Protein AF-0000000083726964 (afdb_homodimer)

Solvent-accessible surface area (backbone atoms only — not comparable to full-atom values): 26695 Å² total; per-residue (Å²): 137,83,79,76,75,75,76,76,75,75,74,74,75,74,74,71,70,74,62,55,42,36,55,46,38,48,55,36,30,60,72,18,51,61,61,56,46,67,62,30,31,44,54,63,82,45,63,65,42,47,26,39,56,81,47,84,71,59,24,47,70,49,65,47,96,88,58,33,29,53,42,30,28,49,68,56,65,88,70,46,50,74,68,50,51,49,49,54,50,51,40,53,50,53,42,45,78,68,37,40,44,39,76,38,76,58,77,87,65,66,49,32,38,36,37,34,61,45,65,14,37,28,13,38,44,17,31,77,59,38,80,40,58,34,29,40,11,65,90,62,25,81,41,52,9,48,48,44,34,35,48,39,17,37,64,51,48,71,49,49,66,22,33,63,68,30,74,76,42,36,44,74,35,62,92,31,39,48,61,48,51,49,60,54,55,47,68,35,95,58,84,62,80,90,53,76,88,54,54,58,20,33,43,16,58,17,38,48,51,72,33,74,76,81,41,58,21,44,40,38,41,92,55,68,78,58,74,34,4,30,38,71,48,75,26,73,64,49,44,50,48,52,26,59,76,68,66,87,138,84,79,76,77,74,76,77,76,75,74,73,75,74,74,70,72,75,61,55,43,35,56,46,38,49,54,37,29,61,72,18,51,59,61,55,46,67,60,32,30,45,55,63,83,44,62,66,43,47,27,40,57,81,47,86,74,58,24,46,71,49,65,47,96,86,61,32,29,53,41,30,28,49,69,54,66,88,69,46,51,74,68,51,50,49,49,53,51,51,40,53,50,53,41,44,80,67,41,40,43,38,76,36,78,58,78,86,65,65,49,31,38,36,38,34,60,46,64,14,36,29,14,35,45,16,31,76,59,39,79,40,58,34,28,39,12,66,91,63,26,80,43,52,9,47,48,43,34,35,48,39,16,37,66,52,50,71,50,49,66,23,32,62,68,29,75,75,41,37,45,73,35,62,91,31,37,48,62,49,52,48,60,53,55,48,66,36,96,57,84,60,80,91,53,76,90,54,54,58,19,31,43,17,59,17,39,47,50,73,33,74,75,82,42,60,21,43,42,36,42,92,57,68,79,59,73,33,3,30,38,70,48,76,26,72,64,49,43,49,48,52,27,58,75,67,66,85

Structure (mmCIF, N/CA/C/O backbone):
data_AF-0000000083726964-model_v1
#
loop_
_entity.id
_entity.type
_entity.pdbx_description
1 polymer Metalloendopeptidase
#
loop_
_atom_site.group_PDB
_atom_site.id
_atom_site.type_symbol
_atom_site.label_atom_id
_atom_site.label_alt_id
_atom_site.label_comp_id
_atom_site.label_asym_id
_atom_site.label_entity_id
_atom_site.label_seq_id
_atom_site.pdbx_PDB_ins_code
_atom_site.Cartn_x
_atom_site.Cartn_y
_atom_site.Cartn_z
_atom_site.occupancy
_atom_site.B_iso_or_equiv
_atom_site.auth_seq_id
_atom_site.auth_comp_id
_atom_site.auth_asym_id
_atom_site.auth_atom_id
_atom_site.pdbx_PDB_model_num
ATOM 1 N N . GLN A 1 1 ? -1.545 -78.375 -2.191 1 30.16 1 GLN A N 1
ATOM 2 C CA . GLN A 1 1 ? -0.568 -77.312 -1.814 1 30.16 1 GLN A CA 1
ATOM 3 C C . GLN A 1 1 ? -0.773 -76.062 -2.611 1 30.16 1 GLN A C 1
ATOM 5 O O . GLN A 1 1 ? -0.164 -75.875 -3.668 1 30.16 1 GLN A O 1
ATOM 10 N N . ASP A 1 2 ? -2.084 -75.562 -2.734 1 32.22 2 ASP A N 1
ATOM 11 C CA . ASP A 1 2 ? -2.637 -74.438 -3.504 1 32.22 2 ASP A CA 1
ATOM 12 C C . ASP A 1 2 ? -2.072 -73.125 -3.023 1 32.22 2 ASP A C 1
ATOM 14 O O . ASP A 1 2 ? -2.227 -72.75 -1.854 1 32.22 2 ASP A O 1
ATOM 18 N N . GLN A 1 3 ? -0.857 -72.688 -3.566 1 30.59 3 GLN A N 1
ATOM 19 C CA . GLN A 1 3 ? -0.097 -71.5 -3.369 1 30.59 3 GLN A CA 1
ATOM 20 C C . GLN A 1 3 ? -0.964 -70.25 -3.621 1 30.59 3 GLN A C 1
ATOM 22 O O . GLN A 1 3 ? -1.406 -70 -4.75 1 30.59 3 GLN A O 1
ATOM 27 N N . GLU A 1 4 ? -1.803 -69.875 -2.631 1 32.72 4 GLU A N 1
ATOM 28 C CA . GLU A 1 4 ? -2.576 -68.625 -2.623 1 32.72 4 GLU A CA 1
ATOM 29 C C . GLU A 1 4 ? -1.688 -67.438 -2.918 1 32.72 4 GLU A C 1
ATOM 31 O O . GLU A 1 4 ? -0.709 -67.188 -2.211 1 32.72 4 GLU A O 1
ATOM 36 N N . SER A 1 5 ? -1.427 -67.125 -4.188 1 30.25 5 SER A N 1
ATOM 37 C CA . SER A 1 5 ? -0.758 -65.875 -4.621 1 30.25 5 SER A CA 1
ATOM 38 C C . SER A 1 5 ? -1.396 -64.625 -3.986 1 30.25 5 SER A C 1
ATOM 40 O O . SER A 1 5 ? -2.564 -64.375 -4.238 1 30.25 5 SER A O 1
ATOM 42 N N . ILE A 1 6 ? -1.083 -64.312 -2.691 1 36.44 6 ILE A N 1
ATOM 43 C CA . ILE A 1 6 ? -1.434 -63.031 -2.057 1 36.44 6 ILE A CA 1
ATOM 44 C C . ILE A 1 6 ? -1.057 -61.875 -2.975 1 36.44 6 ILE A C 1
ATOM 46 O O . ILE A 1 6 ? 0.117 -61.688 -3.303 1 36.44 6 ILE A O 1
ATOM 50 N N . SER A 1 7 ? -1.921 -61.562 -3.977 1 30.81 7 SER A N 1
ATOM 51 C CA . SER A 1 7 ? -1.762 -60.344 -4.742 1 30.81 7 SER A CA 1
ATOM 52 C C . SER A 1 7 ? -1.439 -59.156 -3.834 1 30.81 7 SER A C 1
ATOM 54 O O . SER A 1 7 ? -2.188 -58.875 -2.898 1 30.81 7 SER A O 1
ATOM 56 N N . SER A 1 8 ? -0.172 -58.906 -3.531 1 32.91 8 SER A N 1
ATOM 57 C CA . SER A 1 8 ? 0.321 -57.688 -2.871 1 32.91 8 SER A CA 1
ATOM 58 C C . SER A 1 8 ? -0.329 -56.438 -3.449 1 32.91 8 SER A C 1
ATOM 60 O O . SER A 1 8 ? -0.093 -56.094 -4.609 1 32.91 8 SER A O 1
ATOM 62 N N . ILE A 1 9 ? -1.59 -56.094 -3.111 1 33.09 9 ILE A N 1
ATOM 63 C CA . ILE A 1 9 ? -2.172 -54.812 -3.387 1 33.09 9 ILE A CA 1
ATOM 64 C C . ILE A 1 9 ? -1.188 -53.688 -2.992 1 33.09 9 ILE A C 1
ATOM 66 O O . ILE A 1 9 ? -0.783 -53.625 -1.83 1 33.09 9 ILE A O 1
ATOM 70 N N . SER A 1 10 ? -0.272 -53.312 -3.914 1 31.23 10 SER A N 1
ATOM 71 C CA . SER A 1 10 ? 0.55 -52.094 -3.771 1 31.23 10 SER A CA 1
ATOM 72 C C . SER A 1 10 ? -0.25 -50.969 -3.174 1 31.23 10 SER A C 1
ATOM 74 O O . SER A 1 10 ? -1.287 -50.562 -3.713 1 31.23 10 SER A O 1
ATOM 76 N N . THR A 1 11 ? -0.316 -50.812 -1.9 1 34.03 11 THR A N 1
ATOM 77 C CA . THR A 1 11 ? -0.798 -49.625 -1.185 1 34.03 11 THR A CA 1
ATOM 78 C C . THR A 1 11 ? -0.365 -48.344 -1.894 1 34.03 11 THR A C 1
ATOM 80 O O . THR A 1 11 ? 0.832 -48.094 -2.047 1 34.03 11 THR A O 1
ATOM 83 N N . VAL A 1 12 ? -1.077 -47.906 -2.908 1 33.44 12 VAL A N 1
ATOM 84 C CA . VAL A 1 12 ? -0.924 -46.562 -3.479 1 33.44 12 VAL A CA 1
ATOM 85 C C . VAL A 1 12 ? -0.608 -45.562 -2.373 1 33.44 12 VAL A C 1
ATOM 87 O O . VAL A 1 12 ? -1.328 -45.469 -1.375 1 33.44 12 VAL A O 1
ATOM 90 N N . ASN A 1 13 ? 0.656 -45.281 -2.117 1 35.41 13 ASN A N 1
ATOM 91 C CA . ASN A 1 13 ? 1.157 -44.188 -1.285 1 35.41 13 ASN A CA 1
ATOM 92 C C . ASN A 1 13 ? 0.282 -42.938 -1.404 1 35.41 13 ASN A C 1
ATOM 94 O O . ASN A 1 13 ? 0.1 -42.406 -2.5 1 35.41 13 ASN A O 1
ATOM 98 N N . ALA A 1 14 ? -0.643 -42.75 -0.623 1 38.62 14 ALA A N 1
ATOM 99 C CA . ALA A 1 14 ? -1.484 -41.562 -0.434 1 38.62 14 ALA A CA 1
ATOM 100 C C . ALA A 1 14 ? -0.712 -40.281 -0.741 1 38.62 14 ALA A C 1
ATOM 102 O O . ALA A 1 14 ? 0.331 -40.031 -0.138 1 38.62 14 ALA A O 1
ATOM 103 N N . LYS A 1 15 ? -0.741 -39.719 -1.923 1 41.81 15 LYS A N 1
ATOM 104 C CA . LYS A 1 15 ? -0.173 -38.438 -2.35 1 41.81 15 LYS A CA 1
ATOM 105 C C . LYS A 1 15 ? -0.248 -37.406 -1.23 1 41.81 15 LYS A C 1
ATOM 107 O O . LYS A 1 15 ? -1.309 -37.219 -0.636 1 41.81 15 LYS A O 1
ATOM 112 N N . GLU A 1 16 ? 0.728 -37.188 -0.38 1 44.75 16 GLU A N 1
ATOM 113 C CA . GLU A 1 16 ? 0.805 -36.094 0.609 1 44.75 16 GLU A CA 1
ATOM 114 C C . GLU A 1 16 ? 0.038 -34.875 0.146 1 44.75 16 GLU A C 1
ATOM 116 O O . GLU A 1 16 ? 0.126 -34.469 -1.02 1 44.75 16 GLU A O 1
ATOM 121 N N . PRO A 1 17 ? -1.051 -34.594 0.822 1 49.09 17 PRO A N 1
ATOM 122 C CA . PRO A 1 17 ? -1.782 -33.375 0.405 1 49.09 17 PRO A CA 1
ATOM 123 C C . PRO A 1 17 ? -0.856 -32.219 0.042 1 49.09 17 PRO A C 1
ATOM 125 O O . PRO A 1 17 ? 0.24 -32.094 0.596 1 49.09 17 PRO A O 1
ATOM 128 N N . PRO A 1 18 ? -1.019 -31.734 -1.147 1 55.41 18 PRO A N 1
ATOM 129 C CA . PRO A 1 18 ? -0.164 -30.625 -1.573 1 55.41 18 PRO A CA 1
ATOM 130 C C . PRO A 1 18 ? 0.084 -29.609 -0.458 1 55.41 18 PRO A C 1
ATOM 132 O O . PRO A 1 18 ? -0.837 -29.266 0.288 1 55.41 18 PRO A O 1
ATOM 135 N N . ARG A 1 19 ? 1.315 -29.531 0.157 1 61.47 19 ARG A N 1
ATOM 136 C CA . ARG A 1 19 ? 1.791 -28.625 1.207 1 61.47 19 ARG A CA 1
ATOM 137 C C . ARG A 1 19 ? 1.389 -27.188 0.921 1 61.47 19 ARG A C 1
ATOM 139 O O . ARG A 1 19 ? 1.429 -26.734 -0.228 1 61.47 19 ARG A O 1
ATOM 146 N N . ASP A 1 20 ? 0.655 -26.547 1.854 1 73.12 20 ASP A N 1
ATOM 147 C CA . ASP A 1 20 ? 0.274 -25.141 1.821 1 73.12 20 ASP A CA 1
ATOM 148 C C . ASP A 1 20 ? 1.504 -24.234 1.854 1 73.12 20 ASP A C 1
ATOM 150 O O . ASP A 1 20 ? 2.162 -24.125 2.889 1 73.12 20 ASP A O 1
ATOM 154 N N . TYR A 1 21 ? 1.853 -23.812 0.642 1 83.5 21 TYR A N 1
ATOM 155 C CA . TYR A 1 21 ? 3.066 -23.016 0.509 1 83.5 21 TYR A CA 1
ATOM 156 C C . TYR A 1 21 ? 2.77 -21.531 0.7 1 83.5 21 TYR A C 1
ATOM 158 O O . TYR A 1 21 ? 3.666 -20.703 0.583 1 83.5 21 TYR A O 1
ATOM 166 N N . THR A 1 22 ? 1.546 -21.203 1.034 1 89.5 22 THR A N 1
ATOM 167 C CA . THR A 1 22 ? 1.203 -19.812 1.354 1 89.5 22 THR A CA 1
ATOM 168 C C . THR A 1 22 ? 2.033 -19.312 2.531 1 89.5 22 THR A C 1
ATOM 170 O O . THR A 1 22 ? 2.562 -18.203 2.494 1 89.5 22 THR A O 1
ATOM 173 N N . GLU A 1 23 ? 2.172 -20.203 3.447 1 87.25 23 GLU A N 1
ATOM 174 C CA . GLU A 1 23 ? 2.914 -19.828 4.648 1 87.25 23 GLU A CA 1
ATOM 175 C C . GLU A 1 23 ? 4.367 -19.484 4.32 1 87.25 23 GLU A C 1
ATOM 177 O O . GLU A 1 23 ? 4.961 -18.594 4.934 1 87.25 23 GLU A O 1
ATOM 182 N N . ARG A 1 24 ? 4.902 -20.188 3.408 1 89.44 24 ARG A N 1
ATOM 183 C CA . ARG A 1 24 ? 6.289 -19.953 3.02 1 89.44 24 ARG A CA 1
ATOM 184 C C . ARG A 1 24 ? 6.457 -18.547 2.447 1 89.44 24 ARG A C 1
ATOM 186 O O . ARG A 1 24 ? 7.41 -17.844 2.791 1 89.44 24 ARG A O 1
ATOM 193 N N . ILE A 1 25 ? 5.582 -18.156 1.571 1 92.31 25 ILE A N 1
ATOM 194 C CA . ILE A 1 25 ? 5.625 -16.828 0.973 1 92.31 25 ILE A CA 1
ATOM 195 C C . ILE A 1 25 ? 5.473 -15.766 2.061 1 92.31 25 ILE A C 1
ATOM 197 O O . ILE A 1 25 ? 6.27 -14.828 2.137 1 92.31 25 ILE A O 1
ATOM 201 N N . LEU A 1 26 ? 4.457 -16 2.9 1 89.81 26 LEU A N 1
ATOM 202 C CA . LEU A 1 26 ? 4.156 -15.023 3.934 1 89.81 26 LEU A CA 1
ATOM 203 C C . LEU A 1 26 ? 5.297 -14.922 4.941 1 89.81 26 LEU A C 1
ATOM 205 O O . LEU A 1 26 ? 5.645 -13.828 5.391 1 89.81 26 LEU A O 1
ATOM 209 N N . THR A 1 27 ? 5.91 -16.031 5.184 1 86.12 27 THR A N 1
ATOM 210 C CA . THR A 1 27 ? 7.051 -16.047 6.09 1 86.12 27 THR A CA 1
ATOM 211 C C . THR A 1 27 ? 8.25 -15.336 5.461 1 86.12 27 THR A C 1
ATOM 213 O O . THR A 1 27 ? 8.898 -14.508 6.105 1 86.12 27 THR A O 1
ATOM 216 N N . ALA A 1 28 ? 8.523 -15.641 4.199 1 89.19 28 ALA A N 1
ATOM 217 C CA . ALA A 1 28 ? 9.633 -15.016 3.49 1 89.19 28 ALA A CA 1
ATOM 218 C C . ALA A 1 28 ? 9.453 -13.5 3.424 1 89.19 28 ALA A C 1
ATOM 220 O O . ALA A 1 28 ? 10.438 -12.758 3.375 1 89.19 28 ALA A O 1
ATOM 221 N N . ASN A 1 29 ? 8.273 -13.094 3.426 1 89.12 29 ASN A N 1
ATOM 222 C CA . ASN A 1 29 ? 7.977 -11.68 3.225 1 89.12 29 ASN A CA 1
ATOM 223 C C . ASN A 1 29 ? 7.961 -10.914 4.547 1 89.12 29 ASN A C 1
ATOM 225 O O . ASN A 1 29 ? 7.82 -9.695 4.559 1 89.12 29 ASN A O 1
ATOM 229 N N . GLN A 1 30 ? 8.031 -11.789 5.652 1 79.69 30 GLN A N 1
ATOM 230 C CA . GLN A 1 30 ? 8.156 -11.125 6.945 1 79.69 30 GLN A CA 1
ATOM 231 C C . GLN A 1 30 ? 9.43 -10.281 7.012 1 79.69 30 GLN A C 1
ATOM 233 O O . GLN A 1 30 ? 10.523 -10.789 6.77 1 79.69 30 GLN A O 1
ATOM 238 N N . GLY A 1 31 ? 9.352 -9 7.016 1 73.88 31 GLY A N 1
ATOM 239 C CA . GLY A 1 31 ? 10.523 -8.141 7.086 1 73.88 31 GLY A CA 1
ATOM 240 C C . GLY A 1 31 ? 10.898 -7.543 5.746 1 73.88 31 GLY A C 1
ATOM 241 O O . GLY A 1 31 ? 11.984 -6.965 5.602 1 73.88 31 GLY A O 1
ATOM 242 N N . SER A 1 32 ? 10.094 -7.844 4.773 1 82.19 32 SER A N 1
ATOM 243 C CA . SER A 1 32 ? 10.328 -7.227 3.471 1 82.19 32 SER A CA 1
ATOM 244 C C . SER A 1 32 ? 10.492 -5.715 3.598 1 82.19 32 SER A C 1
ATOM 246 O O . SER A 1 32 ? 9.844 -5.082 4.43 1 82.19 32 SER A O 1
ATOM 248 N N . ASP A 1 33 ? 11.359 -5.188 2.719 1 79.12 33 ASP A N 1
ATOM 249 C CA . ASP A 1 33 ? 11.562 -3.744 2.693 1 79.12 33 ASP A CA 1
ATOM 250 C C . ASP A 1 33 ? 10.539 -3.059 1.792 1 79.12 33 ASP A C 1
ATOM 252 O O . ASP A 1 33 ? 10.625 -1.854 1.55 1 79.12 33 ASP A O 1
ATOM 256 N N . GLN A 1 34 ? 9.617 -3.9 1.263 1 82.5 34 GLN A N 1
ATOM 257 C CA . GLN A 1 34 ? 8.57 -3.375 0.393 1 82.5 34 GLN A CA 1
ATOM 258 C C . GLN A 1 34 ? 7.227 -3.32 1.118 1 82.5 34 GLN A C 1
ATOM 260 O O . GLN A 1 34 ? 7.012 -4.047 2.09 1 82.5 34 GLN A O 1
ATOM 265 N N . LEU A 1 35 ? 6.434 -2.34 0.729 1 81.81 35 LEU A N 1
ATOM 266 C CA . LEU A 1 35 ? 5.035 -2.369 1.14 1 81.81 35 LEU A CA 1
ATOM 267 C C . LEU A 1 35 ? 4.23 -3.328 0.268 1 81.81 35 LEU A C 1
ATOM 269 O O . LEU A 1 35 ? 4.133 -3.135 -0.946 1 81.81 35 LEU A O 1
ATOM 273 N N . LEU A 1 36 ? 3.699 -4.383 0.917 1 84.56 36 LEU A N 1
ATOM 274 C CA . LEU A 1 36 ? 3.066 -5.449 0.151 1 84.56 36 LEU A CA 1
ATOM 275 C C . LEU A 1 36 ? 1.567 -5.504 0.43 1 84.56 36 LEU A C 1
ATOM 277 O O . LEU A 1 36 ? 1.146 -5.453 1.587 1 84.56 36 LEU A O 1
ATOM 281 N N . MET A 1 37 ? 0.794 -5.48 -0.636 1 84.31 37 MET A N 1
ATOM 282 C CA . MET A 1 37 ? -0.638 -5.758 -0.586 1 84.31 37 MET A CA 1
ATOM 283 C C . MET A 1 37 ? -0.911 -7.242 -0.797 1 84.31 37 MET A C 1
ATOM 285 O O . MET A 1 37 ? -0.213 -7.902 -1.567 1 84.31 37 MET A O 1
ATOM 289 N N . GLU A 1 38 ? -1.946 -7.801 -0.072 1 87.19 38 GLU A N 1
ATOM 290 C CA . GLU A 1 38 ? -2.305 -9.211 -0.165 1 87.19 38 GLU A CA 1
ATOM 291 C C . GLU A 1 38 ? -1.088 -10.109 0.046 1 87.19 38 GLU A C 1
ATOM 293 O O . GLU A 1 38 ? -0.965 -11.156 -0.587 1 87.19 38 GLU A O 1
ATOM 298 N N . GLY A 1 39 ? -0.188 -9.609 0.708 1 86.75 39 GLY A N 1
ATOM 299 C CA . GLY A 1 39 ? 0.906 -10.414 1.224 1 86.75 39 GLY A CA 1
ATOM 300 C C . GLY A 1 39 ? 2.096 -10.477 0.284 1 86.75 39 GLY A C 1
ATOM 301 O O . GLY A 1 39 ? 3.213 -10.789 0.707 1 86.75 39 GLY A O 1
ATOM 302 N N . ASP A 1 40 ? 1.869 -10.227 -1.019 1 92.81 40 ASP A N 1
ATOM 303 C CA . ASP A 1 40 ? 3.035 -10.406 -1.878 1 92.81 40 ASP A CA 1
ATOM 304 C C . ASP A 1 40 ? 2.939 -9.539 -3.127 1 92.81 40 ASP A C 1
ATOM 306 O O . ASP A 1 40 ? 3.678 -9.742 -4.09 1 92.81 40 ASP A O 1
ATOM 310 N N . LEU A 1 41 ? 2.033 -8.57 -3.141 1 88.5 41 LEU A N 1
ATOM 311 C CA . LEU A 1 41 ? 1.938 -7.609 -4.238 1 88.5 41 LEU A CA 1
ATOM 312 C C . LEU A 1 41 ? 2.564 -6.273 -3.848 1 88.5 41 LEU A C 1
ATOM 314 O O . LEU A 1 41 ? 2.154 -5.652 -2.865 1 88.5 41 LEU A O 1
ATOM 318 N N . VAL A 1 42 ? 3.484 -5.875 -4.676 1 86.56 42 VAL A N 1
ATOM 319 C CA . VAL A 1 42 ? 4.16 -4.613 -4.379 1 86.56 42 VAL A CA 1
ATOM 320 C C . VAL A 1 42 ? 3.217 -3.445 -4.66 1 86.56 42 VAL A C 1
ATOM 322 O O . VAL A 1 42 ? 2.6 -3.381 -5.727 1 86.56 42 VAL A O 1
ATOM 325 N N . VAL A 1 43 ? 3.092 -2.59 -3.686 1 78.5 43 VAL A N 1
ATOM 326 C CA . VAL A 1 43 ? 2.332 -1.356 -3.863 1 78.5 43 VAL A CA 1
ATOM 327 C C . VAL A 1 43 ? 3.223 -0.284 -4.484 1 78.5 43 VAL A C 1
ATOM 329 O O . VAL A 1 43 ? 4.328 -0.027 -4 1 78.5 43 VAL A O 1
ATOM 332 N N . PRO A 1 44 ? 2.715 0.231 -5.664 1 70.38 44 PRO A N 1
ATOM 333 C CA . PRO A 1 44 ? 3.508 1.333 -6.215 1 70.38 44 PRO A CA 1
ATOM 334 C C . PRO A 1 44 ? 3.652 2.5 -5.238 1 70.38 44 PRO A C 1
ATOM 336 O O . PRO A 1 44 ? 2.707 2.826 -4.516 1 70.38 44 PRO A O 1
ATOM 339 N N . ARG A 1 45 ? 4.812 3.029 -5.172 1 65 45 ARG A N 1
ATOM 340 C CA . ARG A 1 45 ? 5.172 4.035 -4.18 1 65 45 ARG A CA 1
ATOM 341 C C . ARG A 1 45 ? 4.992 5.445 -4.734 1 65 45 ARG A C 1
ATOM 343 O O . ARG A 1 45 ? 5.227 6.43 -4.035 1 65 45 ARG A O 1
ATOM 350 N N . THR A 1 46 ? 4.57 5.488 -5.93 1 63.97 46 THR A N 1
ATOM 351 C CA . THR A 1 46 ? 4.461 6.824 -6.508 1 63.97 46 THR A CA 1
ATOM 352 C C . THR A 1 46 ? 3.148 7.484 -6.098 1 63.97 46 THR A C 1
ATOM 354 O O . THR A 1 46 ? 2.125 6.812 -5.957 1 63.97 46 THR A O 1
ATOM 357 N N . ARG A 1 47 ? 3.297 8.711 -5.809 1 60.75 47 ARG A N 1
ATOM 358 C CA . ARG A 1 47 ? 2.117 9.5 -5.488 1 60.75 47 ARG A CA 1
ATOM 359 C C . ARG A 1 47 ? 1.043 9.344 -6.559 1 60.75 47 ARG A C 1
ATOM 361 O O . ARG A 1 47 ? -0.151 9.344 -6.254 1 60.75 47 ARG A O 1
ATOM 368 N N . ASN A 1 48 ? 1.59 9.273 -7.734 1 59.41 48 ASN A N 1
ATOM 369 C CA . ASN A 1 48 ? 0.646 9.086 -8.828 1 59.41 48 ASN A CA 1
ATOM 370 C C . ASN A 1 48 ? -0.163 7.801 -8.656 1 59.41 48 ASN A C 1
ATOM 372 O O . ASN A 1 48 ? -1.331 7.742 -9.047 1 59.41 48 ASN A O 1
ATOM 376 N N . ALA A 1 49 ? 0.547 6.906 -8.031 1 56.44 49 ALA A N 1
ATOM 377 C CA . ALA A 1 49 ? -0.131 5.633 -7.809 1 56.44 49 ALA A CA 1
ATOM 378 C C . ALA A 1 49 ? -1.15 5.746 -6.676 1 56.44 49 ALA A C 1
ATOM 380 O O . ALA A 1 49 ? -2.088 4.945 -6.598 1 56.44 49 ALA A O 1
ATOM 381 N N . MET A 1 50 ? -0.812 6.703 -5.848 1 55.69 50 MET A N 1
ATOM 382 C CA . MET A 1 50 ? -1.7 6.879 -4.703 1 55.69 50 MET A CA 1
ATOM 383 C C . MET A 1 50 ? -2.908 7.73 -5.078 1 55.69 50 MET A C 1
ATOM 385 O O . MET A 1 50 ? -3.951 7.656 -4.426 1 55.69 50 MET A O 1
ATOM 389 N N . VAL A 1 51 ? -2.564 8.625 -5.988 1 56.12 51 VAL A N 1
ATOM 390 C CA . VAL A 1 51 ? -3.592 9.602 -6.348 1 56.12 51 VAL A CA 1
ATOM 391 C C . VAL A 1 51 ? -4.383 9.094 -7.551 1 56.12 51 VAL A C 1
ATOM 393 O O . VAL A 1 51 ? -4.035 8.07 -8.148 1 56.12 51 VAL A O 1
ATOM 396 N N . CYS A 1 52 ? -5.316 9.93 -7.926 1 56.06 52 CYS A N 1
ATOM 397 C CA . CYS A 1 52 ? -6.414 9.734 -8.867 1 56.06 52 CYS A CA 1
ATOM 398 C C . CYS A 1 52 ? -5.895 9.227 -10.211 1 56.06 52 CYS A C 1
ATOM 400 O O . CYS A 1 52 ? -4.949 9.789 -10.766 1 56.06 52 CYS A O 1
ATOM 402 N N . MET A 1 53 ? -6.004 7.953 -10.398 1 47.88 53 MET A N 1
ATOM 403 C CA . MET A 1 53 ? -5.703 7.164 -11.586 1 47.88 53 MET A CA 1
ATOM 404 C C . MET A 1 53 ? -6.098 7.918 -12.852 1 47.88 53 MET A C 1
ATOM 406 O O . MET A 1 53 ? -5.746 7.508 -13.961 1 47.88 53 MET A O 1
ATOM 410 N N . GLN A 1 54 ? -7.152 8.75 -12.719 1 47.19 54 GLN A N 1
ATOM 411 C CA . GLN A 1 54 ? -7.648 9.297 -13.977 1 47.19 54 GLN A CA 1
ATOM 412 C C . GLN A 1 54 ? -6.711 10.375 -14.508 1 47.19 54 GLN A C 1
ATOM 414 O O . GLN A 1 54 ? -6.824 10.781 -15.664 1 47.19 54 GLN A O 1
ATOM 419 N N . GLY A 1 55 ? -5.531 10.539 -13.859 1 53.31 55 GLY A N 1
ATOM 420 C CA . GLY A 1 55 ? -4.602 11.523 -14.391 1 53.31 55 GLY A CA 1
ATOM 421 C C . GLY A 1 55 ? -5.125 12.945 -14.312 1 53.31 55 GLY A C 1
ATOM 422 O O . GLY A 1 55 ? -6.25 13.172 -13.859 1 53.31 55 GLY A O 1
ATOM 423 N N . GLY A 1 56 ? -4.32 14.07 -14.383 1 55.72 56 GLY A N 1
ATOM 424 C CA . GLY A 1 56 ? -4.637 15.484 -14.508 1 55.72 56 GLY A CA 1
ATOM 425 C C . GLY A 1 56 ? -5.152 16.094 -13.219 1 55.72 56 GLY A C 1
ATOM 426 O O . GLY A 1 56 ? -4.656 15.781 -12.141 1 55.72 56 GLY A O 1
ATOM 427 N N . ASN A 1 57 ? -6.133 16.938 -13.375 1 65.75 57 ASN A N 1
ATOM 428 C CA . ASN A 1 57 ? -6.781 17.703 -12.32 1 65.75 57 ASN A CA 1
ATOM 429 C C . ASN A 1 57 ? -7.871 16.891 -11.625 1 65.75 57 ASN A C 1
ATOM 431 O O . ASN A 1 57 ? -8.633 17.438 -10.82 1 65.75 57 ASN A O 1
ATOM 435 N N . SER A 1 58 ? -7.84 15.617 -11.93 1 72.88 58 SER A N 1
ATOM 436 C CA . SER A 1 58 ? -8.938 14.836 -11.367 1 72.88 58 SER A CA 1
ATOM 437 C C . SER A 1 58 ? -8.711 14.539 -9.891 1 72.88 58 SER A C 1
ATOM 439 O O . SER A 1 58 ? -9.648 14.172 -9.172 1 72.88 58 SER A O 1
ATOM 441 N N . CYS A 1 59 ? -7.586 14.891 -9.43 1 81.06 59 CYS A N 1
ATOM 442 C CA . CYS A 1 59 ? -7.262 14.547 -8.047 1 81.06 59 CYS A CA 1
ATOM 443 C C . CYS A 1 59 ? -7.414 15.758 -7.133 1 81.06 59 CYS A C 1
ATOM 445 O O . CYS A 1 59 ? -7.266 15.641 -5.914 1 81.06 59 CYS A O 1
ATOM 447 N N . LEU A 1 60 ? -7.754 16.844 -7.738 1 89.69 60 LEU A N 1
ATOM 448 C CA . LEU A 1 60 ? -7.945 18.062 -6.953 1 89.69 60 LEU A CA 1
ATOM 449 C C . LEU A 1 60 ? -9.422 18.312 -6.695 1 89.69 60 LEU A C 1
ATOM 451 O O . LEU A 1 60 ? -10.273 17.984 -7.527 1 89.69 60 LEU A O 1
ATOM 455 N N . TRP A 1 61 ? -9.664 18.875 -5.586 1 93.94 61 TRP A N 1
ATOM 456 C CA . TRP A 1 61 ? -11.023 19.344 -5.309 1 93.94 61 TRP A CA 1
ATOM 457 C C . TRP A 1 61 ? -11.398 20.5 -6.215 1 93.94 61 TRP A C 1
ATOM 459 O O . TRP A 1 61 ? -10.531 21.281 -6.637 1 93.94 61 TRP A O 1
ATOM 469 N N . ARG A 1 62 ? -12.609 20.656 -6.426 1 92.62 62 ARG A N 1
ATOM 470 C CA . ARG A 1 62 ? -13.07 21.531 -7.496 1 92.62 62 ARG A CA 1
ATOM 471 C C . ARG A 1 62 ? -13.367 22.938 -6.969 1 92.62 62 ARG A C 1
ATOM 473 O O . ARG A 1 62 ? -13.812 23.094 -5.828 1 92.62 62 ARG A O 1
ATOM 480 N N . LYS A 1 63 ? -13.242 23.828 -7.941 1 93.44 63 LYS A N 1
ATOM 481 C CA . LYS A 1 63 ? -13.562 25.219 -7.641 1 93.44 63 LYS A CA 1
ATOM 482 C C . LYS A 1 63 ? -14.984 25.562 -8.078 1 93.44 63 LYS A C 1
ATOM 484 O O . LYS A 1 63 ? -15.453 25.078 -9.109 1 93.44 63 LYS A O 1
ATOM 489 N N . ASP A 1 64 ? -15.57 26.406 -7.219 1 93.56 64 ASP A N 1
ATOM 490 C CA . ASP A 1 64 ? -16.875 26.922 -7.629 1 93.56 64 ASP A CA 1
ATOM 491 C C . ASP A 1 64 ? -16.719 28.219 -8.398 1 93.56 64 ASP A C 1
ATOM 493 O O . ASP A 1 64 ? -15.609 28.656 -8.695 1 93.56 64 ASP A O 1
ATOM 497 N N . SER A 1 65 ? -17.891 28.766 -8.797 1 93 65 SER A N 1
ATOM 498 C CA . SER A 1 65 ? -17.891 29.938 -9.648 1 93 65 SER A CA 1
ATOM 499 C C . SER A 1 65 ? -17.297 31.156 -8.922 1 93 65 SER A C 1
ATOM 501 O O . SER A 1 65 ? -16.844 32.094 -9.562 1 93 65 SER A O 1
ATOM 503 N N . SER A 1 66 ? -17.25 31.219 -7.625 1 93.75 66 SER A N 1
ATOM 504 C CA . SER A 1 66 ? -16.719 32.312 -6.84 1 93.75 66 SER A CA 1
ATOM 505 C C . SER A 1 66 ? -15.219 32.156 -6.621 1 93.75 66 SER A C 1
ATOM 507 O O . SER A 1 66 ? -14.594 33 -5.953 1 93.75 66 SER A O 1
ATOM 509 N N . GLY A 1 67 ? -14.664 31.094 -7.129 1 94.25 67 GLY A N 1
ATOM 510 C CA . GLY A 1 67 ? -13.227 30.875 -7.012 1 94.25 67 GLY A CA 1
ATOM 511 C C . GLY A 1 67 ? -12.836 30.109 -5.766 1 94.25 67 GLY A C 1
ATOM 512 O O . GLY A 1 67 ? -11.648 29.938 -5.48 1 94.25 67 GLY A O 1
ATOM 513 N N . HIS A 1 68 ? -13.812 29.641 -5.012 1 96.62 68 HIS A N 1
ATOM 514 C CA . HIS A 1 68 ? -13.531 28.844 -3.82 1 96.62 68 HIS A CA 1
ATOM 515 C C . HIS A 1 68 ? -13.43 27.359 -4.16 1 96.62 68 HIS A C 1
ATOM 517 O O . HIS A 1 68 ? -14.203 26.859 -4.98 1 96.62 68 HIS A O 1
ATOM 523 N N . VAL A 1 69 ? -12.508 26.719 -3.566 1 97.75 69 VAL A N 1
ATOM 524 C CA . VAL A 1 69 ? -12.43 25.266 -3.615 1 97.75 69 VAL A CA 1
ATOM 525 C C . VAL A 1 69 ? -13.367 24.672 -2.572 1 97.75 69 VAL A C 1
ATOM 527 O O . VAL A 1 69 ? -13.109 24.75 -1.37 1 97.75 69 VAL A O 1
ATOM 530 N N . VAL A 1 70 ? -14.367 24.047 -3.057 1 97.75 70 VAL A N 1
ATOM 531 C CA . VAL A 1 70 ? -15.406 23.562 -2.16 1 97.75 70 VAL A CA 1
ATOM 532 C C . VAL A 1 70 ? -15.148 22.094 -1.821 1 97.75 70 VAL A C 1
ATOM 534 O O . VAL A 1 70 ? -15.039 21.25 -2.717 1 97.75 70 VAL A O 1
ATOM 537 N N . VAL A 1 71 ? -15.086 21.812 -0.524 1 98.31 71 VAL A N 1
ATOM 538 C CA . VAL A 1 71 ? -14.875 20.453 -0.037 1 98.31 71 VAL A CA 1
ATOM 539 C C . VAL A 1 71 ? -16.016 20.031 0.879 1 98.31 71 VAL A C 1
ATOM 541 O O . VAL A 1 71 ? -16.016 20.344 2.074 1 98.31 71 VAL A O 1
ATOM 544 N N . PRO A 1 72 ? -17 19.328 0.287 1 98.5 72 PRO A N 1
ATOM 545 C CA . PRO A 1 72 ? -18.062 18.812 1.145 1 98.5 72 PRO A CA 1
ATOM 546 C C . PRO A 1 72 ? -17.578 17.797 2.172 1 98.5 72 PRO A C 1
ATOM 548 O O . PRO A 1 72 ? -16.688 17 1.874 1 98.5 72 PRO A O 1
ATOM 551 N N . TYR A 1 73 ? -18.203 17.844 3.432 1 98.56 73 TYR A N 1
ATOM 552 C CA . TYR A 1 73 ? -17.781 16.875 4.426 1 98.56 73 TYR A CA 1
ATOM 553 C C . TYR A 1 73 ? -18.922 16.531 5.379 1 98.56 73 TYR A C 1
ATOM 555 O O . TYR A 1 73 ? -19.906 17.266 5.477 1 98.56 73 TYR A O 1
ATOM 563 N N . ILE A 1 74 ? -18.797 15.367 5.977 1 98.31 74 ILE A N 1
ATOM 564 C CA . ILE A 1 74 ? -19.609 14.992 7.129 1 98.31 74 ILE A CA 1
ATOM 565 C C . ILE A 1 74 ? -18.703 14.562 8.281 1 98.31 74 ILE A C 1
ATOM 567 O O . ILE A 1 74 ? -17.531 14.219 8.062 1 98.31 74 ILE A O 1
ATOM 571 N N . ILE A 1 75 ? -19.172 14.664 9.523 1 97.69 75 ILE A N 1
ATOM 572 C CA . ILE A 1 75 ? -18.531 14.117 10.711 1 97.69 75 ILE A CA 1
ATOM 573 C C . ILE A 1 75 ? -19.406 13.016 11.305 1 97.69 75 ILE A C 1
ATOM 575 O O . ILE A 1 75 ? -20.578 13.25 11.633 1 97.69 75 ILE A O 1
ATOM 579 N N . GLU A 1 76 ? -18.781 11.859 11.305 1 92.38 76 GLU A N 1
ATOM 580 C CA . GLU A 1 76 ? -19.578 10.75 11.828 1 92.38 76 GLU A CA 1
ATOM 581 C C . GLU A 1 76 ? -20.094 11.062 13.234 1 92.38 76 GLU A C 1
ATOM 583 O O . GLU A 1 76 ? -19.406 11.727 14.016 1 92.38 76 GLU A O 1
ATOM 588 N N . ASP A 1 77 ? -21.172 10.562 13.602 1 81.75 77 ASP A N 1
ATOM 589 C CA . ASP A 1 77 ? -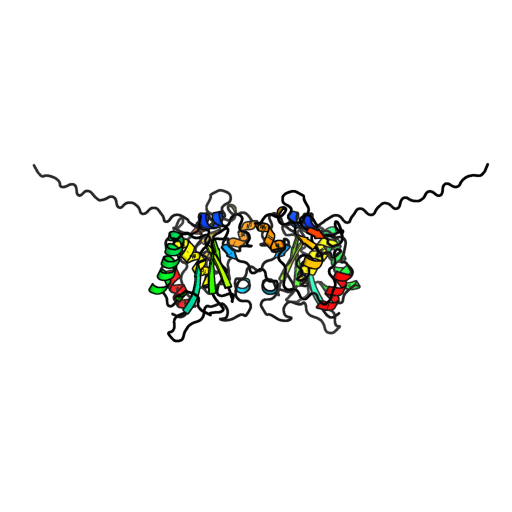21.844 10.938 14.844 1 81.75 77 ASP A CA 1
ATOM 590 C C . ASP A 1 77 ? -21.562 9.93 15.953 1 81.75 77 ASP A C 1
ATOM 592 O O . ASP A 1 77 ? -21.438 10.297 17.125 1 81.75 77 ASP A O 1
ATOM 596 N N . ASN A 1 78 ? -21.344 8.695 15.719 1 86.5 78 ASN A N 1
ATOM 597 C CA . ASN A 1 78 ? -21.422 7.637 16.719 1 86.5 78 ASN A CA 1
ATOM 598 C C . ASN A 1 78 ? -20.156 7.547 17.562 1 86.5 78 ASN A C 1
ATOM 600 O O . ASN A 1 78 ? -20.219 7.273 18.75 1 86.5 78 ASN A O 1
ATOM 604 N N . ARG A 1 79 ? -19.062 7.93 17.141 1 90.5 79 ARG A N 1
ATOM 605 C CA . ARG A 1 79 ? -17.844 7.641 17.891 1 90.5 79 ARG A CA 1
ATOM 606 C C . ARG A 1 79 ? -17.141 8.93 18.297 1 90.5 79 ARG A C 1
ATOM 608 O O . ARG A 1 79 ? -16.188 8.891 19.094 1 90.5 79 ARG A O 1
ATOM 615 N N . PHE A 1 80 ? -17.625 10.055 17.906 1 96.44 80 PHE A N 1
ATOM 616 C CA . PHE A 1 80 ? -17.078 11.344 18.312 1 96.44 80 PHE A CA 1
ATOM 617 C C . PHE A 1 80 ? -17.953 11.984 19.391 1 96.44 80 PHE A C 1
ATOM 619 O O . PHE A 1 80 ? -19.172 12 19.281 1 96.44 80 PHE A O 1
ATOM 626 N N . SER A 1 81 ? -17.328 12.516 20.391 1 96 81 SER A N 1
ATOM 627 C CA . SER A 1 81 ? -18.031 13.359 21.344 1 96 81 SER A CA 1
ATOM 628 C C . SER A 1 81 ? -18.359 14.727 20.75 1 96 81 SER A C 1
ATOM 630 O O . SER A 1 81 ? -17.797 15.102 19.719 1 96 81 SER A O 1
ATOM 632 N N . PRO A 1 82 ? -19.234 15.461 21.406 1 95.94 82 PRO A N 1
ATOM 633 C CA . PRO A 1 82 ? -19.484 16.828 20.938 1 95.94 82 PRO A CA 1
ATOM 634 C C . PRO A 1 82 ? -18.219 17.688 20.922 1 95.94 82 PRO A C 1
ATOM 636 O O . PRO A 1 82 ? -18.047 18.484 20 1 95.94 82 PRO A O 1
ATOM 639 N N . SER A 1 83 ? -17.406 17.5 21.891 1 96.69 83 SER A N 1
ATOM 640 C CA . SER A 1 83 ? -16.156 18.234 21.938 1 96.69 83 SER A CA 1
ATOM 641 C C . SER A 1 83 ? -15.242 17.875 20.766 1 96.69 83 SER A C 1
ATOM 643 O O . SER A 1 83 ? -14.602 18.734 20.172 1 96.69 83 SER A O 1
ATOM 645 N N . ASP A 1 84 ? -15.164 16.578 20.469 1 97.44 84 ASP A N 1
ATOM 646 C CA . ASP A 1 84 ? -14.391 16.125 19.312 1 97.44 84 ASP A CA 1
ATOM 647 C C . ASP A 1 84 ? -14.867 16.812 18.031 1 97.44 84 ASP A C 1
ATOM 649 O O . ASP A 1 84 ? -14.055 17.344 17.266 1 97.44 84 ASP A O 1
ATOM 653 N N . ARG A 1 85 ? -16.156 16.781 17.859 1 97.88 85 ARG A N 1
ATOM 654 C CA . ARG A 1 85 ? -16.734 17.359 16.656 1 97.88 85 ARG A CA 1
ATOM 655 C C . ARG A 1 85 ? -16.422 18.844 16.562 1 97.88 85 ARG A C 1
ATOM 657 O O . ARG A 1 85 ? -16.125 19.344 15.469 1 97.88 85 ARG A O 1
ATOM 664 N N . GLN A 1 86 ? -16.453 19.516 17.625 1 97.38 86 GLN A N 1
ATOM 665 C CA . GLN A 1 86 ? -16.141 20.938 17.641 1 97.38 86 GLN A CA 1
ATOM 666 C C . GLN A 1 86 ? -14.688 21.188 17.25 1 97.38 86 GLN A C 1
ATOM 668 O O . GLN A 1 86 ? -14.383 22.141 16.531 1 97.38 86 GLN A O 1
ATOM 673 N N . LYS A 1 87 ? -13.797 20.406 17.766 1 97.69 87 LYS A N 1
ATOM 674 C CA . LYS A 1 87 ? -12.383 20.547 17.438 1 97.69 87 LYS A CA 1
ATOM 675 C C . LYS A 1 87 ? -12.133 20.312 15.953 1 97.69 87 LYS A C 1
ATOM 677 O O . LYS A 1 87 ? -11.336 21.031 15.328 1 97.69 87 LYS A O 1
ATOM 682 N N . ILE A 1 88 ? -12.836 19.297 15.422 1 98.44 88 ILE A N 1
ATOM 683 C CA . ILE A 1 88 ? -12.711 19.031 13.992 1 98.44 88 ILE A CA 1
ATOM 684 C C . ILE A 1 88 ? -13.219 20.219 13.195 1 98.44 88 ILE A C 1
ATOM 686 O O . ILE A 1 88 ? -12.531 20.719 12.289 1 98.44 88 ILE A O 1
ATOM 690 N N . LYS A 1 89 ? -14.344 20.766 13.578 1 98.12 89 LYS A N 1
ATOM 691 C CA . LYS A 1 89 ? -14.914 21.906 12.875 1 98.12 89 LYS A CA 1
ATOM 692 C C . LYS A 1 89 ? -13.992 23.125 12.977 1 98.12 89 LYS A C 1
ATOM 694 O O . LYS A 1 89 ? -13.797 23.844 11.992 1 98.12 89 LYS A O 1
ATOM 699 N N . SER A 1 90 ? -13.469 23.328 14.117 1 97.81 90 SER A N 1
ATOM 700 C CA . SER A 1 90 ? -12.578 24.469 14.328 1 97.81 90 SER A CA 1
ATOM 701 C C . SER A 1 90 ? -11.336 24.359 13.453 1 97.81 90 SER A C 1
ATOM 703 O O . SER A 1 90 ? -10.891 25.344 12.875 1 97.81 90 SER A O 1
ATOM 705 N N . ALA A 1 91 ? -10.75 23.188 13.406 1 98.19 91 ALA A N 1
ATOM 706 C CA . ALA A 1 91 ? -9.578 22.969 12.555 1 98.19 91 ALA A CA 1
ATOM 707 C C . ALA A 1 91 ? -9.898 23.25 11.094 1 98.19 91 ALA A C 1
ATOM 709 O O . ALA A 1 91 ? -9.109 23.875 10.383 1 98.19 91 ALA A O 1
ATOM 710 N N . LEU A 1 92 ? -11.078 22.828 10.672 1 98.25 92 LEU A N 1
ATOM 711 C CA . LEU A 1 92 ? -11.492 23.047 9.281 1 98.25 92 LEU A CA 1
ATOM 712 C C . LEU A 1 92 ? -11.695 24.531 9.008 1 98.25 92 LEU A C 1
ATOM 714 O O . LEU A 1 92 ? -11.359 25.016 7.922 1 98.25 92 LEU A O 1
ATOM 718 N N . LEU A 1 93 ? -12.219 25.25 9.953 1 97.38 93 LEU A N 1
ATOM 719 C CA . LEU A 1 93 ? -12.469 26.688 9.805 1 97.38 93 LEU A CA 1
ATOM 720 C C . LEU A 1 93 ? -11.164 27.438 9.609 1 97.38 93 LEU A C 1
ATOM 722 O O . LEU A 1 93 ? -11.133 28.469 8.922 1 97.38 93 LEU A O 1
ATOM 726 N N . SER A 1 94 ? -10.141 26.938 10.141 1 96.12 94 SER A N 1
ATOM 727 C CA . SER A 1 94 ? -8.859 27.609 10 1 96.12 94 SER A CA 1
ATOM 728 C C . SER A 1 94 ? -8.43 27.688 8.539 1 96.12 94 SER A C 1
ATOM 730 O O . SER A 1 94 ? -7.742 28.625 8.133 1 96.12 94 SER A O 1
ATOM 732 N N . PHE A 1 95 ? -8.805 26.719 7.73 1 97.62 95 PHE A N 1
ATOM 733 C CA . PHE A 1 95 ? -8.508 26.734 6.305 1 97.62 95 PHE A CA 1
ATOM 734 C C . PHE A 1 95 ? -9.242 27.891 5.617 1 97.62 95 PHE A C 1
ATOM 736 O O . PHE A 1 95 ? -8.727 28.469 4.664 1 97.62 95 PHE A O 1
ATOM 743 N N . HIS A 1 96 ? -10.391 28.234 6.133 1 96.88 96 HIS A N 1
ATOM 744 C CA . HIS A 1 96 ? -11.234 29.25 5.52 1 96.88 96 HIS A CA 1
ATOM 745 C C . HIS A 1 96 ? -10.578 30.625 5.602 1 96.88 96 HIS A C 1
ATOM 747 O O . HIS A 1 96 ? -10.602 31.391 4.633 1 96.88 96 HIS A O 1
ATOM 753 N N . ASP A 1 97 ? -9.969 30.875 6.637 1 93.38 97 ASP A N 1
ATOM 754 C CA . ASP A 1 97 ? -9.391 32.188 6.906 1 93.38 97 ASP A CA 1
ATOM 755 C C . ASP A 1 97 ? -8.102 32.375 6.113 1 93.38 97 ASP A C 1
ATOM 757 O O . ASP A 1 97 ? -7.746 33.531 5.777 1 93.38 97 ASP A O 1
ATOM 761 N N . LEU A 1 98 ? -7.5 31.312 5.727 1 95.62 98 LEU A N 1
ATOM 762 C CA . LEU A 1 98 ? -6.117 31.438 5.281 1 95.62 98 LEU A CA 1
ATOM 763 C C . LEU A 1 98 ? -5.984 31.031 3.812 1 95.62 98 LEU A C 1
ATOM 765 O O . LEU A 1 98 ? -4.961 31.312 3.182 1 95.62 98 LEU A O 1
ATOM 769 N N . THR A 1 99 ? -7.078 30.406 3.291 1 97.75 99 THR A N 1
ATOM 770 C CA . THR A 1 99 ? -7.004 29.891 1.929 1 97.75 99 THR A CA 1
ATOM 771 C C . THR A 1 99 ? -8.344 30.062 1.214 1 97.75 99 THR A C 1
ATOM 773 O O . THR A 1 99 ? -9.297 30.594 1.788 1 97.75 99 THR A O 1
ATOM 776 N N . CYS A 1 100 ? -8.359 29.641 -0.071 1 97.88 100 CYS A N 1
ATOM 777 C CA . CYS A 1 100 ? -9.609 29.688 -0.831 1 97.88 100 CYS A CA 1
ATOM 778 C C . CYS A 1 100 ? -10.406 28.406 -0.634 1 97.88 100 CYS A C 1
ATOM 780 O O . CYS A 1 100 ? -11.445 28.203 -1.263 1 97.88 100 CYS A O 1
ATOM 782 N N . VAL A 1 101 ? -9.961 27.469 0.24 1 98.31 101 VAL A N 1
ATOM 783 C CA . VAL A 1 101 ? -10.648 26.203 0.498 1 98.31 101 VAL A CA 1
ATOM 784 C C . VAL A 1 101 ? -11.797 26.438 1.481 1 98.31 101 VAL A C 1
ATOM 786 O O . VAL A 1 101 ? -11.625 27.125 2.494 1 98.31 101 VAL A O 1
ATOM 789 N N . ARG A 1 102 ? -12.922 25.906 1.15 1 98.5 102 ARG A N 1
ATOM 790 C CA . ARG A 1 102 ? -14.109 26 1.997 1 98.5 102 ARG A CA 1
ATOM 791 C C . ARG A 1 102 ? -14.68 24.609 2.275 1 98.5 102 ARG A C 1
ATOM 793 O O . ARG A 1 102 ? -15.172 23.938 1.364 1 98.5 102 ARG A O 1
ATOM 800 N N . PHE A 1 103 ? -14.586 24.219 3.514 1 98.62 103 PHE A N 1
ATOM 801 C CA . PHE A 1 103 ? -15.258 23 3.951 1 98.62 103 PHE A CA 1
ATOM 802 C C . PHE A 1 103 ? -16.734 23.281 4.254 1 98.62 103 PHE A C 1
ATOM 804 O O . PHE A 1 103 ? -17.047 24.094 5.109 1 98.62 103 PHE A O 1
ATOM 811 N N . VAL A 1 104 ? -17.562 22.562 3.549 1 97.94 104 VAL A N 1
ATOM 812 C CA . VAL A 1 104 ? -18.984 22.812 3.701 1 97.94 104 VAL A CA 1
ATOM 813 C C . VAL A 1 104 ? -19.703 21.516 4.086 1 97.94 104 VAL A C 1
ATOM 815 O O . VAL A 1 104 ? -19.297 20.438 3.648 1 97.94 104 VAL A O 1
ATOM 818 N N . PRO A 1 105 ? -20.766 21.594 4.953 1 97.5 105 PRO A N 1
ATOM 819 C CA . PRO A 1 105 ? -21.562 20.391 5.18 1 97.5 105 PRO A CA 1
ATOM 820 C C . PRO A 1 105 ? -22.062 19.766 3.885 1 97.5 105 PRO A C 1
ATOM 822 O O . PRO A 1 105 ? -22.5 20.469 2.973 1 97.5 105 PRO A O 1
ATOM 825 N N . ARG A 1 106 ? -21.953 18.453 3.848 1 97.94 106 ARG A N 1
ATOM 826 C CA . ARG A 1 106 ? -22.344 17.75 2.627 1 97.94 106 ARG A CA 1
ATOM 827 C C . ARG A 1 106 ? -23.844 17.922 2.359 1 97.94 106 ARG A C 1
ATOM 829 O O . ARG A 1 106 ? -24.656 17.688 3.248 1 97.94 106 ARG A O 1
ATOM 836 N N . GLY A 1 107 ? -24.156 18.344 1.14 1 96.38 107 GLY A N 1
ATOM 837 C CA . GLY A 1 107 ? -25.516 18.281 0.622 1 96.38 107 GLY A CA 1
ATOM 838 C C . GLY A 1 107 ? -25.766 17.078 -0.266 1 96.38 107 GLY A C 1
ATOM 839 O O . GLY A 1 107 ? -25.828 15.953 0.216 1 96.38 107 GLY A O 1
ATOM 840 N N . ASP A 1 108 ? -25.812 17.328 -1.642 1 96.12 108 ASP A N 1
ATOM 841 C CA . ASP A 1 108 ? -26.047 16.266 -2.613 1 96.12 108 ASP A CA 1
ATOM 842 C C . ASP A 1 108 ? -24.766 15.969 -3.412 1 96.12 108 ASP A C 1
ATOM 844 O O . ASP A 1 108 ? -24.797 15.195 -4.371 1 96.12 108 ASP A O 1
ATOM 848 N N . GLN A 1 109 ? -23.719 16.562 -2.939 1 95.94 109 GLN A N 1
ATOM 849 C CA . GLN A 1 109 ? -22.453 16.391 -3.662 1 95.94 109 GLN A CA 1
ATOM 850 C C . GLN A 1 109 ? -22.031 14.922 -3.664 1 95.94 109 GLN A C 1
ATOM 852 O O . GLN A 1 109 ? -22.141 14.234 -2.648 1 95.94 109 GLN A O 1
ATOM 857 N N . GLU A 1 110 ? -21.484 14.461 -4.793 1 95 110 GLU A N 1
ATOM 858 C CA . GLU A 1 110 ? -21.031 13.078 -4.93 1 95 110 GLU A CA 1
ATOM 859 C C . GLU A 1 110 ? -19.734 12.844 -4.156 1 95 110 GLU A C 1
ATOM 861 O O . GLU A 1 110 ? -19.594 11.828 -3.475 1 95 110 GLU A O 1
ATOM 866 N N . ASP A 1 111 ? -18.859 13.75 -4.379 1 94.06 111 ASP A N 1
ATOM 867 C CA . ASP A 1 111 ? -17.578 13.625 -3.707 1 94.06 111 ASP A CA 1
ATOM 868 C C . ASP A 1 111 ? -17.562 14.375 -2.377 1 94.06 111 ASP A C 1
ATOM 870 O O . ASP A 1 111 ? -17.953 15.547 -2.316 1 94.06 111 ASP A O 1
ATOM 874 N N . TYR A 1 112 ? -17.141 13.656 -1.283 1 96.75 112 TYR A N 1
ATOM 875 C CA . TYR A 1 112 ? -17.078 14.32 0.013 1 96.75 112 TYR A CA 1
ATOM 876 C C . TYR A 1 112 ? -16.141 13.578 0.957 1 96.75 112 TYR A C 1
ATOM 878 O O . TYR A 1 112 ? -15.812 12.414 0.727 1 96.75 112 TYR A O 1
ATOM 886 N N . ILE A 1 113 ? -15.742 14.266 1.966 1 97.69 113 ILE A N 1
ATOM 887 C CA . ILE A 1 113 ? -14.922 13.68 3.021 1 97.69 113 ILE A CA 1
ATOM 888 C C . ILE A 1 113 ? -15.812 13.258 4.191 1 97.69 113 ILE A C 1
ATOM 890 O O . ILE A 1 113 ? -16.672 14.023 4.633 1 97.69 113 ILE A O 1
ATOM 894 N N . SER A 1 114 ? -15.68 12.062 4.602 1 97.75 114 SER A N 1
ATOM 895 C CA . SER A 1 114 ? -16.281 11.609 5.852 1 97.75 114 SER A CA 1
ATOM 896 C C . SER A 1 114 ? -15.234 11.523 6.961 1 97.75 114 SER A C 1
ATOM 898 O O . SER A 1 114 ? -14.352 10.664 6.926 1 97.75 114 SER A O 1
ATOM 900 N N . TYR A 1 115 ? -15.336 12.414 7.926 1 98.19 115 TYR A N 1
ATOM 901 C CA . TYR A 1 115 ? -14.492 12.297 9.109 1 98.19 115 TYR A CA 1
ATOM 902 C C . TYR A 1 115 ? -15.039 11.234 10.062 1 98.19 115 TYR A C 1
ATOM 904 O O . TYR A 1 115 ? -16.188 11.328 10.516 1 98.19 115 TYR A O 1
ATOM 912 N N . GLU A 1 116 ? -14.148 10.219 10.32 1 96.44 116 GLU A N 1
ATOM 913 C CA . GLU A 1 116 ? -14.586 9.062 11.102 1 96.44 116 GLU A CA 1
ATOM 914 C C . GLU A 1 116 ? -13.531 8.648 12.125 1 96.44 116 GLU A C 1
ATOM 916 O O . GLU A 1 116 ? -12.344 8.93 11.945 1 96.44 116 GLU A O 1
ATOM 921 N N . SER A 1 117 ? -14 8.023 13.227 1 94.56 117 SER A N 1
ATOM 922 C CA . SER A 1 117 ? -13.078 7.531 14.25 1 94.56 117 SER A CA 1
ATOM 923 C C . SER A 1 117 ? -12.742 6.059 14.023 1 94.56 117 SER A C 1
ATOM 925 O O . SER A 1 117 ? -13.234 5.188 14.742 1 94.56 117 SER A O 1
ATOM 927 N N . TRP A 1 118 ? -11.906 5.832 13.055 1 91.44 118 TRP A N 1
ATOM 928 C CA . TRP A 1 118 ? -11.359 4.496 12.844 1 91.44 118 TRP A CA 1
ATOM 929 C C . TRP A 1 118 ? -10.125 4.277 13.703 1 91.44 118 TRP A C 1
ATOM 931 O O . TRP A 1 118 ? -9.805 5.098 14.57 1 91.44 118 TRP A O 1
ATOM 941 N N . ARG A 1 119 ? -9.531 3.096 13.539 1 87.06 119 ARG A N 1
ATOM 942 C CA . ARG A 1 119 ? -8.32 2.793 14.297 1 87.06 119 ARG A CA 1
ATOM 943 C C . ARG A 1 119 ? -7.105 3.479 13.688 1 87.06 119 ARG A C 1
ATOM 945 O O . ARG A 1 119 ? -6.414 2.896 12.852 1 87.06 119 ARG A O 1
ATOM 952 N N . GLY A 1 120 ? -6.898 4.75 14.086 1 93.06 120 GLY A N 1
ATOM 953 C CA . GLY A 1 120 ? -5.711 5.461 13.625 1 93.06 120 GLY A CA 1
ATOM 954 C C . GLY A 1 120 ? -6.023 6.824 13.047 1 93.06 120 GLY A C 1
ATOM 955 O O . GLY A 1 120 ? -7.184 7.238 13 1 93.06 120 GLY A O 1
ATOM 956 N N . CYS A 1 121 ? -4.992 7.539 12.719 1 96.25 121 CYS A N 1
ATOM 957 C CA . CYS A 1 121 ? -5.012 8.805 11.992 1 96.25 121 CYS A CA 1
ATOM 958 C C . CYS A 1 121 ? -4.48 8.625 10.57 1 96.25 121 CYS A C 1
ATOM 960 O O . CYS A 1 121 ? -3.281 8.43 10.375 1 96.25 121 CYS A O 1
ATOM 962 N N . PHE A 1 122 ? -5.359 8.664 9.617 1 95.25 122 PHE A N 1
ATOM 963 C CA . PHE A 1 122 ? -4.906 8.461 8.242 1 95.25 122 PHE A CA 1
ATOM 964 C C . PHE A 1 122 ? -5.895 9.062 7.25 1 95.25 122 PHE A C 1
ATOM 966 O O . PHE A 1 122 ? -7.02 9.406 7.621 1 95.25 122 PHE A O 1
ATOM 973 N N . SER A 1 123 ? -5.406 9.25 6.094 1 94.19 123 SER A N 1
ATOM 974 C CA . SER A 1 123 ? -6.207 9.844 5.027 1 94.19 123 SER A CA 1
ATOM 975 C C . SER A 1 123 ? -5.77 9.336 3.658 1 94.19 123 SER A C 1
ATOM 977 O O . SER A 1 123 ? -4.652 8.828 3.504 1 94.19 123 SER A O 1
ATOM 979 N N . THR A 1 124 ? -6.699 9.422 2.75 1 88.5 124 THR A N 1
ATOM 980 C CA . THR A 1 124 ? -6.332 9.289 1.344 1 88.5 124 THR A CA 1
ATOM 981 C C . THR A 1 124 ? -5.605 10.539 0.856 1 88.5 124 THR A C 1
ATOM 983 O O . THR A 1 124 ? -5.598 11.562 1.54 1 88.5 124 THR A O 1
ATOM 986 N N . LEU A 1 125 ? -5.004 10.367 -0.283 1 88.5 125 LEU A N 1
ATOM 987 C CA . LEU A 1 125 ? -4.305 11.508 -0.874 1 88.5 125 LEU A CA 1
ATOM 988 C C . LEU A 1 125 ? -5.148 12.156 -1.967 1 88.5 125 LEU A C 1
ATOM 990 O O . LEU A 1 125 ? -5.496 11.508 -2.955 1 88.5 125 LEU A O 1
ATOM 994 N N . GLY A 1 126 ? -5.512 13.43 -1.729 1 90.19 126 GLY A N 1
ATOM 995 C CA . GLY A 1 126 ? -6.297 14.156 -2.719 1 90.19 126 GLY A CA 1
ATOM 996 C C . GLY A 1 126 ? -7.75 13.719 -2.76 1 90.19 126 GLY A C 1
ATOM 997 O O . GLY A 1 126 ? -8.234 13.062 -1.836 1 90.19 126 GLY A O 1
ATOM 998 N N . ARG A 1 127 ? -8.406 14.195 -3.852 1 90.38 127 ARG A N 1
ATOM 999 C CA . ARG A 1 127 ? -9.789 13.812 -4.117 1 90.38 127 ARG A CA 1
ATOM 1000 C C . ARG A 1 127 ? -9.859 12.477 -4.852 1 90.38 127 ARG A C 1
ATOM 1002 O O . ARG A 1 127 ? -9.422 12.367 -5.996 1 90.38 127 ARG A O 1
ATOM 1009 N N . VAL A 1 128 ? -10.492 11.523 -4.219 1 81.19 128 VAL A N 1
ATOM 1010 C CA . VAL A 1 128 ? -10.508 10.172 -4.766 1 81.19 128 VAL A CA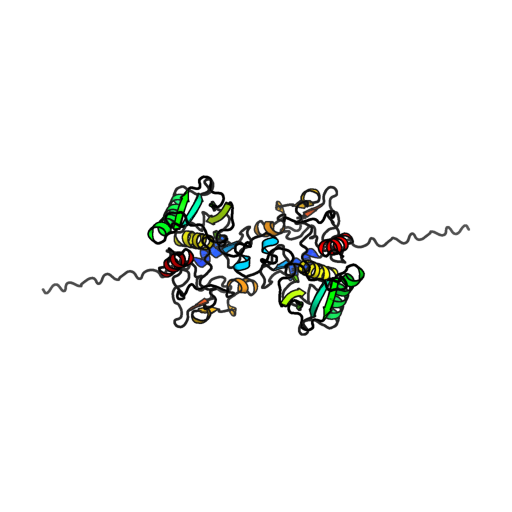 1
ATOM 1011 C C . VAL A 1 128 ? -11.812 9.93 -5.512 1 81.19 128 VAL A C 1
ATOM 1013 O O . VAL A 1 128 ? -11.891 9.062 -6.383 1 81.19 128 VAL A O 1
ATOM 1016 N N . GLY A 1 129 ? -12.836 10.695 -5.152 1 82.94 129 GLY A N 1
ATOM 1017 C CA . GLY A 1 129 ? -14.164 10.469 -5.695 1 82.94 129 GLY A CA 1
ATOM 1018 C C . GLY A 1 129 ? -15.086 9.727 -4.746 1 82.94 129 GLY A C 1
ATOM 1019 O O . GLY A 1 129 ? -14.641 8.828 -4.023 1 82.94 129 GLY A O 1
ATOM 1020 N N . GLY A 1 130 ? -16.328 10.102 -4.75 1 90.5 130 GLY A N 1
ATOM 1021 C CA . GLY A 1 130 ? -17.266 9.508 -3.814 1 90.5 130 GLY A CA 1
ATOM 1022 C C . GLY A 1 130 ? -16.953 9.828 -2.365 1 90.5 130 GLY A C 1
ATOM 1023 O O . GLY A 1 130 ? -16.391 10.883 -2.064 1 90.5 130 GLY A O 1
ATOM 1024 N N . ARG A 1 131 ? -17.438 8.93 -1.531 1 91.88 131 ARG A N 1
ATOM 1025 C CA . ARG A 1 131 ? -17.125 9.047 -0.112 1 91.88 131 ARG A CA 1
ATOM 1026 C C . ARG A 1 131 ? -15.672 8.664 0.162 1 91.88 131 ARG A C 1
ATOM 1028 O O . ARG A 1 131 ? -15.211 7.598 -0.253 1 91.88 131 ARG A O 1
ATOM 1035 N N . GLN A 1 132 ? -14.922 9.516 0.701 1 90.94 132 GLN A N 1
ATOM 1036 C CA . GLN A 1 132 ? -13.586 9.156 1.166 1 90.94 132 GLN A CA 1
ATOM 1037 C C . GLN A 1 132 ? -13.414 9.492 2.645 1 90.94 132 GLN A C 1
ATOM 1039 O O . GLN A 1 132 ? -13.93 10.5 3.127 1 90.94 132 GLN A O 1
ATOM 1044 N N . THR A 1 133 ? -12.664 8.695 3.375 1 93.25 133 THR A N 1
ATOM 1045 C CA . THR A 1 133 ? -12.578 8.797 4.828 1 93.25 133 THR A CA 1
ATOM 1046 C C . THR A 1 133 ? -11.289 9.5 5.25 1 93.25 133 THR A C 1
ATOM 1048 O O . THR A 1 133 ? -10.219 9.234 4.695 1 93.25 133 THR A O 1
ATOM 1051 N N . VAL A 1 134 ? -11.414 10.414 6.062 1 97.19 134 VAL A N 1
ATOM 1052 C CA . VAL A 1 134 ? -10.336 10.875 6.93 1 97.19 134 VAL A CA 1
ATOM 1053 C C . VAL A 1 134 ? -10.547 10.328 8.344 1 97.19 134 VAL A C 1
ATOM 1055 O O . VAL A 1 134 ? -11.516 10.688 9.016 1 97.19 134 VAL A O 1
ATOM 1058 N N . SER A 1 135 ? -9.633 9.469 8.734 1 97.12 135 SER A N 1
ATOM 1059 C CA . SER A 1 135 ? -9.773 8.844 10.047 1 97.12 135 SER A CA 1
ATOM 1060 C C . SER A 1 135 ? -9.102 9.672 11.133 1 97.12 135 SER A C 1
ATOM 1062 O O . SER A 1 135 ? -7.918 10 11.023 1 97.12 135 SER A O 1
ATOM 1064 N N . LEU A 1 136 ? -9.875 10 12.109 1 97.12 136 LEU A N 1
ATOM 1065 C CA . LEU A 1 136 ? -9.438 10.688 13.32 1 97.12 136 LEU A CA 1
ATOM 1066 C C . LEU A 1 136 ? -9.875 9.922 14.57 1 97.12 136 LEU A C 1
ATOM 1068 O O . LEU A 1 136 ? -10.922 10.219 15.148 1 97.12 136 LEU A O 1
ATOM 1072 N N . ASN A 1 137 ? -8.969 8.969 14.898 1 94.5 137 ASN A N 1
ATOM 1073 C CA . ASN A 1 137 ? -9.273 8.211 16.109 1 94.5 137 ASN A CA 1
ATOM 1074 C C . ASN A 1 137 ? -9.547 9.125 17.297 1 94.5 137 ASN A C 1
ATOM 1076 O O . ASN A 1 137 ? -8.734 9.984 17.625 1 94.5 137 ASN A O 1
ATOM 1080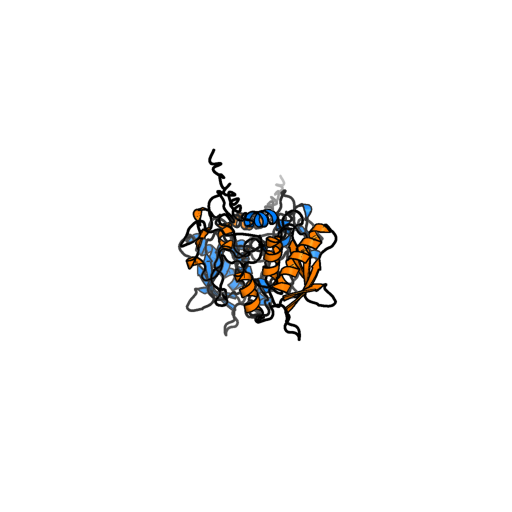 N N . SER A 1 138 ? -10.648 8.93 17.938 1 94.31 138 SER A N 1
ATOM 1081 C CA . SER A 1 138 ? -11.086 9.828 19 1 94.31 138 SER A CA 1
ATOM 1082 C C . SER A 1 138 ? -10.133 9.797 20.188 1 94.31 138 SER A C 1
ATOM 1084 O O . SER A 1 138 ? -10.008 10.781 20.922 1 94.31 138 SER A O 1
ATOM 1086 N N . ALA A 1 139 ? -9.414 8.742 20.328 1 90.25 139 ALA A N 1
ATOM 1087 C CA . ALA A 1 139 ? -8.531 8.586 21.484 1 90.25 139 ALA A CA 1
ATOM 1088 C C . ALA A 1 139 ? -7.16 9.195 21.219 1 90.25 139 ALA A C 1
ATOM 1090 O O . ALA A 1 139 ? -6.434 9.539 22.141 1 90.25 139 ALA A O 1
ATOM 1091 N N . GLY A 1 140 ? -6.906 9.477 19.906 1 91.81 140 GLY A N 1
ATOM 1092 C CA . GLY A 1 140 ? -5.508 9.828 19.703 1 91.81 140 GLY A CA 1
ATOM 1093 C C . GLY A 1 140 ? -5.305 10.891 18.641 1 91.81 140 GLY A C 1
ATOM 1094 O O . GLY A 1 140 ? -4.234 11.492 18.547 1 91.81 140 GLY A O 1
ATOM 1095 N N . CYS A 1 141 ? -6.316 11.219 17.938 1 95.69 141 CYS A N 1
ATOM 1096 C CA . CYS A 1 141 ? -6.059 12.008 16.75 1 95.69 141 CYS A CA 1
ATOM 1097 C C . CYS A 1 141 ? -6.77 13.352 16.812 1 95.69 141 CYS A C 1
ATOM 1099 O O . CYS A 1 141 ? -6.664 14.164 15.898 1 95.69 141 CYS A O 1
ATOM 1101 N N . ILE A 1 142 ? -7.461 13.562 17.984 1 96.31 142 ILE A N 1
ATOM 1102 C CA . ILE A 1 142 ? -8.258 14.781 18.047 1 96.31 142 ILE A CA 1
ATOM 1103 C C . ILE A 1 142 ? -7.406 15.93 18.578 1 96.31 142 ILE A C 1
ATOM 1105 O O . ILE A 1 142 ? -7.637 16.422 19.703 1 96.31 142 ILE A O 1
ATOM 1109 N N . LEU A 1 143 ? -6.488 16.406 17.797 1 96 143 LEU A N 1
ATOM 1110 C CA . LEU A 1 143 ? -5.621 17.562 17.984 1 96 143 LEU A CA 1
ATOM 1111 C C . LEU A 1 143 ? -5.582 18.422 16.734 1 96 143 LEU A C 1
ATOM 1113 O O . LEU A 1 143 ? -5.547 17.891 15.617 1 96 143 LEU A O 1
ATOM 1117 N N . ASN A 1 144 ? -5.559 19.688 16.938 1 96.94 144 ASN A N 1
ATOM 1118 C CA . ASN A 1 144 ? -5.684 20.625 15.812 1 96.94 144 ASN A CA 1
ATOM 1119 C C . ASN A 1 144 ? -4.699 20.281 14.695 1 96.94 144 ASN A C 1
ATOM 1121 O O . ASN A 1 144 ? -5.094 20.141 13.539 1 96.94 144 ASN A O 1
ATOM 1125 N N . GLY A 1 145 ? -3.453 20.141 15.039 1 97.19 145 GLY A N 1
ATOM 1126 C CA . GLY A 1 145 ? -2.418 19.906 14.039 1 97.19 145 GLY A CA 1
ATOM 1127 C C . GLY A 1 145 ? -2.562 18.578 13.328 1 97.19 145 GLY A C 1
ATOM 1128 O O . GLY A 1 145 ? -2.25 18.469 12.141 1 97.19 145 GLY A O 1
ATOM 1129 N N . ILE A 1 146 ? -3.031 17.547 14.031 1 97.5 146 ILE A N 1
ATOM 1130 C CA . ILE A 1 146 ? -3.23 16.234 13.414 1 97.5 146 ILE A CA 1
ATOM 1131 C C . ILE A 1 146 ? -4.426 16.297 12.469 1 97.5 146 ILE A C 1
ATOM 1133 O O . ILE A 1 146 ? -4.375 15.742 11.367 1 97.5 146 ILE A O 1
ATOM 1137 N N . ILE A 1 147 ? -5.512 16.953 12.883 1 98.19 147 ILE A N 1
ATOM 1138 C CA . ILE A 1 147 ? -6.684 17.125 12.031 1 98.19 147 ILE A CA 1
ATOM 1139 C C . ILE A 1 147 ? -6.289 17.859 10.75 1 98.19 147 ILE A C 1
ATOM 1141 O O . ILE A 1 147 ? -6.637 17.422 9.648 1 98.19 147 ILE A O 1
ATOM 1145 N N . GLN A 1 148 ? -5.492 18.906 10.93 1 98.31 148 GLN A N 1
ATOM 1146 C CA . GLN A 1 148 ? -5.031 19.672 9.766 1 98.31 148 GLN A CA 1
ATOM 1147 C C . GLN A 1 148 ? -4.141 18.812 8.875 1 98.31 148 GLN A C 1
ATOM 1149 O O . GLN A 1 148 ? -4.27 18.844 7.648 1 98.31 148 GLN A O 1
ATOM 1154 N N . HIS A 1 149 ? -3.275 18.031 9.461 1 98.25 149 HIS A N 1
ATOM 1155 C CA . HIS A 1 149 ? -2.357 17.156 8.742 1 98.25 149 HIS A CA 1
ATOM 1156 C C . HIS A 1 149 ? -3.113 16.172 7.859 1 98.25 149 HIS A C 1
ATOM 1158 O O . HIS A 1 149 ? -2.879 16.094 6.652 1 98.25 149 HIS A O 1
ATOM 1164 N N . GLU A 1 150 ? -4.074 15.438 8.484 1 98.06 150 GLU A N 1
ATOM 1165 C CA . GLU A 1 150 ? -4.844 14.453 7.73 1 98.06 150 GLU A CA 1
ATOM 1166 C C . GLU A 1 150 ? -5.703 15.125 6.664 1 98.06 150 GLU A C 1
ATOM 1168 O O . GLU A 1 150 ? -5.926 14.555 5.59 1 98.06 150 GLU A O 1
ATOM 1173 N N . THR A 1 151 ? -6.199 16.281 6.992 1 98.44 151 THR A N 1
ATOM 1174 C CA . THR A 1 151 ? -7 17.031 6.031 1 98.44 151 THR A CA 1
ATOM 1175 C C . THR A 1 151 ? -6.145 17.484 4.852 1 98.44 151 THR A C 1
ATOM 1177 O O . THR A 1 151 ? -6.598 17.469 3.705 1 98.44 151 THR A O 1
ATOM 1180 N N . LEU A 1 152 ? -4.898 17.922 5.117 1 97.69 152 LEU A N 1
ATOM 1181 C CA . LEU A 1 152 ? -3.982 18.312 4.051 1 97.69 152 LEU A CA 1
ATOM 1182 C C . LEU A 1 152 ? -3.705 17.141 3.115 1 97.69 152 LEU A C 1
ATOM 1184 O O . LEU A 1 152 ? -3.604 17.328 1.9 1 97.69 152 LEU A O 1
ATOM 1188 N N . HIS A 1 153 ? -3.559 15.938 3.645 1 95 153 HIS A N 1
ATOM 1189 C CA . HIS A 1 153 ? -3.461 14.758 2.787 1 95 153 HIS A CA 1
ATOM 1190 C C . HIS A 1 153 ? -4.652 14.672 1.839 1 95 153 HIS A C 1
ATOM 1192 O O . HIS A 1 153 ? -4.48 14.477 0.634 1 95 153 HIS A O 1
ATOM 1198 N N . ALA A 1 154 ? -5.844 14.859 2.42 1 94.69 154 ALA A N 1
ATOM 1199 C CA . ALA A 1 154 ? -7.066 14.766 1.629 1 94.69 154 ALA A CA 1
ATOM 1200 C C . ALA A 1 154 ? -7.125 15.867 0.577 1 94.69 154 ALA A C 1
ATOM 1202 O O . ALA A 1 154 ? -7.848 15.75 -0.418 1 94.69 154 ALA A O 1
ATOM 1203 N N . LEU A 1 155 ? -6.367 16.906 0.807 1 94.81 155 LEU A N 1
ATOM 1204 C CA . LEU A 1 155 ? -6.305 17.984 -0.16 1 94.81 155 LEU A CA 1
ATOM 1205 C C . LEU A 1 155 ? -5.223 17.734 -1.204 1 94.81 155 LEU A C 1
ATOM 1207 O O . LEU A 1 155 ? -5.109 18.469 -2.184 1 94.81 155 LEU A O 1
ATOM 1211 N N . GLY A 1 156 ? -4.395 16.75 -0.972 1 90.25 156 GLY A N 1
ATOM 1212 C CA . GLY A 1 156 ? -3.449 16.375 -2.012 1 90.25 156 GLY A CA 1
ATOM 1213 C C . GLY A 1 156 ? -2.002 16.578 -1.608 1 90.25 156 GLY A C 1
ATOM 1214 O O . GLY A 1 156 ? -1.097 16.438 -2.434 1 90.25 156 GLY A O 1
ATOM 1215 N N . PHE A 1 157 ? -1.738 16.859 -0.374 1 91.88 157 PHE A N 1
ATOM 1216 C CA . PHE A 1 157 ? -0.379 17.188 0.05 1 91.88 157 PHE A CA 1
ATOM 1217 C C . PHE A 1 157 ? 0.275 15.977 0.711 1 91.88 157 PHE A C 1
ATOM 1219 O O . PHE A 1 157 ? -0.355 15.281 1.515 1 91.88 157 PHE A O 1
ATOM 1226 N N . GLY A 1 158 ? 1.513 15.711 0.319 1 91.81 158 GLY A N 1
ATOM 1227 C CA . GLY A 1 158 ? 2.322 14.68 0.947 1 91.81 158 GLY A CA 1
ATOM 1228 C C . GLY A 1 158 ? 3.201 15.203 2.064 1 91.81 158 GLY A C 1
ATOM 1229 O O . GLY A 1 158 ? 3.131 16.391 2.412 1 91.81 158 GLY A O 1
ATOM 1230 N N . HIS A 1 159 ? 4 14.32 2.529 1 95.44 159 HIS A N 1
ATOM 1231 C CA . HIS A 1 159 ? 4.863 14.688 3.645 1 95.44 159 HIS A CA 1
ATOM 1232 C C . HIS A 1 159 ? 6.027 15.555 3.178 1 95.44 159 HIS A C 1
ATOM 1234 O O . HIS A 1 159 ? 6.57 15.344 2.092 1 95.44 159 HIS A O 1
ATOM 1240 N N . GLU A 1 160 ? 6.395 16.375 4.047 1 96.5 160 GLU A N 1
ATOM 1241 C CA . GLU A 1 160 ? 7.496 17.297 3.764 1 96.5 160 GLU A CA 1
ATOM 1242 C C . GLU A 1 160 ? 8.82 16.547 3.639 1 96.5 160 GLU A C 1
ATOM 1244 O O . GLU A 1 160 ? 9.602 16.797 2.717 1 96.5 160 GLU A O 1
ATOM 1249 N N . HIS A 1 161 ? 9.07 15.57 4.465 1 96.12 161 HIS A N 1
ATOM 1250 C CA . HIS A 1 161 ? 10.359 14.891 4.516 1 96.12 161 HIS A CA 1
ATOM 1251 C C . HIS A 1 161 ? 10.547 13.977 3.311 1 96.12 161 HIS A C 1
ATOM 1253 O O . HIS A 1 161 ? 11.633 13.43 3.102 1 96.12 161 HIS A O 1
ATOM 1259 N N . THR A 1 162 ? 9.547 13.805 2.498 1 93.62 162 THR A N 1
ATOM 1260 C CA . THR A 1 162 ? 9.656 12.93 1.335 1 93.62 162 THR A CA 1
ATOM 1261 C C . THR A 1 162 ? 9.773 13.75 0.053 1 93.62 162 THR A C 1
ATOM 1263 O O . THR A 1 162 ? 9.773 13.195 -1.048 1 93.62 162 THR A O 1
ATOM 1266 N N . ARG A 1 163 ? 9.898 15 0.163 1 93.25 163 ARG A N 1
ATOM 1267 C CA . ARG A 1 163 ? 10.055 15.859 -1.001 1 93.25 163 ARG A CA 1
ATOM 1268 C C . ARG A 1 163 ? 11.258 15.438 -1.841 1 93.25 163 ARG A C 1
ATOM 1270 O O . ARG A 1 163 ? 12.242 14.922 -1.31 1 93.25 163 ARG A O 1
ATOM 1277 N N . SER A 1 164 ? 11.141 15.805 -3.115 1 90.62 164 SER A N 1
ATOM 1278 C CA . SER A 1 164 ? 12.195 15.438 -4.055 1 90.62 164 SER A CA 1
ATOM 1279 C C . SER A 1 164 ? 13.508 16.141 -3.713 1 90.62 164 SER A C 1
ATOM 1281 O O . SER A 1 164 ? 14.586 15.617 -4 1 90.62 164 SER A O 1
ATOM 1283 N N . ASP A 1 165 ? 13.5 17.297 -3.064 1 94.38 165 ASP A N 1
ATOM 1284 C CA . ASP A 1 165 ? 14.703 18.078 -2.779 1 94.38 165 ASP A CA 1
ATOM 1285 C C . ASP A 1 165 ? 15.102 17.953 -1.312 1 94.38 165 ASP A C 1
ATOM 1287 O O . ASP A 1 165 ? 15.953 18.703 -0.828 1 94.38 165 ASP A O 1
ATOM 1291 N N . ARG A 1 166 ? 14.531 16.969 -0.605 1 95.94 166 ARG A N 1
ATOM 1292 C CA . ARG A 1 166 ? 14.664 16.922 0.847 1 95.94 166 ARG A CA 1
ATOM 1293 C C . ARG A 1 166 ? 16.109 16.672 1.256 1 95.94 166 ARG A C 1
ATOM 1295 O O . ARG A 1 166 ? 16.531 17.047 2.352 1 95.94 166 ARG A O 1
ATOM 1302 N N . ASP A 1 167 ? 16.984 16.109 0.382 1 96.81 167 ASP A N 1
ATOM 1303 C CA . ASP A 1 167 ? 18.328 15.727 0.769 1 96.81 167 ASP A CA 1
ATOM 1304 C C . ASP A 1 167 ? 19.219 16.953 0.975 1 96.81 167 ASP A C 1
ATOM 1306 O O . ASP A 1 167 ? 20.312 16.859 1.546 1 96.81 167 ASP A O 1
ATOM 1310 N N . GLN A 1 168 ? 18.75 18.047 0.542 1 96.5 168 GLN A N 1
ATOM 1311 C CA . GLN A 1 168 ? 19.453 19.297 0.792 1 96.5 168 GLN A CA 1
ATOM 1312 C C . GLN A 1 168 ? 19.125 19.844 2.178 1 96.5 168 GLN A C 1
ATOM 1314 O O . GLN A 1 168 ? 19.781 20.766 2.656 1 96.5 168 GLN A O 1
ATOM 1319 N N . TYR A 1 169 ? 18.172 19.203 2.898 1 97.56 169 TYR A N 1
ATOM 1320 C CA . TYR A 1 169 ? 17.641 19.844 4.102 1 97.56 169 TYR A CA 1
ATOM 1321 C C . TYR A 1 169 ? 17.609 18.859 5.266 1 97.56 169 TYR A C 1
ATOM 1323 O O . TYR A 1 169 ? 17.516 19.266 6.426 1 97.56 169 TYR A O 1
ATOM 1331 N N . VAL A 1 170 ? 17.594 17.562 4.941 1 98.25 170 VAL A N 1
ATOM 1332 C CA . VAL A 1 170 ? 17.625 16.547 5.988 1 98.25 170 VAL A CA 1
ATOM 1333 C C . VAL A 1 170 ? 18.469 15.367 5.539 1 98.25 170 VAL A C 1
ATOM 1335 O O . VAL A 1 170 ? 18.672 15.156 4.34 1 98.25 170 VAL A O 1
ATOM 1338 N N . THR A 1 171 ? 18.953 14.672 6.512 1 97.94 171 THR A N 1
ATOM 1339 C CA . THR A 1 171 ? 19.625 13.398 6.305 1 97.94 171 THR A CA 1
ATOM 1340 C C . THR A 1 171 ? 18.922 12.281 7.078 1 97.94 171 THR A C 1
ATOM 1342 O O . THR A 1 171 ? 18.484 12.492 8.211 1 97.94 171 THR A O 1
ATOM 1345 N N . MET A 1 172 ? 18.812 11.195 6.43 1 97.06 172 MET A N 1
ATOM 1346 C CA . MET A 1 172 ? 18.219 10.031 7.09 1 97.06 172 MET A CA 1
ATOM 1347 C C . MET A 1 172 ? 19.281 9.188 7.77 1 97.06 172 MET A C 1
ATOM 1349 O O . MET A 1 172 ? 20.328 8.906 7.18 1 97.06 172 MET A O 1
ATOM 1353 N N . ASN A 1 173 ? 19 8.883 9.016 1 97.62 173 ASN A N 1
ATOM 1354 C CA . ASN A 1 173 ? 19.859 7.953 9.742 1 97.62 173 ASN A CA 1
ATOM 1355 C C . ASN A 1 173 ? 19.375 6.512 9.609 1 97.62 173 ASN A C 1
ATOM 1357 O O . ASN A 1 173 ? 18.766 5.969 10.531 1 97.62 173 ASN A O 1
ATOM 1361 N N . TRP A 1 174 ? 19.797 5.859 8.602 1 95.56 174 TRP A N 1
ATOM 1362 C CA . TRP A 1 174 ? 19.234 4.578 8.172 1 95.56 174 TRP A CA 1
ATOM 1363 C C . TRP A 1 174 ? 19.516 3.496 9.211 1 95.56 174 TRP A C 1
ATOM 1365 O O . TRP A 1 174 ? 18.734 2.553 9.352 1 95.56 174 TRP A O 1
ATOM 1375 N N . SER A 1 175 ? 20.562 3.613 9.922 1 96.31 175 SER A N 1
ATOM 1376 C CA . SER A 1 175 ? 20.906 2.625 10.938 1 96.31 175 SER A CA 1
ATOM 1377 C C . SER A 1 175 ? 19.859 2.607 12.055 1 96.31 175 SER A C 1
ATOM 1379 O O . SER A 1 175 ? 19.75 1.628 12.797 1 96.31 175 SER A O 1
ATOM 1381 N N . ASN A 1 176 ? 19.141 3.703 12.133 1 96.81 176 ASN A N 1
ATOM 1382 C CA . ASN A 1 176 ? 18.141 3.82 13.195 1 96.81 176 ASN A CA 1
ATOM 1383 C C . ASN A 1 176 ? 16.75 3.441 12.695 1 96.81 176 ASN A C 1
ATOM 1385 O O . ASN A 1 176 ? 15.766 3.551 13.438 1 96.81 176 ASN A O 1
ATOM 1389 N N . ILE A 1 177 ? 16.562 2.984 11.477 1 93.62 177 ILE A N 1
ATOM 1390 C CA . ILE A 1 177 ? 15.297 2.684 10.828 1 93.62 177 ILE A CA 1
ATOM 1391 C C . ILE A 1 177 ? 15.242 1.203 10.453 1 93.62 177 ILE A C 1
ATOM 1393 O O . ILE A 1 177 ? 16.203 0.663 9.898 1 93.62 177 ILE A O 1
ATOM 1397 N N . ASP A 1 178 ? 14.141 0.573 10.859 1 89.31 178 ASP A N 1
ATOM 1398 C CA . ASP A 1 178 ? 13.969 -0.794 10.375 1 89.31 178 ASP A CA 1
ATOM 1399 C C . ASP A 1 178 ? 13.938 -0.838 8.852 1 89.31 178 ASP A C 1
ATOM 1401 O O . ASP A 1 178 ? 13.273 -0.017 8.211 1 89.31 178 ASP A O 1
ATOM 1405 N N . PRO A 1 179 ? 14.578 -1.767 8.203 1 83.94 179 PRO A N 1
ATOM 1406 C CA . PRO A 1 179 ? 14.562 -1.864 6.742 1 83.94 179 PRO A CA 1
ATOM 1407 C C . PRO A 1 179 ? 13.148 -1.917 6.168 1 83.94 179 PRO A C 1
ATOM 1409 O O . PRO A 1 179 ? 12.898 -1.373 5.09 1 83.94 179 PRO A O 1
ATOM 1412 N N . SER A 1 180 ? 12.219 -2.498 6.938 1 81.19 180 SER A N 1
ATOM 1413 C CA . SER A 1 180 ? 10.836 -2.602 6.465 1 81.19 180 SER A CA 1
ATOM 1414 C C . SER A 1 180 ? 10.148 -1.241 6.469 1 81.19 180 SER A C 1
ATOM 1416 O O . SER A 1 180 ? 9.117 -1.062 5.824 1 81.19 180 SER A O 1
ATOM 1418 N N . ASP A 1 181 ? 10.781 -0.282 7.172 1 87.31 181 ASP A N 1
ATOM 1419 C CA . ASP A 1 181 ? 10.172 1.043 7.273 1 87.31 181 ASP A CA 1
ATOM 1420 C C . ASP A 1 181 ? 10.906 2.051 6.391 1 87.31 181 ASP A C 1
ATOM 1422 O O . ASP A 1 181 ? 10.5 3.211 6.297 1 87.31 181 ASP A O 1
ATOM 1426 N N . ALA A 1 182 ? 11.93 1.625 5.742 1 87.62 182 ALA A N 1
ATOM 1427 C CA . ALA A 1 182 ? 12.734 2.531 4.93 1 87.62 182 ALA A CA 1
ATOM 1428 C C . ALA A 1 182 ? 11.898 3.189 3.84 1 87.62 182 ALA A C 1
ATOM 1430 O O . ALA A 1 182 ? 12.133 4.344 3.479 1 87.62 182 ALA A O 1
ATOM 1431 N N . VAL A 1 183 ? 10.914 2.492 3.406 1 83.44 183 VAL A N 1
ATOM 1432 C CA . VAL A 1 183 ? 10.086 2.955 2.301 1 83.44 183 VAL A CA 1
ATOM 1433 C C . VAL A 1 183 ? 9.328 4.211 2.715 1 83.44 183 VAL A C 1
ATOM 1435 O O . VAL A 1 183 ? 8.953 5.027 1.868 1 83.44 183 VAL A O 1
ATOM 1438 N N . ASN A 1 184 ? 9.117 4.43 3.998 1 88.44 184 ASN A N 1
ATOM 1439 C CA . ASN A 1 184 ? 8.391 5.59 4.508 1 88.44 184 ASN A CA 1
ATOM 1440 C C . ASN A 1 184 ? 9.211 6.871 4.352 1 88.44 184 ASN A C 1
ATOM 1442 O O . ASN A 1 184 ? 8.695 7.969 4.555 1 88.44 184 ASN A O 1
ATOM 1446 N N . PHE A 1 185 ? 10.469 6.727 3.904 1 92.19 185 PHE A N 1
ATOM 1447 C CA . PHE A 1 185 ? 11.367 7.871 3.76 1 92.19 185 PHE A CA 1
ATOM 1448 C C . PHE A 1 185 ? 11.766 8.062 2.303 1 92.19 185 PHE A C 1
ATOM 1450 O O . PHE A 1 185 ? 12.555 8.961 1.982 1 92.19 185 PHE A O 1
ATOM 1457 N N . ASP A 1 186 ? 11.273 7.27 1.446 1 88.62 186 ASP A N 1
ATOM 1458 C CA . ASP A 1 186 ? 11.617 7.402 0.035 1 88.62 186 ASP A CA 1
ATOM 1459 C C . ASP A 1 186 ? 11.211 8.773 -0.504 1 88.62 186 ASP A C 1
ATOM 1461 O O . ASP A 1 186 ? 10.117 9.266 -0.204 1 88.62 186 ASP A O 1
ATOM 1465 N N . LYS A 1 187 ? 12.109 9.273 -1.299 1 89.44 187 LYS A N 1
ATOM 1466 C CA . LYS A 1 187 ? 11.766 10.523 -1.972 1 89.44 187 LYS A CA 1
ATOM 1467 C C . LYS A 1 187 ? 10.641 10.305 -2.986 1 89.44 187 LYS A C 1
ATOM 1469 O O . LYS A 1 187 ? 10.625 9.297 -3.697 1 89.44 187 LYS A O 1
ATOM 1474 N N . GLN A 1 188 ? 9.805 11.266 -3.002 1 85.19 188 GLN A N 1
ATOM 1475 C CA . GLN A 1 188 ? 8.734 11.273 -3.992 1 85.19 188 GLN A CA 1
ATOM 1476 C C . GLN A 1 188 ? 9.008 12.297 -5.086 1 85.19 188 GLN A C 1
ATOM 1478 O O . GLN A 1 188 ? 9.742 13.266 -4.871 1 85.19 188 GLN A O 1
ATOM 1483 N N . ILE A 1 189 ? 8.508 11.992 -6.25 1 78.44 189 ILE A N 1
ATOM 1484 C CA . ILE A 1 189 ? 8.555 12.984 -7.316 1 78.44 189 ILE A CA 1
ATOM 1485 C C . ILE A 1 189 ? 7.496 14.055 -7.078 1 78.44 189 ILE A C 1
ATOM 1487 O O . ILE A 1 189 ? 6.309 13.82 -7.32 1 78.44 189 ILE A O 1
ATOM 1491 N N . THR A 1 190 ? 7.93 15.133 -6.543 1 81.38 190 THR A N 1
ATOM 1492 C CA . THR A 1 190 ? 6.961 16.141 -6.148 1 81.38 190 THR A CA 1
ATOM 1493 C C . THR A 1 190 ? 7.156 17.422 -6.961 1 81.38 190 THR A C 1
ATOM 1495 O O . THR A 1 190 ? 8.266 17.703 -7.418 1 81.38 190 THR A O 1
ATOM 1498 N N . ASN A 1 191 ? 5.996 18 -7.266 1 78 191 ASN A N 1
ATOM 1499 C CA . ASN A 1 191 ? 6.035 19.422 -7.633 1 78 191 ASN A CA 1
ATOM 1500 C C . ASN A 1 191 ? 6.121 20.312 -6.398 1 78 191 ASN A C 1
ATOM 1502 O O . ASN A 1 191 ? 5.145 20.453 -5.66 1 78 191 ASN A O 1
ATOM 1506 N N . ASN A 1 192 ? 7.242 20.828 -6.141 1 83.25 192 ASN A N 1
ATOM 1507 C CA . ASN A 1 192 ? 7.477 21.562 -4.902 1 83.25 192 ASN A CA 1
ATOM 1508 C C . ASN A 1 192 ? 6.93 22.984 -4.98 1 83.25 192 ASN A C 1
ATOM 1510 O O . ASN A 1 192 ? 7.012 23.75 -4.008 1 83.25 192 ASN A O 1
ATOM 1514 N N . LEU A 1 193 ? 6.227 23.312 -6.078 1 77.88 193 LEU A N 1
ATOM 1515 C CA . LEU A 1 193 ? 5.488 24.547 -6.254 1 77.88 193 LEU A CA 1
ATOM 1516 C C . LEU A 1 193 ? 6.363 25.766 -5.926 1 77.88 193 LEU A C 1
ATOM 1518 O O . LEU A 1 193 ? 5.902 26.719 -5.297 1 77.88 193 LEU A O 1
ATOM 1522 N N . ASP A 1 194 ? 7.672 25.656 -6.129 1 80.38 194 ASP A N 1
ATOM 1523 C CA . ASP A 1 194 ? 8.648 26.719 -5.879 1 80.38 194 ASP A CA 1
ATOM 1524 C C . ASP A 1 194 ? 8.648 27.125 -4.41 1 80.38 194 ASP A C 1
ATOM 1526 O O . ASP A 1 194 ? 8.93 28.281 -4.082 1 80.38 194 ASP A O 1
ATOM 1530 N N . SER A 1 195 ? 8.109 26.375 -3.535 1 88.38 195 SER A N 1
ATOM 1531 C CA . SER A 1 195 ? 8.133 26.625 -2.1 1 88.38 195 SER A CA 1
ATOM 1532 C C . SER A 1 195 ? 9.367 26.016 -1.449 1 88.38 195 SER A C 1
ATOM 1534 O O . SER A 1 195 ? 9.836 24.953 -1.87 1 88.38 195 SER A O 1
ATOM 1536 N N . PRO A 1 196 ? 9.914 26.734 -0.496 1 91.44 196 PRO A N 1
ATOM 1537 C CA . PRO A 1 196 ? 11.086 26.188 0.189 1 91.44 196 PRO A CA 1
ATOM 1538 C C . PRO A 1 196 ? 10.727 25.016 1.101 1 91.44 196 PRO A C 1
ATOM 1540 O O . PRO A 1 196 ? 9.555 24.828 1.455 1 91.44 196 PRO A O 1
ATOM 1543 N N . TYR A 1 197 ? 11.75 24.281 1.339 1 96 197 TYR A N 1
ATOM 1544 C CA . TYR A 1 197 ? 11.578 23.25 2.357 1 96 197 TYR A CA 1
ATOM 1545 C C . TYR A 1 197 ? 11.211 23.859 3.701 1 96 197 TYR A C 1
ATOM 1547 O O . TYR A 1 197 ? 11.758 24.891 4.086 1 96 197 TYR A O 1
ATOM 1555 N N . ASP A 1 198 ? 10.219 23.219 4.461 1 97.19 198 ASP A N 1
ATOM 1556 C CA . ASP A 1 198 ? 9.68 23.828 5.672 1 97.19 198 ASP A CA 1
ATOM 1557 C C . ASP A 1 198 ? 9.773 22.875 6.859 1 97.19 198 ASP A C 1
ATOM 1559 O O . ASP A 1 198 ? 8.938 21.984 7.008 1 97.19 198 ASP A O 1
ATOM 1563 N N . TYR A 1 199 ? 10.719 23.156 7.742 1 96.75 199 TYR A N 1
ATOM 1564 C CA . TYR A 1 199 ? 10.891 22.328 8.938 1 96.75 199 TYR A CA 1
ATOM 1565 C C . TYR A 1 199 ? 9.68 22.438 9.852 1 96.75 199 TYR A C 1
ATOM 1567 O O . TYR A 1 199 ? 9.398 21.516 10.625 1 96.75 199 TYR A O 1
ATOM 1575 N N . SER A 1 200 ? 8.914 23.469 9.703 1 96.06 200 SER A N 1
ATOM 1576 C CA . SER A 1 200 ? 7.82 23.719 10.633 1 96.06 200 SER A CA 1
ATOM 1577 C C . SER A 1 200 ? 6.492 23.234 10.062 1 96.06 200 SER A C 1
ATOM 1579 O O . SER A 1 200 ? 5.445 23.391 10.703 1 96.06 200 SER A O 1
ATOM 1581 N N . SER A 1 201 ? 6.551 22.641 8.867 1 97.38 201 SER A N 1
ATOM 1582 C CA . SER A 1 201 ? 5.328 22.141 8.25 1 97.38 201 SER A CA 1
ATOM 1583 C C . SER A 1 201 ? 4.641 21.125 9.141 1 97.38 201 SER A C 1
ATOM 1585 O O . SER A 1 201 ? 5.297 20.25 9.727 1 97.38 201 SER A O 1
ATOM 1587 N N . VAL A 1 202 ? 3.309 21.156 9.203 1 97.38 202 VAL A N 1
ATOM 1588 C CA . VAL A 1 202 ? 2.543 20.141 9.906 1 97.38 202 VAL A CA 1
ATOM 1589 C C . VAL A 1 202 ? 2.645 18.812 9.164 1 97.38 202 VAL A C 1
ATOM 1591 O O . VAL A 1 202 ? 2.268 17.766 9.695 1 97.38 202 VAL A O 1
ATOM 1594 N N . MET A 1 203 ? 3.27 18.828 7.973 1 97.44 203 MET A N 1
ATOM 1595 C CA . MET A 1 203 ? 3.408 17.641 7.137 1 97.44 203 MET A CA 1
ATOM 1596 C C . MET A 1 203 ? 4.785 17.016 7.312 1 97.44 203 MET A C 1
ATOM 1598 O O . MET A 1 203 ? 5.105 16.016 6.656 1 97.44 203 MET A O 1
ATOM 1602 N N . HIS A 1 204 ? 5.594 17.594 8.18 1 97.31 204 HIS A N 1
ATOM 1603 C CA . HIS A 1 204 ? 6.93 17.047 8.43 1 97.31 204 HIS A CA 1
ATOM 1604 C C . HIS A 1 204 ? 6.918 16.062 9.594 1 97.31 204 HIS A C 1
ATOM 1606 O O . HIS A 1 204 ? 6.402 16.375 10.664 1 97.31 204 HIS A O 1
ATOM 1612 N N . TYR A 1 205 ? 7.512 14.938 9.328 1 96.19 205 TYR A N 1
ATOM 1613 C CA . TYR A 1 205 ? 7.633 14.008 10.445 1 96.19 205 TYR A CA 1
ATOM 1614 C C . TYR A 1 205 ? 8.703 14.469 11.422 1 96.19 205 TYR A C 1
ATOM 1616 O O . TYR A 1 205 ? 9.586 15.258 11.062 1 96.19 205 TYR A O 1
ATOM 1624 N N . GLY A 1 206 ? 8.5 13.984 12.625 1 95.62 206 GLY A N 1
ATOM 1625 C CA . GLY A 1 206 ? 9.461 14.281 13.672 1 95.62 206 GLY A CA 1
ATOM 1626 C C . GLY A 1 206 ? 10.773 13.547 13.5 1 95.62 206 GLY A C 1
ATOM 1627 O O . GLY A 1 206 ? 10.883 12.641 12.672 1 95.62 206 GLY A O 1
ATOM 1628 N N . ASN A 1 207 ? 11.75 13.922 14.289 1 96.06 207 ASN A N 1
ATOM 1629 C CA . ASN A 1 207 ? 13.117 13.461 14.086 1 96.06 207 ASN A CA 1
ATOM 1630 C C . ASN A 1 207 ? 13.305 12.023 14.555 1 96.06 207 ASN A C 1
ATOM 1632 O O . ASN A 1 207 ? 14.336 11.398 14.281 1 96.06 207 ASN A O 1
ATOM 1636 N N . LYS A 1 208 ? 12.297 11.461 15.211 1 94.62 208 LYS A N 1
ATOM 1637 C CA . LYS A 1 208 ? 12.422 10.078 15.664 1 94.62 208 LYS A CA 1
ATOM 1638 C C . LYS A 1 208 ? 11.352 9.188 15.031 1 94.62 208 LYS A C 1
ATOM 1640 O O . LYS A 1 208 ? 11.023 8.133 15.562 1 94.62 208 LYS A O 1
ATOM 1645 N N . ALA A 1 209 ? 10.758 9.656 14.016 1 94.56 209 ALA A N 1
ATOM 1646 C CA . ALA A 1 209 ? 9.75 8.883 13.297 1 94.56 209 ALA A CA 1
ATOM 1647 C C . ALA A 1 209 ? 10.289 7.508 12.914 1 94.56 209 ALA A C 1
ATOM 1649 O O . ALA A 1 209 ? 11.375 7.398 12.336 1 94.56 209 ALA A O 1
ATOM 1650 N N . PHE A 1 210 ? 9.594 6.422 13.289 1 92.62 210 PHE A N 1
ATOM 1651 C CA . PHE A 1 210 ? 9.875 5.039 12.922 1 92.62 210 PHE A CA 1
ATOM 1652 C C . PHE A 1 210 ? 11.188 4.57 13.531 1 92.62 210 PHE A C 1
ATOM 1654 O O . PHE A 1 210 ? 11.828 3.652 13.016 1 92.62 210 PHE A O 1
ATOM 1661 N N . SER A 1 211 ? 11.648 5.23 14.547 1 94.25 211 SER A N 1
ATOM 1662 C CA . SER A 1 211 ? 12.898 4.852 15.203 1 94.25 211 SER A CA 1
ATOM 1663 C C . SER A 1 211 ? 12.773 3.49 15.883 1 94.25 211 SER A C 1
ATOM 1665 O O . SER A 1 211 ? 11.766 3.195 16.516 1 94.25 211 SER A O 1
ATOM 1667 N N . ILE A 1 212 ? 13.852 2.68 15.742 1 92.88 212 ILE A N 1
ATOM 1668 C CA . ILE A 1 212 ? 13.828 1.352 16.344 1 92.88 212 ILE A CA 1
ATOM 1669 C C . ILE A 1 212 ? 14.594 1.372 17.656 1 92.88 212 ILE A C 1
ATOM 1671 O O . ILE A 1 212 ? 14.523 0.423 18.453 1 92.88 212 ILE A O 1
ATOM 1675 N N . ASN A 1 213 ? 15.289 2.428 17.969 1 95.44 213 ASN A N 1
ATOM 1676 C CA . ASN A 1 213 ? 16.156 2.461 19.141 1 95.44 213 ASN A CA 1
ATOM 1677 C C . ASN A 1 213 ? 16.062 3.797 19.875 1 95.44 213 ASN A C 1
ATOM 1679 O O . ASN A 1 213 ? 16.953 4.145 20.656 1 95.44 213 ASN A O 1
ATOM 1683 N N . GLY A 1 214 ? 15.117 4.629 19.5 1 93.5 214 GLY A N 1
ATOM 1684 C CA . GLY A 1 214 ? 14.875 5.891 20.188 1 93.5 214 GLY A CA 1
ATOM 1685 C C . GLY A 1 214 ? 15.789 7.008 19.719 1 93.5 214 GLY A C 1
ATOM 1686 O O . GLY A 1 214 ? 15.711 8.133 20.219 1 93.5 214 GLY A O 1
ATOM 1687 N N . LYS A 1 215 ? 16.625 6.691 18.781 1 96.25 215 LYS A N 1
ATOM 1688 C CA . LYS A 1 215 ? 17.531 7.703 18.266 1 96.25 215 LYS A CA 1
ATOM 1689 C C . LYS A 1 215 ? 16.938 8.398 17.047 1 96.25 215 LYS A C 1
ATOM 1691 O O . LYS A 1 215 ? 15.922 7.953 16.5 1 96.25 215 LYS A O 1
ATOM 1696 N N . GLU A 1 216 ? 17.547 9.477 16.641 1 96.44 216 GLU A N 1
ATOM 1697 C CA . GLU A 1 216 ? 17.047 10.281 15.523 1 96.44 216 GLU A CA 1
ATOM 1698 C C . GLU A 1 216 ? 17.094 9.5 14.211 1 96.44 216 GLU A C 1
ATOM 1700 O O . GLU A 1 216 ? 18.125 8.898 13.883 1 96.44 216 GLU A O 1
ATOM 1705 N N . THR A 1 217 ? 15.961 9.586 13.492 1 97.5 217 THR A N 1
ATOM 1706 C CA . THR A 1 217 ? 15.914 9.008 12.148 1 97.5 217 THR A CA 1
ATOM 1707 C C . THR A 1 217 ? 16.094 10.094 11.094 1 97.5 217 THR A C 1
ATOM 1709 O O . THR A 1 217 ? 16.547 9.812 9.977 1 97.5 217 THR A O 1
ATOM 1712 N N . ILE A 1 218 ? 15.75 11.25 11.461 1 97.62 218 ILE A N 1
ATOM 1713 C CA . ILE A 1 218 ? 15.891 12.406 10.586 1 97.62 218 ILE A CA 1
ATOM 1714 C C . ILE A 1 218 ? 16.75 13.469 11.258 1 97.62 218 ILE A C 1
ATOM 1716 O O . ILE A 1 218 ? 16.438 13.906 12.367 1 97.62 218 ILE A O 1
ATOM 1720 N N . THR A 1 219 ? 17.766 13.836 10.602 1 98.31 219 THR A N 1
ATOM 1721 C CA . THR A 1 219 ? 18.594 14.93 11.07 1 98.31 219 THR A CA 1
ATOM 1722 C C . THR A 1 219 ? 18.5 16.141 10.141 1 98.31 219 THR A C 1
ATOM 1724 O O . THR A 1 219 ? 18.656 16 8.922 1 98.31 219 THR A O 1
ATOM 1727 N N . THR A 1 220 ? 18.234 17.266 10.711 1 97.75 220 THR A N 1
ATOM 1728 C CA . THR A 1 220 ? 18.109 18.484 9.914 1 97.75 220 THR A CA 1
ATOM 1729 C C . THR A 1 220 ? 19.484 19.031 9.539 1 97.75 220 THR A C 1
ATOM 1731 O O . THR A 1 220 ? 20.422 18.922 10.328 1 97.75 220 THR A O 1
ATOM 1734 N N . ILE A 1 221 ? 19.672 19.547 8.391 1 96.81 221 ILE A N 1
ATOM 1735 C CA . ILE A 1 221 ? 20.906 20.172 7.918 1 96.81 221 ILE A CA 1
ATOM 1736 C C . ILE A 1 221 ? 20.594 21.531 7.305 1 96.81 221 ILE A C 1
ATOM 1738 O O . ILE A 1 221 ? 19.5 21.75 6.758 1 96.81 221 ILE A O 1
ATOM 1742 N N . PRO A 1 222 ? 21.422 22.469 7.359 1 94.31 222 PRO A N 1
ATOM 1743 C CA . PRO A 1 222 ? 22.766 22.375 7.922 1 94.31 222 PRO A CA 1
ATOM 1744 C C . PRO A 1 222 ? 22.781 22.422 9.445 1 94.31 222 PRO A C 1
ATOM 1746 O O . PRO A 1 222 ? 23.781 22.078 10.078 1 94.31 222 PRO A O 1
ATOM 1749 N N . LYS A 1 223 ? 21.719 22.953 10.062 1 94.75 223 LYS A N 1
ATOM 1750 C CA . LYS A 1 223 ? 21.656 23 11.516 1 94.75 223 LYS A CA 1
ATOM 1751 C C . LYS A 1 223 ? 20.953 21.766 12.078 1 94.75 223 LYS A C 1
ATOM 1753 O O . LYS A 1 223 ? 19.797 21.5 11.758 1 94.75 223 LYS A O 1
ATOM 1758 N N . PRO A 1 224 ? 21.703 21.094 12.969 1 93.44 224 PRO A N 1
ATOM 1759 C CA . PRO A 1 224 ? 21.062 19.922 13.57 1 93.44 224 PRO A CA 1
ATOM 1760 C C . PRO A 1 224 ? 20.047 20.297 14.648 1 93.44 224 PRO A C 1
ATOM 1762 O O . PRO A 1 224 ? 20.094 21.406 15.195 1 93.44 224 PRO A O 1
ATOM 1765 N N . ASN A 1 225 ? 19.062 19.516 14.812 1 90.88 225 ASN A N 1
ATOM 1766 C CA . ASN A 1 225 ? 18.125 19.578 15.922 1 90.88 225 ASN A CA 1
ATOM 1767 C C . ASN A 1 225 ? 17.125 20.703 15.742 1 90.88 225 ASN A C 1
ATOM 1769 O O . ASN A 1 225 ? 16.609 21.25 16.719 1 90.88 225 ASN A O 1
ATOM 1773 N N . MET A 1 226 ? 17 21.156 14.492 1 93.06 226 MET A N 1
ATOM 1774 C CA . MET A 1 226 ? 15.852 22.031 14.242 1 93.06 226 MET A CA 1
ATOM 1775 C C . MET A 1 226 ? 14.539 21.328 14.578 1 93.06 226 MET A C 1
ATOM 1777 O O . MET A 1 226 ? 14.414 20.125 14.367 1 93.06 226 MET A O 1
ATOM 1781 N N . PRO A 1 227 ? 13.617 22.125 15.141 1 93.5 227 PRO A N 1
ATOM 1782 C CA . PRO A 1 227 ? 12.336 21.484 15.445 1 93.5 227 PRO A CA 1
ATOM 1783 C C . PRO A 1 227 ? 11.602 21.016 14.195 1 93.5 227 PRO A C 1
ATOM 1785 O O . PRO A 1 227 ? 11.422 21.781 13.242 1 93.5 227 PRO A O 1
ATOM 1788 N N . ILE A 1 228 ? 11.25 19.766 14.125 1 95.62 228 ILE A N 1
ATOM 1789 C CA . ILE A 1 228 ? 10.445 19.156 13.062 1 95.62 228 ILE A CA 1
ATOM 1790 C C . ILE A 1 228 ? 9.367 18.266 13.672 1 95.62 228 ILE A C 1
ATOM 1792 O O . ILE A 1 228 ? 9.508 17.797 14.797 1 95.62 228 ILE A O 1
ATOM 1796 N N . GLY A 1 229 ? 8.273 18.125 12.984 1 94.12 229 GLY A N 1
ATOM 1797 C CA . GLY A 1 229 ? 7.25 17.172 13.398 1 94.12 229 GLY A CA 1
ATOM 1798 C C . GLY A 1 229 ? 6.184 17.797 14.281 1 94.12 229 GLY A C 1
ATOM 1799 O O . GLY A 1 229 ? 5.488 17.094 15.016 1 94.12 229 GLY A O 1
ATOM 1800 N N . GLN A 1 230 ? 6.02 19.094 14.195 1 91 230 GLN A N 1
ATOM 1801 C CA . GLN A 1 230 ? 5.004 19.734 15.023 1 91 230 GLN A CA 1
ATOM 1802 C C . GLN A 1 230 ? 3.604 19.453 14.492 1 91 230 GLN A C 1
ATOM 1804 O O . GLN A 1 230 ? 3.428 19.141 13.312 1 91 230 GLN A O 1
ATOM 1809 N N . ARG A 1 231 ? 2.656 19.484 15.492 1 92.81 231 ARG A N 1
ATOM 1810 C CA . ARG A 1 231 ? 1.246 19.344 15.141 1 92.81 231 ARG A CA 1
ATOM 1811 C C . ARG A 1 231 ? 0.398 20.391 15.875 1 92.81 231 ARG A C 1
ATOM 1813 O O . ARG A 1 231 ? -0.653 20.047 16.422 1 92.81 231 ARG A O 1
ATOM 1820 N N . VAL A 1 232 ? 0.939 21.547 15.891 1 93.88 232 VAL A N 1
ATOM 1821 C CA . VAL A 1 232 ? 0.219 22.641 16.531 1 93.88 232 VAL A CA 1
ATOM 1822 C C . VAL A 1 232 ? -0.746 23.281 15.531 1 93.88 232 VAL A C 1
ATOM 1824 O O . VAL A 1 232 ? -1.947 23.359 15.789 1 93.88 232 VAL A O 1
ATOM 1827 N N . SER A 1 233 ? -0.173 23.688 14.438 1 96.38 233 SER A N 1
ATOM 1828 C CA . SER A 1 233 ? -0.977 24.312 13.391 1 96.38 233 SER A CA 1
ATOM 1829 C C . SER A 1 233 ? -0.215 24.375 12.078 1 96.38 233 SER A C 1
ATOM 1831 O O . SER A 1 233 ? 1.014 24.281 12.055 1 96.38 233 SER A O 1
ATOM 1833 N N . MET A 1 234 ? -0.945 24.594 11.016 1 97.5 234 MET A N 1
ATOM 1834 C CA . MET A 1 234 ? -0.334 24.781 9.703 1 97.5 234 MET A CA 1
ATOM 1835 C C . MET A 1 234 ? 0.678 25.922 9.734 1 97.5 234 MET A C 1
ATOM 1837 O O . MET A 1 234 ? 0.42 26.969 10.328 1 97.5 234 MET A O 1
ATOM 1841 N N . SER A 1 235 ? 1.792 25.656 9.117 1 97.12 235 SER A N 1
ATOM 1842 C CA . SER A 1 235 ? 2.777 26.719 8.938 1 97.12 235 SER A CA 1
ATOM 1843 C C . SER A 1 235 ? 2.379 27.656 7.809 1 97.12 235 SER A C 1
ATOM 1845 O O . SER A 1 235 ? 1.45 27.375 7.051 1 97.12 235 SER A O 1
ATOM 1847 N N . ASP A 1 236 ? 3.131 28.781 7.73 1 95.94 236 ASP A N 1
ATOM 1848 C CA . ASP A 1 236 ? 2.918 29.719 6.633 1 95.94 236 ASP A CA 1
ATOM 1849 C C . ASP A 1 236 ? 3.158 29.047 5.281 1 95.94 236 ASP A C 1
ATOM 1851 O O . ASP A 1 236 ? 2.439 29.297 4.316 1 95.94 236 ASP A O 1
ATOM 1855 N N . SER A 1 237 ? 4.148 28.219 5.262 1 95.44 237 SER A N 1
ATOM 1856 C CA . SER A 1 237 ? 4.457 27.516 4.02 1 95.44 237 SER A CA 1
ATOM 1857 C C . SER A 1 237 ? 3.361 26.516 3.658 1 95.44 237 SER A C 1
ATOM 1859 O O . SER A 1 237 ? 3.066 26.312 2.479 1 95.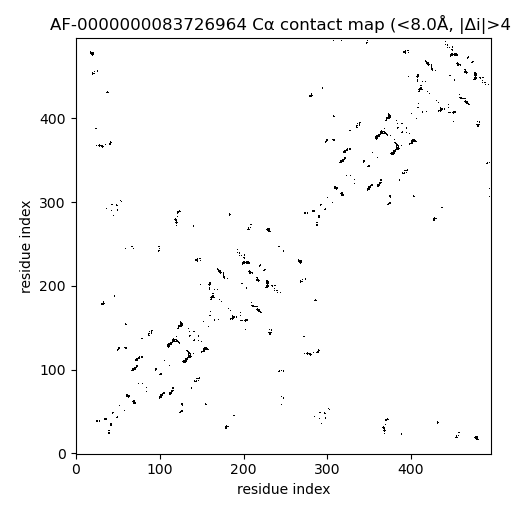44 237 SER A O 1
ATOM 1861 N N . ASP A 1 238 ? 2.799 25.859 4.633 1 96.75 238 ASP A N 1
ATOM 1862 C CA . ASP A 1 238 ? 1.651 24.984 4.371 1 96.75 238 ASP A CA 1
ATOM 1863 C C . ASP A 1 238 ? 0.532 25.766 3.676 1 96.75 238 ASP A C 1
ATOM 1865 O O . ASP A 1 238 ? -0.009 25.297 2.666 1 96.75 238 ASP A O 1
ATOM 1869 N N . ILE A 1 239 ? 0.239 26.891 4.246 1 97 239 ILE A N 1
ATOM 1870 C CA . ILE A 1 239 ? -0.826 27.734 3.727 1 97 239 ILE A CA 1
ATOM 1871 C C . ILE A 1 239 ? -0.479 28.188 2.312 1 97 239 ILE A C 1
ATOM 1873 O O . ILE A 1 239 ? -1.323 28.156 1.415 1 97 239 ILE A O 1
ATOM 1877 N N . LEU A 1 240 ? 0.771 28.609 2.096 1 95.5 240 LEU A N 1
ATOM 1878 C CA . LEU A 1 240 ? 1.231 29.047 0.783 1 95.5 240 LEU A CA 1
ATOM 1879 C C . LEU A 1 240 ? 1.063 27.938 -0.249 1 95.5 240 LEU A C 1
ATOM 1881 O O . LEU A 1 240 ? 0.606 28.188 -1.367 1 95.5 240 LEU A O 1
ATOM 1885 N N . ARG A 1 241 ? 1.368 26.766 0.079 1 95 241 ARG A N 1
ATOM 1886 C CA . ARG A 1 241 ? 1.306 25.641 -0.852 1 95 241 ARG A CA 1
ATOM 1887 C C . ARG A 1 241 ? -0.138 25.312 -1.222 1 95 241 ARG A C 1
ATOM 1889 O O . ARG A 1 241 ? -0.422 24.938 -2.359 1 95 241 ARG A O 1
ATOM 1896 N N . ILE A 1 242 ? -1.037 25.375 -0.216 1 95.56 242 ILE A N 1
ATOM 1897 C CA . ILE A 1 242 ? -2.453 25.203 -0.512 1 95.56 242 ILE A CA 1
ATOM 1898 C C . ILE A 1 242 ? -2.898 26.219 -1.56 1 95.56 242 ILE A C 1
ATOM 1900 O O . ILE A 1 242 ? -3.527 25.859 -2.557 1 95.56 242 ILE A O 1
ATOM 1904 N N . ASN A 1 243 ? -2.529 27.438 -1.304 1 95.25 243 ASN A N 1
ATOM 1905 C CA . ASN A 1 243 ? -2.949 28.516 -2.193 1 95.25 243 ASN A CA 1
ATOM 1906 C C . ASN A 1 243 ? -2.346 28.359 -3.586 1 95.25 243 ASN A C 1
ATOM 1908 O O . ASN A 1 243 ? -2.99 28.688 -4.586 1 95.25 243 ASN A O 1
ATOM 1912 N N . GLU A 1 244 ? -1.119 27.875 -3.67 1 93.31 244 GLU A N 1
ATOM 1913 C CA . GLU A 1 244 ? -0.471 27.641 -4.957 1 93.31 244 GLU A CA 1
ATOM 1914 C C . GLU A 1 244 ? -1.106 26.469 -5.691 1 93.31 244 GLU A C 1
ATOM 1916 O O . GLU A 1 244 ? -1.437 26.578 -6.875 1 93.31 244 GLU A O 1
ATOM 1921 N N . LEU A 1 245 ? -1.319 25.391 -4.984 1 91.12 245 LEU A N 1
ATOM 1922 C CA . LEU A 1 245 ? -1.868 24.188 -5.617 1 91.12 245 LEU A CA 1
ATOM 1923 C C . LEU A 1 245 ? -3.258 24.469 -6.184 1 91.12 245 LEU A C 1
ATOM 1925 O O . LEU A 1 245 ? -3.586 24 -7.281 1 91.12 245 LEU A O 1
ATOM 1929 N N . TYR A 1 246 ? -4.059 25.203 -5.406 1 93.06 246 TYR A N 1
ATOM 1930 C CA . TYR A 1 246 ? -5.453 25.406 -5.777 1 93.06 246 TYR A CA 1
ATOM 1931 C C . TYR A 1 246 ? -5.656 26.75 -6.449 1 93.06 246 TYR A C 1
ATOM 1933 O O . TYR A 1 246 ? -6.789 27.172 -6.684 1 93.06 246 TYR A O 1
ATOM 1941 N N . ASN A 1 247 ? -4.539 27.438 -6.742 1 92.25 247 ASN A N 1
ATOM 1942 C CA . ASN A 1 247 ? -4.574 28.719 -7.438 1 92.25 247 ASN A CA 1
ATOM 1943 C C . ASN A 1 247 ? -5.547 29.688 -6.773 1 92.25 247 ASN A C 1
ATOM 1945 O O . ASN A 1 247 ? -6.441 30.219 -7.43 1 92.25 247 ASN A O 1
ATOM 1949 N N . CYS A 1 248 ? -5.312 29.875 -5.484 1 94.81 248 CYS A N 1
ATOM 1950 C CA . CYS A 1 248 ? -6.133 30.797 -4.715 1 94.81 248 CYS A CA 1
ATOM 1951 C C . CYS A 1 248 ? -5.793 32.25 -5.055 1 94.81 248 CYS A C 1
ATOM 1953 O O . CYS A 1 248 ? -4.641 32.562 -5.355 1 94.81 248 CYS A O 1
ATOM 1955 N N . GLN B 1 1 ? 19 55.812 51.562 1 28.89 1 GLN B N 1
ATOM 1956 C CA . GLN B 1 1 ? 18.281 54.531 51.531 1 28.89 1 GLN B CA 1
ATOM 1957 C C . GLN B 1 1 ? 17.688 54.25 50.156 1 28.89 1 GLN B C 1
ATOM 1959 O O . GLN B 1 1 ? 16.594 54.719 49.844 1 28.89 1 GLN B O 1
ATOM 1964 N N . ASP B 1 2 ? 18.516 54.312 49.031 1 31.92 2 ASP B N 1
ATOM 1965 C CA . ASP B 1 2 ? 18.328 54.188 47.594 1 31.92 2 ASP B CA 1
ATOM 1966 C C . ASP B 1 2 ? 17.812 52.781 47.219 1 31.92 2 ASP B C 1
ATOM 1968 O O . ASP B 1 2 ? 18.484 51.781 47.469 1 31.92 2 ASP B O 1
ATOM 1972 N N . GLN B 1 3 ? 16.438 52.531 47.344 1 29.84 3 GLN B N 1
ATOM 1973 C CA . GLN B 1 3 ? 15.68 51.344 47.031 1 29.84 3 GLN B CA 1
ATOM 1974 C C . GLN B 1 3 ? 15.914 50.906 45.594 1 29.84 3 GLN B C 1
ATOM 1976 O O . GLN B 1 3 ? 15.547 51.625 44.656 1 29.84 3 GLN B O 1
ATOM 1981 N N . GLU B 1 4 ? 17.031 50.188 45.281 1 34.34 4 GLU B N 1
ATOM 1982 C CA . GLU B 1 4 ? 17.328 49.531 44.031 1 34.34 4 GLU B CA 1
ATOM 1983 C C . GLU B 1 4 ? 16.156 48.688 43.562 1 34.34 4 GLU B C 1
ATOM 1985 O O . GLU B 1 4 ? 15.719 47.781 44.281 1 34.34 4 GLU B O 1
ATOM 1990 N N . SER B 1 5 ? 15.156 49.25 42.844 1 35.44 5 SER B N 1
ATOM 1991 C CA . SER B 1 5 ? 14.086 48.562 42.156 1 35.44 5 SER B CA 1
ATOM 1992 C C . SER B 1 5 ? 14.633 47.438 41.281 1 35.44 5 SER B C 1
ATOM 1994 O O . SER B 1 5 ? 15.336 47.719 40.312 1 35.44 5 SER B O 1
ATOM 1996 N N . ILE B 1 6 ? 15.062 46.281 41.812 1 34.91 6 ILE B N 1
ATOM 1997 C CA . ILE B 1 6 ? 15.422 45.094 41.062 1 34.91 6 ILE B CA 1
ATOM 1998 C C . ILE B 1 6 ? 14.305 44.75 40.062 1 34.91 6 ILE B C 1
ATOM 2000 O O . ILE B 1 6 ? 13.156 44.531 40.469 1 34.91 6 ILE B O 1
ATOM 2004 N N . SER B 1 7 ? 14.32 45.312 38.844 1 34.22 7 SER B N 1
ATOM 2005 C CA . SER B 1 7 ? 13.492 44.906 37.719 1 34.22 7 SER B CA 1
ATOM 2006 C C . SER B 1 7 ? 13.445 43.375 37.594 1 34.22 7 SER B C 1
ATOM 2008 O O . SER B 1 7 ? 14.492 42.719 37.531 1 34.22 7 SER B O 1
ATOM 2010 N N . SER B 1 8 ? 12.508 42.688 38.281 1 33 8 SER B N 1
ATOM 2011 C CA . SER B 1 8 ? 12.195 41.281 38.062 1 33 8 SER B CA 1
ATOM 2012 C C . SER B 1 8 ? 12.133 40.938 36.594 1 33 8 SER B C 1
ATOM 2014 O O . SER B 1 8 ? 11.25 41.406 35.875 1 33 8 SER B O 1
ATOM 2016 N N . ILE B 1 9 ? 13.266 40.688 35.875 1 32.94 9 ILE B N 1
ATOM 2017 C CA . ILE B 1 9 ? 13.289 40.062 34.562 1 32.94 9 ILE B CA 1
ATOM 2018 C C . ILE B 1 9 ? 12.383 38.844 34.562 1 32.94 9 ILE B C 1
ATOM 2020 O O . ILE B 1 9 ? 12.578 37.906 35.344 1 32.94 9 ILE B O 1
ATOM 2024 N N . SER B 1 10 ? 11.062 39.031 34.281 1 31.88 10 SER B N 1
ATOM 2025 C CA . SER B 1 10 ? 10.164 37.938 33.969 1 31.88 10 SER B CA 1
ATOM 2026 C C . SER B 1 10 ? 10.852 36.875 33.094 1 31.88 10 SER B C 1
ATOM 2028 O O . SER B 1 10 ? 11.391 37.188 32.031 1 31.88 10 SER B O 1
ATOM 2030 N N . THR B 1 11 ? 11.453 35.906 33.625 1 33.88 11 THR B N 1
ATOM 2031 C CA . THR B 1 11 ? 11.914 34.688 32.969 1 33.88 11 THR B CA 1
ATOM 2032 C C . THR B 1 11 ? 10.914 34.219 31.906 1 33.88 11 THR B C 1
ATOM 2034 O O . THR B 1 11 ? 9.758 33.938 32.219 1 33.88 11 THR B O 1
ATOM 2037 N N . VAL B 1 12 ? 10.953 34.781 30.719 1 33.16 12 VAL B N 1
ATOM 2038 C CA . VAL B 1 12 ? 10.227 34.25 29.578 1 33.16 12 VAL B CA 1
ATOM 2039 C C . VAL B 1 12 ? 10.227 32.719 29.641 1 33.16 12 VAL B C 1
ATOM 2041 O O . VAL B 1 12 ? 11.281 32.094 29.75 1 33.16 12 VAL B O 1
ATOM 2044 N N . ASN B 1 13 ? 9.195 32.125 30.188 1 35.75 13 ASN B N 1
ATOM 2045 C CA . ASN B 1 13 ? 8.883 30.688 30.109 1 35.75 13 ASN B CA 1
ATOM 2046 C C . ASN B 1 13 ? 9.273 30.094 28.766 1 35.75 13 ASN B C 1
ATOM 2048 O O . ASN B 1 13 ? 8.773 30.531 27.719 1 35.75 13 ASN B O 1
ATOM 2052 N N . ALA B 1 14 ? 10.438 29.672 28.609 1 39.5 14 ALA B N 1
ATOM 2053 C CA . ALA B 1 14 ? 10.953 28.906 27.469 1 39.5 14 ALA B CA 1
ATOM 2054 C C . ALA B 1 14 ? 9.852 28.062 26.828 1 39.5 14 ALA B C 1
ATOM 2056 O O . ALA B 1 14 ? 9.227 27.234 27.484 1 39.5 14 ALA B O 1
ATOM 2057 N N . LYS B 1 15 ? 9.164 28.531 25.828 1 42.03 15 LYS B N 1
ATOM 2058 C CA . LYS B 1 15 ? 8.18 27.812 25.016 1 42.03 15 LYS B CA 1
ATOM 2059 C C . LYS B 1 15 ? 8.562 26.344 24.844 1 42.03 15 LYS B C 1
ATOM 2061 O O . LYS B 1 15 ? 9.695 26.031 24.469 1 42.03 15 LYS B O 1
ATOM 2066 N N . GLU B 1 16 ? 8.117 25.359 25.625 1 45.34 16 GLU B N 1
ATOM 2067 C CA . GLU B 1 16 ? 8.289 23.922 25.438 1 45.34 16 GLU B CA 1
ATOM 2068 C C . GLU B 1 16 ? 8.414 23.578 23.953 1 45.34 16 GLU B C 1
ATOM 2070 O O . GLU B 1 16 ? 7.664 24.094 23.125 1 45.34 16 GLU B O 1
ATOM 2075 N N . PRO B 1 17 ? 9.57 23.141 23.531 1 49.12 17 PRO B N 1
ATOM 2076 C CA . PRO B 1 17 ? 9.703 22.781 22.125 1 49.12 17 PRO B CA 1
ATOM 2077 C C . PRO B 1 17 ? 8.477 22.031 21.594 1 49.12 17 PRO B C 1
ATOM 2079 O O . PRO B 1 17 ? 7.812 21.312 22.344 1 49.12 17 PRO B O 1
ATOM 2082 N N . PRO B 1 18 ? 7.902 22.562 20.562 1 55.34 18 PRO B N 1
ATOM 2083 C CA . PRO B 1 18 ? 6.723 21.906 20 1 55.34 18 PRO B CA 1
ATOM 2084 C C . PRO B 1 18 ? 6.844 20.391 20 1 55.34 18 PRO B C 1
ATOM 2086 O O . PRO B 1 18 ? 7.906 19.844 19.688 1 55.34 18 PRO B O 1
ATOM 2089 N N . ARG B 1 19 ? 6.102 19.625 20.875 1 61.28 19 ARG B N 1
ATOM 2090 C CA . ARG B 1 19 ? 6.027 18.188 21.047 1 61.28 19 ARG B CA 1
ATOM 2091 C C . ARG B 1 19 ? 5.895 17.484 19.703 1 61.28 19 ARG B C 1
ATOM 2093 O O . ARG B 1 19 ? 5.195 17.953 18.812 1 61.28 19 ARG B O 1
ATOM 2100 N N . ASP B 1 20 ? 6.828 16.547 19.391 1 72.94 20 ASP B N 1
ATOM 2101 C CA . ASP B 1 20 ? 6.816 15.688 18.219 1 72.94 20 ASP B CA 1
ATOM 2102 C C . ASP B 1 20 ? 5.594 14.766 18.219 1 72.94 20 ASP B C 1
ATOM 2104 O O . ASP B 1 20 ? 5.523 13.82 19 1 72.94 20 ASP B O 1
ATOM 2108 N N . TYR B 1 21 ? 4.598 15.234 17.469 1 83.62 21 TYR B N 1
ATOM 2109 C CA . TYR B 1 21 ? 3.334 14.508 17.453 1 83.62 21 TYR B CA 1
ATOM 2110 C C . TYR B 1 21 ? 3.344 13.422 16.375 1 83.62 21 TYR B C 1
ATOM 2112 O O . TYR B 1 21 ? 2.342 12.734 16.172 1 83.62 21 TYR B O 1
ATOM 2120 N N . THR B 1 22 ? 4.461 13.234 15.711 1 89.5 22 THR B N 1
ATOM 2121 C CA . THR B 1 22 ? 4.598 12.141 14.758 1 89.5 22 THR B CA 1
ATOM 2122 C C . THR B 1 22 ? 4.371 10.797 15.438 1 89.5 22 THR B C 1
ATOM 2124 O O . THR B 1 22 ? 3.66 9.938 14.914 1 89.5 22 THR B O 1
ATOM 2127 N N . GLU B 1 23 ? 4.91 10.75 16.609 1 87.31 23 GLU B N 1
ATOM 2128 C CA . GLU B 1 23 ? 4.801 9.492 17.344 1 87.31 23 GLU B CA 1
ATOM 2129 C C . GLU B 1 23 ? 3.344 9.164 17.672 1 87.31 23 GLU B C 1
ATOM 2131 O O . GLU B 1 23 ? 2.949 8 17.672 1 87.31 23 GLU B O 1
ATOM 2136 N N . ARG B 1 24 ? 2.592 10.148 17.938 1 89.56 24 ARG B N 1
ATOM 2137 C CA . ARG B 1 24 ? 1.184 9.945 18.25 1 89.56 24 ARG B CA 1
ATOM 2138 C C . ARG 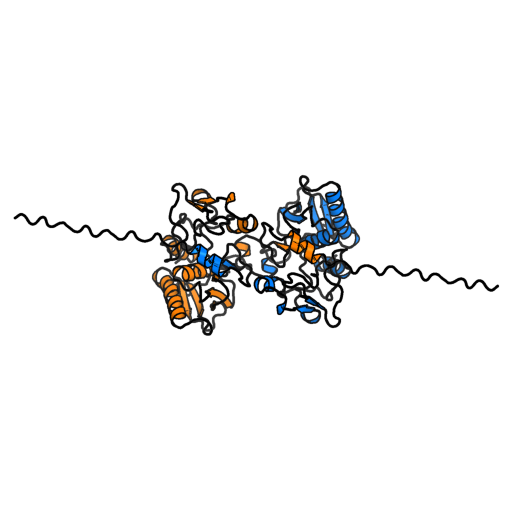B 1 24 ? 0.439 9.344 17.062 1 89.56 24 ARG B C 1
ATOM 2140 O O . ARG B 1 24 ? -0.348 8.406 17.234 1 89.56 24 ARG B O 1
ATOM 2147 N N . ILE B 1 25 ? 0.658 9.875 15.914 1 92.56 25 ILE B N 1
ATOM 2148 C CA . ILE B 1 25 ? 0.025 9.375 14.703 1 92.56 25 ILE B CA 1
ATOM 2149 C C . ILE B 1 25 ? 0.453 7.926 14.461 1 92.56 25 ILE B C 1
ATOM 2151 O O . ILE B 1 25 ? -0.39 7.051 14.242 1 92.56 25 ILE B O 1
ATOM 2155 N N . LEU B 1 26 ? 1.78 7.734 14.562 1 89.88 26 LEU B N 1
ATOM 2156 C CA . LEU B 1 26 ? 2.318 6.41 14.266 1 89.88 26 LEU B CA 1
ATOM 2157 C C . LEU B 1 26 ? 1.84 5.391 15.297 1 89.88 26 LEU B C 1
ATOM 2159 O O . LEU B 1 26 ? 1.521 4.254 14.953 1 89.88 26 LEU B O 1
ATOM 2163 N N . THR B 1 27 ? 1.698 5.848 16.5 1 86.38 27 THR B N 1
ATOM 2164 C CA . THR B 1 27 ? 1.191 4.977 17.547 1 86.38 27 THR B CA 1
ATOM 2165 C C . THR B 1 27 ? -0.284 4.656 17.328 1 86.38 27 THR B C 1
ATOM 2167 O O . THR B 1 27 ? -0.695 3.498 17.406 1 86.38 27 THR B O 1
ATOM 2170 N N . ALA B 1 28 ? -1.069 5.676 17.016 1 89.38 28 ALA B N 1
ATOM 2171 C CA . ALA B 1 28 ? -2.494 5.488 16.766 1 89.38 28 ALA B CA 1
ATOM 2172 C C . ALA B 1 28 ? -2.723 4.535 15.594 1 89.38 28 ALA B C 1
ATOM 2174 O O . ALA B 1 28 ? -3.74 3.836 15.539 1 89.38 28 ALA B O 1
ATOM 2175 N N . ASN B 1 29 ? -1.826 4.52 14.727 1 89.25 29 ASN B N 1
ATOM 2176 C CA . ASN B 1 29 ? -1.994 3.758 13.492 1 89.25 29 ASN B CA 1
ATOM 2177 C C . ASN B 1 29 ? -1.499 2.322 13.648 1 89.25 29 ASN B C 1
ATOM 2179 O O . ASN B 1 29 ? -1.656 1.505 12.742 1 89.25 29 ASN B O 1
ATOM 2183 N N . GLN B 1 30 ? -0.803 2.139 14.859 1 79.75 30 GLN B N 1
ATOM 2184 C CA . GLN B 1 30 ? -0.413 0.759 15.133 1 79.75 30 GLN B CA 1
ATOM 2185 C C . GLN B 1 30 ? -1.634 -0.152 15.219 1 79.75 30 GLN B C 1
ATOM 2187 O O . GLN B 1 30 ? -2.559 0.112 15.992 1 79.75 30 GLN B O 1
ATOM 2192 N N . GLY B 1 31 ? -1.854 -1.01 14.289 1 74.12 31 GLY B N 1
ATOM 2193 C CA . GLY B 1 31 ? -2.994 -1.912 14.312 1 74.12 31 GLY B CA 1
ATOM 2194 C C . GLY B 1 31 ? -4.117 -1.483 13.383 1 74.12 31 GLY B C 1
ATOM 2195 O O . GLY B 1 31 ? -5.223 -2.027 13.445 1 74.12 31 GLY B O 1
ATOM 2196 N N . SER B 1 32 ? -3.871 -0.421 12.695 1 82.31 32 SER B N 1
ATOM 2197 C CA . SER B 1 32 ? -4.852 0.004 11.703 1 82.31 32 SER B CA 1
ATOM 2198 C C . SER B 1 32 ? -5.27 -1.156 10.805 1 82.31 32 SER B C 1
ATOM 2200 O O . SER B 1 32 ? -4.453 -2.02 10.477 1 82.31 32 SER B O 1
ATOM 2202 N N . ASP B 1 33 ? -6.555 -1.101 10.414 1 79.25 33 ASP B N 1
ATOM 2203 C CA . ASP B 1 33 ? -7.066 -2.121 9.5 1 79.25 33 ASP B CA 1
ATOM 2204 C C . ASP B 1 33 ? -6.805 -1.739 8.047 1 79.25 33 ASP B C 1
ATOM 2206 O O . ASP B 1 33 ? -7.27 -2.42 7.129 1 79.25 33 ASP B O 1
ATOM 2210 N N . GLN B 1 34 ? -6.105 -0.596 7.891 1 82.62 34 GLN B N 1
ATOM 2211 C CA . GLN B 1 34 ? -5.777 -0.122 6.551 1 82.62 34 GLN B CA 1
ATOM 2212 C C . GLN B 1 34 ? -4.305 -0.361 6.23 1 82.62 34 GLN B C 1
ATOM 2214 O O . GLN B 1 34 ? -3.479 -0.485 7.137 1 82.62 34 GLN B O 1
ATOM 2219 N N . LEU B 1 35 ? -4.043 -0.583 4.949 1 82.06 35 LEU B N 1
ATOM 2220 C CA . LEU B 1 35 ? -2.658 -0.534 4.492 1 82.06 35 LEU B CA 1
ATOM 2221 C C . LEU B 1 35 ? -2.201 0.908 4.297 1 82.06 35 LEU B C 1
ATOM 2223 O O . LEU B 1 35 ? -2.764 1.638 3.479 1 82.06 35 LEU B O 1
ATOM 2227 N N . LEU B 1 36 ? -1.201 1.297 5.105 1 84.62 36 LEU B N 1
ATOM 2228 C CA . LEU B 1 36 ? -0.809 2.701 5.125 1 84.62 36 LEU B CA 1
ATOM 2229 C C . LEU B 1 36 ? 0.598 2.883 4.566 1 84.62 36 LEU B C 1
ATOM 2231 O O . LEU B 1 36 ? 1.517 2.146 4.938 1 84.62 36 LEU B O 1
ATOM 2235 N N . MET B 1 37 ? 0.713 3.766 3.59 1 84.38 37 MET B N 1
ATOM 2236 C CA . MET B 1 37 ? 2.002 4.242 3.098 1 84.38 37 MET B CA 1
ATOM 2237 C C . MET B 1 37 ? 2.463 5.469 3.881 1 84.38 37 MET B C 1
ATOM 2239 O O . MET B 1 37 ? 1.644 6.297 4.281 1 84.38 37 MET B O 1
ATOM 2243 N N . GLU B 1 38 ? 3.814 5.594 4.141 1 87.12 38 GLU B N 1
ATOM 2244 C CA . GLU B 1 38 ? 4.391 6.707 4.887 1 87.12 38 GLU B CA 1
ATOM 2245 C C . GLU B 1 38 ? 3.674 6.902 6.223 1 87.12 38 GLU B C 1
ATOM 2247 O O . GLU B 1 38 ? 3.486 8.039 6.672 1 87.12 38 GLU B O 1
ATOM 2252 N N . GLY B 1 39 ? 3.131 5.895 6.68 1 86.75 39 GLY B N 1
ATOM 2253 C CA . GLY B 1 39 ? 2.65 5.848 8.055 1 86.75 39 GLY B CA 1
ATOM 2254 C C . GLY B 1 39 ? 1.203 6.277 8.188 1 86.75 39 GLY B C 1
ATOM 2255 O O . GLY B 1 39 ? 0.547 5.953 9.18 1 86.75 39 GLY B O 1
ATOM 2256 N N . ASP B 1 40 ? 0.691 7.051 7.215 1 92.88 40 ASP B N 1
ATOM 2257 C CA . ASP B 1 40 ? -0.67 7.512 7.469 1 92.88 40 ASP B CA 1
ATOM 2258 C C . ASP B 1 40 ? -1.408 7.793 6.164 1 92.88 40 ASP B C 1
ATOM 2260 O O . ASP B 1 40 ? -2.461 8.438 6.164 1 92.88 40 ASP B O 1
ATOM 2264 N N . LEU B 1 41 ? -0.869 7.34 5.047 1 88.5 41 LEU B N 1
ATOM 2265 C CA . LEU B 1 41 ? -1.552 7.469 3.762 1 88.5 41 LEU B CA 1
ATOM 2266 C C . LEU B 1 41 ? -2.186 6.141 3.352 1 88.5 41 LEU B C 1
ATOM 2268 O O . LEU B 1 41 ? -1.493 5.129 3.238 1 88.5 41 LEU B O 1
ATOM 2272 N N . VAL B 1 42 ? -3.453 6.234 3.09 1 86.62 42 VAL B N 1
ATOM 2273 C CA . VAL B 1 42 ? -4.152 5.012 2.711 1 86.62 42 VAL B CA 1
ATOM 2274 C C . VAL B 1 42 ? -3.77 4.617 1.288 1 86.62 42 VAL B C 1
ATOM 2276 O O . VAL B 1 42 ? -3.797 5.445 0.376 1 86.62 42 VAL B O 1
ATOM 2279 N N . VAL B 1 43 ? -3.373 3.381 1.146 1 78.56 43 VAL B N 1
ATOM 2280 C CA . VAL B 1 43 ? -3.1 2.83 -0.177 1 78.56 43 VAL B CA 1
ATOM 2281 C C . VAL B 1 43 ? -4.395 2.32 -0.803 1 78.56 43 VAL B C 1
ATOM 2283 O O . VAL B 1 43 ? -5.137 1.561 -0.177 1 78.56 43 VAL B O 1
ATOM 2286 N N . PRO B 1 44 ? -4.664 2.891 -2.035 1 70.44 44 PRO B N 1
ATOM 2287 C CA . PRO B 1 44 ? -5.852 2.338 -2.689 1 70.44 44 PRO B CA 1
ATOM 2288 C C . PRO B 1 44 ? -5.762 0.829 -2.904 1 70.44 44 PRO B C 1
ATOM 2290 O O . PRO B 1 44 ? -4.684 0.311 -3.215 1 70.44 44 PRO B O 1
ATOM 2293 N N . ARG B 1 45 ? -6.832 0.163 -2.66 1 64.94 45 ARG B N 1
ATOM 2294 C CA . ARG B 1 45 ? -6.875 -1.296 -2.641 1 64.94 45 ARG B CA 1
ATOM 2295 C C . ARG B 1 45 ? -7.316 -1.847 -3.994 1 64.94 45 ARG B C 1
ATOM 2297 O O . ARG B 1 45 ? -7.379 -3.062 -4.184 1 64.94 45 ARG B O 1
ATOM 2304 N N . THR B 1 46 ? -7.559 -0.961 -4.879 1 64.19 46 THR B N 1
ATOM 2305 C CA . THR B 1 46 ? -8.047 -1.466 -6.156 1 64.19 46 THR B CA 1
ATOM 2306 C C . THR B 1 46 ? -6.891 -1.897 -7.051 1 64.19 46 THR B C 1
ATOM 2308 O O . THR B 1 46 ? -5.816 -1.29 -7.02 1 64.19 46 THR B O 1
ATOM 2311 N N . ARG B 1 47 ? -7.137 -3 -7.672 1 60.28 47 ARG B N 1
ATOM 2312 C CA . ARG B 1 47 ? -6.16 -3.504 -8.633 1 60.28 47 ARG B CA 1
ATOM 2313 C C . ARG B 1 47 ? -5.766 -2.42 -9.633 1 60.28 47 ARG B C 1
ATOM 2315 O O . ARG B 1 47 ? -4.613 -2.359 -10.062 1 60.28 47 ARG B O 1
ATOM 2322 N N . ASN B 1 48 ? -6.805 -1.692 -9.938 1 59.12 48 ASN B N 1
ATOM 2323 C CA . ASN B 1 48 ? -6.52 -0.601 -10.867 1 59.12 48 ASN B CA 1
ATOM 2324 C C . ASN B 1 48 ? -5.48 0.359 -10.297 1 59.12 48 ASN B C 1
ATOM 2326 O O . ASN B 1 48 ? -4.688 0.934 -11.047 1 59.12 48 ASN B O 1
ATOM 2330 N N . ALA B 1 49 ? -5.559 0.389 -8.992 1 55.91 49 ALA B N 1
ATOM 2331 C CA . ALA B 1 49 ? -4.605 1.279 -8.336 1 55.91 49 ALA B CA 1
ATOM 2332 C C . ALA B 1 49 ? -3.207 0.666 -8.312 1 55.91 49 ALA B C 1
ATOM 2334 O O . ALA B 1 49 ? -2.211 1.38 -8.18 1 55.91 49 ALA B O 1
ATOM 2335 N N . MET B 1 50 ? -3.287 -0.644 -8.359 1 55.25 50 MET B N 1
ATOM 2336 C CA . MET B 1 50 ? -2.006 -1.34 -8.305 1 55.25 50 MET B CA 1
ATOM 2337 C C . MET B 1 50 ? -1.352 -1.386 -9.688 1 55.25 50 MET B C 1
ATOM 2339 O O . MET B 1 50 ? -0.134 -1.544 -9.797 1 55.25 50 MET B O 1
ATOM 2343 N N . VAL B 1 51 ? -2.268 -1.461 -10.617 1 55.97 51 VAL B N 1
ATOM 2344 C CA . VAL B 1 51 ? -1.783 -1.649 -11.984 1 55.97 51 VAL B CA 1
ATOM 2345 C C . VAL B 1 51 ? -1.574 -0.292 -12.648 1 55.97 51 VAL B C 1
ATOM 2347 O O . VAL B 1 51 ? -1.901 0.748 -12.07 1 55.97 51 VAL B O 1
ATOM 2350 N N . CYS B 1 52 ? -1.249 -0.398 -13.922 1 56.09 52 CYS B N 1
ATOM 2351 C CA . CYS B 1 52 ? -0.736 0.615 -14.836 1 56.09 52 CYS B CA 1
ATOM 2352 C C . CYS B 1 52 ? -1.688 1.801 -14.922 1 56.09 52 CYS B C 1
ATOM 2354 O O . CYS B 1 52 ? -2.895 1.622 -15.102 1 56.09 52 CYS B O 1
ATOM 2356 N N . MET B 1 53 ? -1.37 2.826 -14.172 1 47.72 53 MET B N 1
ATOM 2357 C CA . MET B 1 53 ? -2.002 4.141 -14.102 1 47.72 53 MET B CA 1
ATOM 2358 C C . MET B 1 53 ? -2.461 4.594 -15.484 1 47.72 53 MET B C 1
ATOM 2360 O O . MET B 1 53 ? -3.193 5.578 -15.609 1 47.72 53 MET B O 1
ATOM 2364 N N . GLN B 1 54 ? -1.734 4.148 -16.5 1 47.31 54 GLN B N 1
ATOM 2365 C CA . GLN B 1 54 ? -2.047 4.758 -17.797 1 47.31 54 GLN B CA 1
ATOM 2366 C C . GLN B 1 54 ? -3.352 4.211 -18.359 1 47.31 54 GLN B C 1
ATOM 2368 O O . GLN B 1 54 ? -3.906 4.77 -19.312 1 47.31 54 GLN B O 1
ATOM 2373 N N . GLY B 1 55 ? -4.086 3.383 -17.578 1 52.88 55 GLY B N 1
ATOM 2374 C CA . GLY B 1 55 ? -5.359 2.895 -18.078 1 52.88 55 GLY B CA 1
ATOM 2375 C C . GLY B 1 55 ? -5.215 1.982 -19.281 1 52.88 55 GLY B C 1
ATOM 2376 O O . GLY B 1 55 ? -4.102 1.758 -19.766 1 52.88 55 GLY B O 1
ATOM 2377 N N . GLY B 1 56 ? -6.188 1.095 -19.688 1 55.16 56 GLY B N 1
ATOM 2378 C CA . GLY B 1 56 ? -6.316 0.289 -20.891 1 55.16 56 GLY B CA 1
ATOM 2379 C C . GLY B 1 56 ? -5.395 -0.916 -20.906 1 55.16 56 GLY B C 1
ATOM 2380 O O . GLY B 1 56 ? -5.195 -1.562 -19.875 1 55.16 56 GLY B O 1
ATOM 2381 N N . ASN B 1 57 ? -4.852 -1.183 -22.062 1 64.94 57 ASN B N 1
ATOM 2382 C CA . ASN B 1 57 ? -3.965 -2.301 -22.359 1 64.94 57 ASN B CA 1
ATOM 2383 C C . ASN B 1 57 ? -2.52 -1.983 -21.984 1 64.94 57 ASN B C 1
ATOM 2385 O O . ASN B 1 57 ? -1.605 -2.736 -22.328 1 64.94 57 ASN B O 1
ATOM 2389 N N . SER B 1 58 ? -2.393 -0.907 -21.25 1 72.38 58 SER B N 1
ATOM 2390 C CA . SER B 1 58 ? -1.018 -0.511 -20.969 1 72.38 58 SER B CA 1
ATOM 2391 C C . SER B 1 58 ? -0.409 -1.38 -19.875 1 72.38 58 SER B C 1
ATOM 2393 O O . SER B 1 58 ? 0.813 -1.419 -19.703 1 72.38 58 SER B O 1
ATOM 2395 N N . CYS B 1 59 ? -1.205 -2.211 -19.312 1 80.94 59 CYS B N 1
ATOM 2396 C CA . CYS B 1 59 ? -0.715 -2.998 -18.188 1 80.94 59 CYS B CA 1
ATOM 2397 C C . CYS B 1 59 ? -0.403 -4.426 -18.609 1 80.94 59 CYS B C 1
ATOM 2399 O O . CYS B 1 59 ? 0.1 -5.223 -17.812 1 80.94 59 CYS B O 1
ATOM 2401 N N . LEU B 1 60 ? -0.653 -4.684 -19.859 1 89.62 60 LEU B N 1
ATOM 2402 C CA . LEU B 1 60 ? -0.381 -6.02 -20.375 1 89.62 60 LEU B CA 1
ATOM 2403 C C . LEU B 1 60 ? 0.934 -6.047 -21.156 1 89.62 60 LEU B C 1
ATOM 2405 O O . LEU B 1 60 ? 1.308 -5.051 -21.781 1 89.62 60 LEU B O 1
ATOM 2409 N N . TRP B 1 61 ? 1.561 -7.137 -21.078 1 94 61 TRP B N 1
ATOM 2410 C CA . TRP B 1 61 ? 2.732 -7.344 -21.922 1 94 61 TRP B CA 1
ATOM 2411 C C . TRP B 1 61 ? 2.334 -7.438 -23.391 1 94 61 TRP B C 1
ATOM 2413 O O . TRP B 1 61 ? 1.225 -7.867 -23.703 1 94 61 TRP B O 1
ATOM 2423 N N . ARG B 1 62 ? 3.219 -7.113 -24.219 1 92.69 62 ARG B N 1
ATOM 2424 C CA . ARG B 1 62 ? 2.877 -6.871 -25.609 1 92.69 62 ARG B CA 1
ATOM 2425 C C . ARG B 1 62 ? 3.078 -8.133 -26.453 1 92.69 62 ARG B C 1
ATOM 2427 O O . ARG B 1 62 ? 3.98 -8.93 -26.172 1 92.69 62 ARG B O 1
ATOM 2434 N N . LYS B 1 63 ? 2.289 -8.117 -27.5 1 93.44 63 LYS B N 1
ATOM 2435 C CA . LYS B 1 63 ? 2.396 -9.211 -28.469 1 93.44 63 LYS B CA 1
ATOM 2436 C C . LYS B 1 63 ? 3.299 -8.828 -29.641 1 93.44 63 LYS B C 1
ATOM 2438 O O . LYS B 1 63 ? 3.287 -7.676 -30.078 1 93.44 63 LYS B O 1
ATOM 2443 N N . ASP B 1 64 ? 4.027 -9.859 -30.062 1 93.62 64 ASP B N 1
ATOM 2444 C CA . ASP B 1 64 ? 4.801 -9.641 -31.266 1 93.62 64 ASP B CA 1
ATOM 2445 C C . ASP B 1 64 ? 4 -10.039 -32.5 1 93.62 64 ASP B C 1
ATOM 2447 O O . ASP B 1 64 ? 2.82 -10.383 -32.406 1 93.62 64 ASP B O 1
ATOM 2451 N N . SER B 1 65 ? 4.664 -9.875 -33.656 1 93.06 65 SER B N 1
ATOM 2452 C CA . SER B 1 65 ? 3.982 -10.102 -34.938 1 93.06 65 SER B CA 1
ATOM 2453 C C . SER B 1 65 ? 3.57 -11.555 -35.094 1 93.06 65 SER B C 1
ATOM 2455 O O . SER B 1 65 ? 2.662 -11.875 -35.875 1 93.06 65 SER B O 1
ATOM 2457 N N . SER B 1 66 ? 4.156 -12.508 -34.438 1 93.81 66 SER B N 1
ATOM 2458 C CA . SER B 1 66 ? 3.85 -13.93 -34.531 1 93.81 66 SER B CA 1
ATOM 2459 C C . SER B 1 66 ? 2.732 -14.312 -33.562 1 93.81 66 SER B C 1
ATOM 2461 O O . SER B 1 66 ? 2.357 -15.484 -33.469 1 93.81 66 SER B O 1
ATOM 2463 N N . GLY B 1 67 ? 2.262 -13.344 -32.781 1 94.31 67 GLY B N 1
ATOM 2464 C CA . GLY B 1 67 ? 1.162 -13.602 -31.875 1 94.31 67 GLY B CA 1
ATOM 2465 C C . GLY B 1 67 ? 1.623 -14.023 -30.5 1 94.31 67 GLY B C 1
ATOM 2466 O O . GLY B 1 67 ? 0.806 -14.375 -29.641 1 94.31 67 GLY B O 1
ATOM 2467 N N . HIS B 1 68 ? 2.918 -14.008 -30.266 1 96.75 68 HIS B N 1
ATOM 2468 C CA . HIS B 1 68 ? 3.447 -14.352 -28.953 1 96.75 68 HIS B CA 1
ATOM 2469 C C . HIS B 1 68 ? 3.529 -13.117 -28.062 1 96.75 68 HIS B C 1
ATOM 2471 O O . HIS B 1 68 ? 3.887 -12.031 -28.516 1 96.75 68 HIS B O 1
ATOM 2477 N N . VAL B 1 69 ? 3.182 -13.289 -26.844 1 97.75 69 VAL B N 1
ATOM 2478 C CA . VAL B 1 69 ? 3.42 -12.273 -25.828 1 97.75 69 VAL B CA 1
ATOM 2479 C C . VAL B 1 69 ? 4.859 -12.367 -25.328 1 97.75 69 VAL B C 1
ATOM 2481 O O . VAL B 1 69 ? 5.223 -13.32 -24.641 1 97.75 69 VAL B O 1
ATOM 2484 N N . VAL B 1 70 ? 5.598 -11.375 -25.656 1 97.81 70 VAL B N 1
ATOM 2485 C CA . VAL B 1 70 ? 7.027 -11.422 -25.359 1 97.81 70 VAL B CA 1
ATOM 2486 C C . VAL B 1 70 ? 7.305 -10.711 -24.031 1 97.81 70 VAL B C 1
ATOM 2488 O O . VAL B 1 70 ? 6.961 -9.539 -23.859 1 97.81 70 VAL B O 1
ATOM 2491 N N . VAL B 1 71 ? 7.961 -11.438 -23.125 1 98.31 71 VAL B N 1
ATOM 2492 C CA . VAL B 1 71 ? 8.32 -10.891 -21.812 1 98.31 71 VAL B CA 1
ATOM 2493 C C . VAL B 1 71 ? 9.836 -10.977 -21.625 1 98.31 71 VAL B C 1
ATOM 2495 O O . VAL B 1 71 ? 10.352 -12.016 -21.203 1 98.31 71 VAL B O 1
ATOM 2498 N N . PRO B 1 72 ? 10.516 -9.859 -21.922 1 98.5 72 PRO B N 1
ATOM 2499 C CA . PRO B 1 72 ? 11.961 -9.859 -21.656 1 98.5 72 PRO B CA 1
ATOM 2500 C C . PRO B 1 72 ? 12.281 -9.984 -20.172 1 98.5 72 PRO B C 1
ATOM 2502 O O . PRO B 1 72 ? 11.57 -9.43 -19.328 1 98.5 72 PRO B O 1
ATOM 2505 N N . TYR B 1 73 ? 13.414 -10.758 -19.859 1 98.56 73 TYR B N 1
ATOM 2506 C CA . TYR B 1 73 ? 13.766 -10.875 -18.453 1 98.56 73 TYR B CA 1
ATOM 2507 C C . TYR B 1 73 ? 15.273 -11.039 -18.281 1 98.56 73 TYR B C 1
ATOM 2509 O O . TYR B 1 73 ? 15.977 -11.391 -19.219 1 98.56 73 TYR B O 1
ATOM 2517 N N . ILE B 1 74 ? 15.727 -10.672 -17.094 1 98.31 74 ILE B N 1
ATOM 2518 C CA . ILE B 1 74 ? 17.062 -11.023 -16.625 1 98.31 74 ILE B CA 1
ATOM 2519 C C . ILE B 1 74 ? 16.969 -11.727 -15.281 1 98.31 74 ILE B C 1
ATOM 2521 O O . ILE B 1 74 ? 15.969 -11.609 -14.578 1 98.31 74 ILE B O 1
ATOM 2525 N N . ILE B 1 75 ? 17.969 -12.562 -14.93 1 97.69 75 ILE B N 1
ATOM 2526 C CA . ILE B 1 75 ? 18.141 -13.156 -13.609 1 97.69 75 ILE B CA 1
ATOM 2527 C C . ILE B 1 75 ? 19.422 -12.609 -12.969 1 97.69 75 ILE B C 1
ATOM 2529 O O . ILE B 1 75 ? 20.5 -12.727 -13.539 1 97.69 75 ILE B O 1
ATOM 2533 N N . GLU B 1 76 ? 19.141 -11.945 -11.867 1 92.56 76 GLU B N 1
ATOM 2534 C CA . GLU B 1 76 ? 20.312 -11.367 -11.219 1 92.56 76 GLU B CA 1
ATOM 2535 C C . GLU B 1 76 ? 21.375 -12.438 -10.953 1 92.56 76 GLU B C 1
ATOM 2537 O O . GLU B 1 76 ? 21.047 -13.586 -10.664 1 92.56 76 GLU B O 1
ATOM 2542 N N . ASP B 1 77 ? 22.594 -12.109 -10.961 1 82.12 77 ASP B N 1
ATOM 2543 C CA . ASP B 1 77 ? 23.703 -13.062 -10.898 1 82.12 77 ASP B CA 1
ATOM 2544 C C . ASP B 1 77 ? 24.219 -13.203 -9.469 1 82.12 77 ASP B C 1
ATOM 2546 O O . ASP B 1 77 ? 24.609 -14.297 -9.047 1 82.12 77 ASP B O 1
ATOM 2550 N N . ASN B 1 78 ? 24.188 -12.242 -8.617 1 86.38 78 ASN B N 1
ATOM 2551 C CA . ASN B 1 78 ? 25 -12.18 -7.402 1 86.38 78 ASN B CA 1
ATOM 2552 C C . ASN B 1 78 ? 24.375 -12.984 -6.27 1 86.38 78 ASN B C 1
ATOM 2554 O O . ASN B 1 78 ? 25.078 -13.617 -5.484 1 86.38 78 ASN B O 1
ATOM 2558 N N . ARG B 1 79 ? 23.172 -13.211 -6.223 1 90.62 79 ARG B N 1
ATOM 2559 C CA . ARG B 1 79 ? 22.578 -13.805 -5.027 1 90.62 79 ARG B CA 1
ATOM 2560 C C . ARG B 1 79 ? 21.906 -15.133 -5.352 1 90.62 79 ARG B C 1
ATOM 2562 O O . ARG B 1 79 ? 21.5 -15.867 -4.445 1 90.62 79 ARG B O 1
ATOM 2569 N N . PHE B 1 80 ? 21.875 -15.547 -6.574 1 96.44 80 PHE B N 1
ATOM 2570 C CA . PHE B 1 80 ? 21.328 -16.828 -6.984 1 96.44 80 PHE B CA 1
ATOM 2571 C C . PHE B 1 80 ? 22.453 -17.828 -7.293 1 96.44 80 PHE B C 1
ATOM 2573 O O . PHE B 1 80 ? 23.422 -17.484 -7.969 1 96.44 80 PHE B O 1
ATOM 2580 N N . SER B 1 81 ? 22.312 -19.016 -6.832 1 96.06 81 SER B N 1
ATOM 2581 C CA . SER B 1 81 ? 23.188 -20.109 -7.266 1 96.06 81 SER B CA 1
ATOM 2582 C C . SER B 1 81 ? 22.844 -20.547 -8.688 1 96.06 81 SER B C 1
ATOM 2584 O O . SER B 1 81 ? 21.781 -20.219 -9.211 1 96.06 81 SER B O 1
ATOM 2586 N N . PRO B 1 82 ? 23.75 -21.312 -9.281 1 96 82 PRO B N 1
ATOM 2587 C CA . PRO B 1 82 ? 23.422 -21.875 -10.594 1 96 82 PRO B CA 1
ATOM 2588 C C . PRO B 1 82 ? 22.156 -22.734 -10.57 1 96 82 PRO B C 1
ATOM 2590 O O . PRO B 1 82 ? 21.375 -22.688 -11.516 1 96 82 PRO B O 1
ATOM 2593 N N . SER B 1 83 ? 22 -23.469 -9.516 1 96.75 83 SER B N 1
ATOM 2594 C CA . SER B 1 83 ? 20.812 -24.297 -9.383 1 96.75 83 SER B CA 1
ATOM 2595 C C . SER B 1 83 ? 19.547 -23.438 -9.289 1 96.75 83 SER B C 1
ATOM 2597 O O . SER B 1 83 ? 18.516 -23.766 -9.883 1 96.75 83 SER B O 1
ATOM 2599 N N . ASP B 1 84 ? 19.609 -22.344 -8.523 1 97.5 84 ASP B N 1
ATOM 2600 C CA . ASP B 1 84 ? 18.5 -21.406 -8.438 1 97.5 84 ASP B CA 1
ATOM 2601 C C . ASP B 1 84 ? 18.094 -20.891 -9.82 1 97.5 84 ASP B C 1
ATOM 2603 O O . ASP B 1 84 ? 16.922 -20.906 -10.18 1 97.5 84 ASP B O 1
ATOM 2607 N N . ARG B 1 85 ? 19.109 -20.469 -10.516 1 97.94 85 ARG B N 1
ATOM 2608 C CA . ARG B 1 85 ? 18.875 -19.906 -11.844 1 97.94 85 ARG B CA 1
ATOM 2609 C C . ARG B 1 85 ? 18.219 -20.922 -12.766 1 97.94 85 ARG B C 1
ATOM 2611 O O . ARG B 1 85 ? 17.312 -20.578 -13.539 1 97.94 85 ARG B O 1
ATOM 2618 N N . GLN B 1 86 ? 18.641 -22.109 -12.688 1 97.44 86 GLN B N 1
ATOM 2619 C CA . GLN B 1 86 ? 18.062 -23.172 -13.516 1 97.44 86 GLN B CA 1
ATOM 2620 C C . GLN B 1 86 ? 16.594 -23.391 -13.164 1 97.44 86 GLN B C 1
ATOM 2622 O O . GLN B 1 86 ? 15.766 -23.625 -14.047 1 97.44 86 GLN B O 1
ATOM 2627 N N . LYS B 1 87 ? 16.266 -23.406 -11.914 1 97.75 87 LYS B N 1
ATOM 2628 C CA . LYS B 1 87 ? 14.891 -23.609 -11.484 1 97.75 87 LYS B CA 1
ATOM 2629 C C . LYS B 1 87 ? 13.992 -22.484 -11.977 1 97.75 87 LYS B C 1
ATOM 2631 O O . LYS B 1 87 ? 12.859 -22.719 -12.398 1 97.75 87 LYS B O 1
ATOM 2636 N N . ILE B 1 88 ? 14.547 -21.25 -11.898 1 98.44 88 ILE B N 1
ATOM 2637 C CA . ILE B 1 88 ? 13.797 -20.109 -12.398 1 98.44 88 ILE B CA 1
ATOM 2638 C C . ILE B 1 88 ? 13.555 -20.266 -13.898 1 98.44 88 ILE B C 1
ATOM 2640 O O . ILE B 1 88 ? 12.422 -20.125 -14.359 1 98.44 88 ILE B O 1
ATOM 2644 N N . LYS B 1 89 ? 14.57 -20.641 -14.617 1 98.12 89 LYS B N 1
ATOM 2645 C CA . LYS B 1 89 ? 14.445 -20.828 -16.062 1 98.12 89 LYS B CA 1
ATOM 2646 C C . LYS B 1 89 ? 13.453 -21.922 -16.391 1 98.12 89 LYS B C 1
ATOM 2648 O O . LYS B 1 89 ? 12.633 -21.781 -17.312 1 98.12 89 LYS B O 1
ATOM 2653 N N . SER B 1 90 ? 13.531 -22.969 -15.688 1 97.81 90 SER B N 1
ATOM 2654 C CA . SER B 1 90 ? 12.633 -24.094 -15.922 1 97.81 90 SER B CA 1
ATOM 2655 C C . SER B 1 90 ? 11.18 -23.703 -15.688 1 97.81 90 SER B C 1
ATOM 2657 O O . SER B 1 90 ? 10.297 -24.094 -16.453 1 97.81 90 SER B O 1
ATOM 2659 N N . ALA B 1 91 ? 10.93 -23 -14.609 1 98.19 91 ALA B N 1
ATOM 2660 C CA . ALA B 1 91 ? 9.57 -22.531 -14.32 1 98.19 91 ALA B CA 1
ATOM 2661 C C . ALA B 1 91 ? 9.055 -21.641 -15.453 1 98.19 91 ALA B C 1
ATOM 2663 O O . ALA B 1 91 ? 7.895 -21.75 -15.859 1 98.19 91 ALA B O 1
ATOM 2664 N N . LEU B 1 92 ? 9.922 -20.781 -15.969 1 98.25 92 LEU B N 1
ATOM 2665 C CA . LEU B 1 92 ? 9.523 -19.875 -17.047 1 98.25 92 LEU B CA 1
ATOM 2666 C C . LEU B 1 92 ? 9.219 -20.656 -18.312 1 98.25 92 LEU B C 1
ATOM 2668 O O . LEU B 1 92 ? 8.289 -20.312 -19.062 1 98.25 92 LEU B O 1
ATOM 2672 N N . LEU B 1 93 ? 9.977 -21.703 -18.578 1 97.44 93 LEU B N 1
ATOM 2673 C CA . LEU B 1 93 ? 9.789 -22.531 -19.766 1 97.44 93 LEU B CA 1
ATOM 2674 C C . LEU B 1 93 ? 8.422 -23.203 -19.75 1 97.44 93 LEU B C 1
ATOM 2676 O O . LEU B 1 93 ? 7.832 -23.453 -20.797 1 97.44 93 LEU B O 1
ATOM 2680 N N . SER B 1 94 ? 7.953 -23.453 -18.609 1 96.12 94 SER B N 1
ATOM 2681 C CA . SER B 1 94 ? 6.652 -24.109 -18.5 1 96.12 94 SER B CA 1
ATOM 2682 C C . SER B 1 94 ? 5.555 -23.234 -19.109 1 96.12 94 SER B C 1
ATOM 2684 O O . SER B 1 94 ? 4.562 -23.766 -19.641 1 96.12 94 SER B O 1
ATOM 2686 N N . PHE B 1 95 ? 5.684 -21.938 -19.047 1 97.69 95 PHE B N 1
ATOM 2687 C CA . PHE B 1 95 ? 4.723 -21.031 -19.672 1 97.69 95 PHE B CA 1
ATOM 2688 C C . PHE B 1 95 ? 4.738 -21.172 -21.188 1 97.69 95 PHE B C 1
ATOM 2690 O O . PHE B 1 95 ? 3.701 -21.047 -21.844 1 97.69 95 PHE B O 1
ATOM 2697 N N . HIS B 1 96 ? 5.891 -21.5 -21.734 1 96.94 96 HIS B N 1
ATOM 2698 C CA . HIS B 1 96 ? 6.059 -21.594 -23.172 1 96.94 96 HIS B CA 1
ATOM 2699 C C . HIS B 1 96 ? 5.238 -22.734 -23.766 1 96.94 96 HIS B C 1
ATOM 2701 O O . HIS B 1 96 ? 4.602 -22.594 -24.797 1 96.94 96 HIS B O 1
ATOM 2707 N N . ASP B 1 97 ? 5.188 -23.75 -23.078 1 93.44 97 ASP B N 1
ATOM 2708 C CA . ASP B 1 97 ? 4.547 -24.984 -23.562 1 93.44 97 ASP B CA 1
ATOM 2709 C C . ASP B 1 97 ? 3.023 -24.859 -23.484 1 93.44 97 ASP B C 1
ATOM 2711 O O . ASP B 1 97 ? 2.309 -25.484 -24.266 1 93.44 97 ASP B O 1
ATOM 2715 N N . LEU B 1 98 ? 2.564 -24 -22.641 1 95.75 98 LEU B N 1
ATOM 2716 C CA . LEU B 1 98 ? 1.155 -24.094 -22.281 1 95.75 98 LEU B CA 1
ATOM 2717 C C . LEU B 1 98 ? 0.405 -22.828 -22.703 1 95.75 98 LEU B C 1
ATOM 2719 O O . LEU B 1 98 ? -0.828 -22.812 -22.719 1 95.75 98 LEU B O 1
ATOM 2723 N N . THR B 1 99 ? 1.207 -21.797 -23.094 1 97.81 99 THR B N 1
ATOM 2724 C CA . THR B 1 99 ? 0.588 -20.516 -23.422 1 97.81 99 THR B CA 1
ATOM 2725 C C . THR B 1 99 ? 1.317 -19.828 -24.578 1 97.81 99 THR B C 1
ATOM 2727 O O . THR B 1 99 ? 2.279 -20.391 -25.125 1 97.81 99 THR B O 1
ATOM 2730 N N . CYS B 1 100 ? 0.788 -18.641 -24.969 1 97.88 100 CYS B N 1
ATOM 2731 C CA . CYS B 1 100 ? 1.446 -17.859 -26 1 97.88 100 CYS B CA 1
ATOM 2732 C C . CYS B 1 100 ? 2.5 -16.938 -25.406 1 97.88 100 CYS B C 1
ATOM 2734 O O . CYS B 1 100 ? 3.104 -16.141 -26.125 1 97.88 100 CYS B O 1
ATOM 2736 N N . VAL B 1 101 ? 2.766 -17 -24.078 1 98.38 101 VAL B N 1
ATOM 2737 C CA . VAL B 1 101 ? 3.758 -16.156 -23.422 1 98.38 101 VAL B CA 1
ATOM 2738 C C . VAL B 1 101 ? 5.152 -16.734 -23.641 1 98.38 101 VAL B C 1
ATOM 2740 O O . VAL B 1 101 ? 5.359 -17.938 -23.484 1 98.38 101 VAL B O 1
ATOM 2743 N N . ARG B 1 102 ? 6.055 -15.883 -24.016 1 98.56 102 ARG B N 1
ATOM 2744 C CA . ARG B 1 102 ? 7.453 -16.25 -24.219 1 98.56 102 ARG B CA 1
ATOM 2745 C C . ARG B 1 102 ? 8.383 -15.367 -23.391 1 98.56 102 ARG B C 1
ATOM 2747 O O . ARG B 1 102 ? 8.484 -14.164 -23.641 1 98.56 102 ARG B O 1
ATOM 2754 N N . PHE B 1 103 ? 9 -15.992 -22.422 1 98.62 103 PHE B N 1
ATOM 2755 C CA . PHE B 1 103 ? 10.055 -15.312 -21.688 1 98.62 103 PHE B CA 1
ATOM 2756 C C . PHE B 1 103 ? 11.375 -15.367 -22.438 1 98.62 103 PHE B C 1
ATOM 2758 O O . PHE B 1 103 ? 11.891 -16.453 -22.719 1 98.62 103 PHE B O 1
ATOM 2765 N N . VAL B 1 104 ? 11.875 -14.195 -22.75 1 97.94 104 VAL B N 1
ATOM 2766 C CA . VAL B 1 104 ? 13.102 -14.148 -23.547 1 97.94 104 VAL B CA 1
ATOM 2767 C C . VAL B 1 104 ? 14.172 -13.367 -22.797 1 97.94 104 VAL B C 1
ATOM 2769 O O . VAL B 1 104 ? 13.875 -12.414 -22.078 1 97.94 104 VAL B O 1
ATOM 2772 N N . PRO B 1 105 ? 15.492 -13.797 -22.922 1 97.5 105 PRO B N 1
ATOM 2773 C CA . PRO B 1 105 ? 16.547 -12.938 -22.359 1 97.5 105 PRO B CA 1
ATOM 2774 C C . PRO B 1 105 ? 16.469 -11.5 -22.859 1 97.5 105 PRO B C 1
ATOM 2776 O O . PRO B 1 105 ? 16.203 -11.266 -24.031 1 97.5 105 PRO B O 1
ATOM 2779 N N . ARG B 1 106 ? 16.641 -10.602 -21.906 1 97.94 106 ARG B N 1
ATOM 2780 C CA . ARG B 1 106 ? 16.531 -9.188 -22.266 1 97.94 106 ARG B CA 1
ATOM 2781 C C . ARG B 1 106 ? 17.609 -8.781 -23.25 1 97.94 106 ARG B C 1
ATOM 2783 O O . ARG B 1 106 ? 18.797 -9.055 -23.047 1 97.94 106 ARG B O 1
ATOM 2790 N N . GLY B 1 107 ? 17.172 -8.164 -24.344 1 96.38 107 GLY B N 1
ATOM 2791 C CA . GLY B 1 107 ? 18.078 -7.465 -25.25 1 96.38 107 GLY B CA 1
ATOM 2792 C C . GLY B 1 107 ? 18.109 -5.965 -25 1 96.38 107 GLY B C 1
ATOM 2793 O O . GLY B 1 107 ? 18.641 -5.508 -24 1 96.38 107 GLY B O 1
ATOM 2794 N N . ASP B 1 108 ? 17.406 -5.164 -25.922 1 96.12 108 ASP B N 1
ATOM 2795 C CA . ASP B 1 108 ? 17.359 -3.709 -25.812 1 96.12 108 ASP B CA 1
ATOM 2796 C C . ASP B 1 108 ? 15.961 -3.24 -25.391 1 96.12 108 ASP B C 1
ATOM 2798 O O . ASP B 1 108 ? 15.688 -2.039 -25.375 1 96.12 108 ASP B O 1
ATOM 2802 N N . GLN B 1 109 ? 15.18 -4.223 -25.047 1 95.94 109 GLN B N 1
ATOM 2803 C CA . GLN B 1 109 ? 13.812 -3.885 -24.672 1 95.94 109 GLN B CA 1
ATOM 2804 C C . GLN B 1 109 ? 13.781 -2.975 -23.453 1 95.94 109 GLN B C 1
ATOM 2806 O O . GLN B 1 109 ? 14.539 -3.178 -22.5 1 95.94 109 GLN B O 1
ATOM 2811 N N . GLU B 1 110 ? 12.867 -2.002 -23.453 1 95 110 GLU B N 1
ATOM 2812 C CA . GLU B 1 110 ? 12.734 -1.061 -22.344 1 95 110 GLU B CA 1
ATOM 2813 C C . GLU B 1 110 ? 12.078 -1.723 -21.125 1 95 110 GLU B C 1
ATOM 2815 O O . GLU B 1 110 ? 12.523 -1.528 -20 1 95 110 GLU B O 1
ATOM 2820 N N . ASP B 1 111 ? 11.031 -2.377 -21.453 1 94.12 111 ASP B N 1
ATOM 2821 C CA . ASP B 1 111 ? 10.305 -3.045 -20.375 1 94.12 111 ASP B CA 1
ATOM 2822 C C . ASP B 1 111 ? 10.797 -4.48 -20.188 1 94.12 111 ASP B C 1
ATOM 2824 O O . ASP B 1 111 ? 10.883 -5.238 -21.156 1 94.12 111 ASP B O 1
ATOM 2828 N N . TYR B 1 112 ? 11.133 -4.844 -18.906 1 96.81 112 TYR B N 1
ATOM 2829 C CA . TYR B 1 112 ? 11.57 -6.215 -18.656 1 96.81 112 TYR B CA 1
ATOM 2830 C C . TYR B 1 112 ? 11.414 -6.566 -17.172 1 96.81 112 TYR B C 1
ATOM 2832 O O . TYR B 1 112 ? 11.281 -5.68 -16.328 1 96.81 112 TYR B O 1
ATOM 2840 N N . ILE B 1 113 ? 11.43 -7.836 -16.922 1 97.62 113 ILE B N 1
ATOM 2841 C CA . ILE B 1 113 ? 11.391 -8.352 -15.562 1 97.62 113 ILE B CA 1
ATOM 2842 C C . ILE B 1 113 ? 12.812 -8.672 -15.094 1 97.62 113 ILE B C 1
ATOM 2844 O O . ILE B 1 113 ? 13.586 -9.297 -15.82 1 97.62 113 ILE B O 1
ATOM 2848 N N . SER B 1 114 ? 13.172 -8.156 -13.984 1 97.75 114 SER B N 1
ATOM 2849 C CA . SER B 1 114 ? 14.391 -8.57 -13.305 1 97.75 114 SER B CA 1
ATOM 2850 C C . SER B 1 114 ? 14.094 -9.516 -12.148 1 97.75 114 SER B C 1
ATOM 2852 O O . SER B 1 114 ? 13.523 -9.102 -11.141 1 97.75 114 SER B O 1
ATOM 2854 N N . TYR B 1 115 ? 14.461 -10.781 -12.305 1 98.19 115 TYR B N 1
ATOM 2855 C CA . TYR B 1 115 ? 14.367 -11.711 -11.188 1 98.19 115 TYR B CA 1
ATOM 2856 C C . TYR B 1 115 ? 15.531 -11.508 -10.219 1 98.19 115 TYR B C 1
ATOM 2858 O O . TYR B 1 115 ? 16.703 -11.625 -10.609 1 98.19 115 TYR B O 1
ATOM 2866 N N . GLU B 1 116 ? 15.156 -11.188 -8.938 1 96.44 116 GLU B N 1
ATOM 2867 C CA . GLU B 1 116 ? 16.172 -10.836 -7.949 1 96.44 116 GLU B CA 1
ATOM 2868 C C . GLU B 1 116 ? 15.875 -11.5 -6.605 1 96.44 116 GLU B C 1
ATOM 2870 O O . GLU B 1 116 ? 14.727 -11.836 -6.305 1 96.44 116 GLU B O 1
ATOM 2875 N N . SER B 1 117 ? 16.953 -11.711 -5.82 1 94.56 117 SER B N 1
ATOM 2876 C CA . SER B 1 117 ? 16.797 -12.289 -4.488 1 94.56 117 SER B CA 1
ATOM 2877 C C . SER B 1 117 ? 16.734 -11.203 -3.42 1 94.56 117 SER B C 1
ATOM 2879 O O . SER B 1 117 ? 17.703 -10.992 -2.686 1 94.56 117 SER B O 1
ATOM 2881 N N . TRP B 1 118 ? 15.609 -10.555 -3.361 1 91.38 118 TRP B N 1
ATOM 2882 C CA . TRP B 1 118 ? 15.344 -9.625 -2.273 1 91.38 118 TRP B CA 1
ATOM 2883 C C . TRP B 1 118 ? 14.781 -10.344 -1.056 1 91.38 118 TRP B C 1
ATOM 2885 O O . TRP B 1 118 ? 14.75 -11.578 -1.016 1 91.38 118 TRP B O 1
ATOM 2895 N N . ARG B 1 119 ? 14.461 -9.547 -0.027 1 87 119 ARG B N 1
ATOM 2896 C CA . ARG B 1 119 ? 13.891 -10.141 1.179 1 87 119 ARG B CA 1
ATOM 2897 C C . ARG B 1 119 ? 12.414 -10.461 0.985 1 87 119 ARG B C 1
ATOM 2899 O O . ARG B 1 119 ? 11.547 -9.641 1.286 1 87 119 ARG B O 1
ATOM 2906 N N . GLY B 1 120 ? 12.156 -11.664 0.418 1 92.94 120 GLY B N 1
ATOM 2907 C CA . GLY B 1 120 ? 10.781 -12.094 0.272 1 92.94 120 GLY B CA 1
ATOM 2908 C C . GLY B 1 120 ? 10.445 -12.562 -1.132 1 92.94 120 GLY B C 1
ATOM 2909 O O . GLY B 1 120 ? 11.305 -12.547 -2.016 1 92.94 120 GLY B O 1
ATOM 2910 N N . CYS B 1 121 ? 9.258 -13.062 -1.286 1 96.25 121 CYS B N 1
ATOM 2911 C CA . CYS B 1 121 ? 8.633 -13.43 -2.551 1 96.25 121 CYS B CA 1
ATOM 2912 C C . CYS B 1 121 ? 7.52 -12.453 -2.916 1 96.25 121 CYS B C 1
ATOM 2914 O O . CYS B 1 121 ? 6.457 -12.461 -2.293 1 96.25 121 CYS B O 1
ATOM 2916 N N . PHE B 1 122 ? 7.773 -11.625 -3.879 1 95.19 122 PHE B N 1
ATOM 2917 C CA . PHE B 1 122 ? 6.758 -10.641 -4.234 1 95.19 122 PHE B CA 1
ATOM 2918 C C . PHE B 1 122 ? 6.965 -10.133 -5.656 1 95.19 122 PHE B C 1
ATOM 2920 O O . PHE B 1 122 ? 8.016 -10.375 -6.258 1 95.19 122 PHE B O 1
ATOM 2927 N N . SER B 1 123 ? 5.938 -9.57 -6.16 1 94.19 123 SER B N 1
ATOM 2928 C CA . SER B 1 123 ? 5.945 -9.055 -7.523 1 94.19 123 SER B CA 1
ATOM 2929 C C . SER B 1 123 ? 5.008 -7.859 -7.672 1 94.19 123 SER B C 1
ATOM 2931 O O . SER B 1 123 ? 4.109 -7.664 -6.852 1 94.19 123 SER B O 1
ATOM 2933 N N . THR B 1 124 ? 5.32 -7.086 -8.672 1 88.38 124 THR B N 1
ATOM 2934 C CA . THR B 1 124 ? 4.344 -6.109 -9.133 1 88.38 124 THR B CA 1
ATOM 2935 C C . THR B 1 124 ? 3.215 -6.793 -9.898 1 88.38 124 THR B C 1
ATOM 2937 O O . THR B 1 124 ? 3.32 -7.969 -10.25 1 88.38 124 THR B O 1
ATOM 2940 N N . LEU B 1 125 ? 2.176 -6.02 -10.07 1 88.44 125 LEU B N 1
ATOM 2941 C CA . LEU B 1 125 ? 1.043 -6.551 -10.82 1 88.44 125 LEU B CA 1
ATOM 2942 C C . LEU B 1 125 ? 1.063 -6.047 -12.266 1 88.44 125 LEU B C 1
ATOM 2944 O O . LEU B 1 125 ? 1.016 -4.84 -12.508 1 88.44 125 LEU B O 1
ATOM 2948 N N . GLY B 1 126 ? 1.204 -7.004 -13.211 1 90.19 126 GLY B N 1
ATOM 2949 C CA . GLY B 1 126 ? 1.214 -6.637 -14.617 1 90.19 126 GLY B CA 1
ATOM 2950 C C . GLY B 1 126 ? 2.51 -5.98 -15.047 1 90.19 126 GLY B C 1
ATOM 2951 O O . GLY B 1 126 ? 3.516 -6.047 -14.344 1 90.19 126 GLY B O 1
ATOM 2952 N N . ARG B 1 127 ? 2.416 -5.414 -16.281 1 90.31 127 ARG B N 1
ATOM 2953 C CA . ARG B 1 127 ? 3.531 -4.66 -16.844 1 90.31 127 ARG B CA 1
ATOM 2954 C C . ARG B 1 127 ? 3.525 -3.219 -16.344 1 90.31 127 ARG B C 1
ATOM 2956 O O . ARG B 1 127 ? 2.609 -2.453 -16.641 1 90.31 127 ARG B O 1
ATOM 2963 N N . VAL B 1 128 ? 4.586 -2.857 -15.664 1 81.19 128 VAL B N 1
ATOM 2964 C CA . VAL B 1 128 ? 4.625 -1.546 -15.023 1 81.19 128 VAL B CA 1
ATOM 2965 C C . VAL B 1 128 ? 5.418 -0.571 -15.898 1 81.19 128 VAL B C 1
ATOM 2967 O O . VAL B 1 128 ? 5.266 0.646 -15.766 1 81.19 128 VAL B O 1
ATOM 2970 N N . GLY B 1 129 ? 6.258 -1.113 -16.766 1 83 129 GLY B N 1
ATOM 2971 C CA . GLY B 1 129 ? 7.152 -0.285 -17.562 1 83 129 GLY B CA 1
ATOM 2972 C C . GLY B 1 129 ? 8.562 -0.225 -17 1 83 129 GLY B C 1
ATOM 2973 O O . GLY B 1 129 ? 8.75 -0.209 -15.781 1 83 129 GLY B O 1
ATOM 2974 N N . GLY B 1 130 ? 9.516 -0.205 -17.875 1 90.44 130 GLY B N 1
ATOM 2975 C CA . GLY B 1 130 ? 10.906 -0.234 -17.438 1 90.44 130 GLY B CA 1
ATOM 2976 C C . GLY B 1 130 ? 11.281 -1.526 -16.734 1 90.44 130 GLY B C 1
ATOM 2977 O O . GLY B 1 130 ? 10.727 -2.584 -17.031 1 90.44 130 GLY B O 1
ATOM 2978 N N . ARG B 1 131 ? 12.312 -1.383 -15.914 1 91.94 131 ARG B N 1
ATOM 2979 C CA . ARG B 1 131 ? 12.719 -2.52 -15.094 1 91.94 131 ARG B CA 1
ATOM 2980 C C . ARG B 1 131 ? 11.727 -2.77 -13.969 1 91.94 131 ARG B C 1
ATOM 2982 O O . ARG B 1 131 ? 11.383 -1.852 -13.219 1 91.94 131 ARG B O 1
ATOM 2989 N N . GLN B 1 132 ? 11.172 -3.887 -13.906 1 90.94 132 GLN B N 1
ATOM 2990 C CA . GLN B 1 132 ? 10.359 -4.266 -12.758 1 90.94 132 GLN B CA 1
ATOM 2991 C C . GLN B 1 132 ? 10.875 -5.555 -12.117 1 90.94 132 GLN B C 1
ATOM 2993 O O . GLN B 1 132 ? 11.32 -6.461 -12.82 1 90.94 132 GLN B O 1
ATOM 2998 N N . THR B 1 133 ? 10.789 -5.672 -10.812 1 93.19 133 THR B N 1
ATOM 2999 C CA . THR B 1 133 ? 11.422 -6.762 -10.07 1 93.19 133 THR B CA 1
ATOM 3000 C C . THR B 1 133 ? 10.391 -7.828 -9.703 1 93.19 133 THR B C 1
ATOM 3002 O O . THR B 1 133 ? 9.273 -7.504 -9.281 1 93.19 133 THR B O 1
ATOM 3005 N N . VAL B 1 134 ? 10.695 -9 -9.969 1 97.19 134 VAL B N 1
ATOM 3006 C CA . VAL B 1 134 ? 10.125 -10.156 -9.297 1 97.19 134 VAL B CA 1
ATOM 3007 C C . VAL B 1 134 ? 11.117 -10.711 -8.281 1 97.19 134 VAL B C 1
ATOM 3009 O O . VAL B 1 134 ? 12.188 -11.195 -8.648 1 97.19 134 VAL B O 1
ATOM 3012 N N . SER B 1 135 ? 10.727 -10.602 -7.027 1 97.19 135 SER B N 1
ATOM 3013 C CA . SER B 1 135 ? 11.641 -11.039 -5.973 1 97.19 135 SER B CA 1
ATOM 3014 C C . SER B 1 135 ? 11.43 -12.516 -5.645 1 97.19 135 SER B C 1
ATOM 3016 O O . SER B 1 135 ? 10.312 -12.938 -5.34 1 97.19 135 SER B O 1
ATOM 3018 N N . LEU B 1 136 ? 12.5 -13.242 -5.738 1 97.12 136 LEU B N 1
ATOM 3019 C CA . LEU B 1 136 ? 12.586 -14.648 -5.367 1 97.12 136 LEU B CA 1
ATOM 3020 C C . LEU B 1 136 ? 13.734 -14.891 -4.398 1 97.12 136 LEU B C 1
ATOM 3022 O O . LEU B 1 136 ? 14.836 -15.273 -4.812 1 97.12 136 LEU B O 1
ATOM 3026 N N . ASN B 1 137 ? 13.359 -14.664 -3.121 1 94.56 137 ASN B N 1
ATOM 3027 C CA . ASN B 1 137 ? 14.383 -14.906 -2.109 1 94.56 137 ASN B CA 1
ATOM 3028 C C . ASN B 1 137 ? 15 -16.297 -2.254 1 94.56 137 ASN B C 1
ATOM 3030 O O . ASN B 1 137 ? 14.281 -17.297 -2.266 1 94.56 137 ASN B O 1
ATOM 3034 N N . SER B 1 138 ? 16.281 -16.359 -2.326 1 94.38 138 SER B N 1
ATOM 3035 C CA . SER B 1 138 ? 16.984 -17.609 -2.607 1 94.38 138 SER B CA 1
ATOM 3036 C C . SER B 1 138 ? 16.766 -18.625 -1.484 1 94.38 138 SER B C 1
ATOM 3038 O O . SER B 1 138 ? 16.812 -19.828 -1.713 1 94.38 138 SER B O 1
ATOM 3040 N N . ALA B 1 139 ? 16.469 -18.156 -0.317 1 90.25 139 ALA B N 1
ATOM 3041 C CA . ALA B 1 139 ? 16.344 -19.031 0.84 1 90.25 139 ALA B CA 1
ATOM 3042 C C . ALA B 1 139 ? 14.922 -19.594 0.951 1 90.25 139 ALA B C 1
ATOM 3044 O O . ALA B 1 139 ? 14.703 -20.641 1.554 1 90.25 139 ALA B O 1
ATOM 3045 N N . GLY B 1 140 ? 13.992 -18.922 0.195 1 91.75 140 GLY B N 1
ATOM 3046 C CA . GLY B 1 140 ? 12.648 -19.359 0.535 1 91.75 140 GLY B CA 1
ATOM 3047 C C . GLY B 1 140 ? 11.711 -19.391 -0.659 1 91.75 140 GLY B C 1
ATOM 3048 O O . GLY B 1 140 ? 10.633 -19.984 -0.594 1 91.75 140 GLY B O 1
ATOM 3049 N N . CYS B 1 141 ? 12.141 -18.922 -1.757 1 95.69 141 CYS B N 1
ATOM 3050 C CA . CYS B 1 141 ? 11.156 -18.688 -2.807 1 95.69 141 CYS B CA 1
ATOM 3051 C C . CYS B 1 141 ? 11.484 -19.5 -4.051 1 95.69 141 CYS B C 1
ATOM 3053 O O . CYS B 1 141 ? 10.758 -19.438 -5.047 1 95.69 141 CYS B O 1
ATOM 3055 N N . ILE B 1 142 ? 12.609 -20.297 -3.912 1 96.25 142 ILE B N 1
ATOM 3056 C CA . ILE B 1 142 ? 13.039 -21 -5.117 1 96.25 142 ILE B CA 1
ATOM 3057 C C . ILE B 1 142 ? 12.336 -22.344 -5.211 1 96.25 142 ILE B C 1
ATOM 3059 O O . ILE B 1 142 ? 12.969 -23.391 -5.082 1 96.25 142 ILE B O 1
ATOM 3063 N N . LEU B 1 143 ? 11.062 -22.328 -5.48 1 96 143 LEU B N 1
ATOM 3064 C CA . LEU B 1 143 ? 10.172 -23.453 -5.758 1 96 143 LEU B CA 1
ATOM 3065 C C . LEU B 1 143 ? 9.312 -23.172 -6.988 1 96 143 LEU B C 1
ATOM 3067 O O . LEU B 1 143 ? 8.852 -22.047 -7.188 1 96 143 LEU B O 1
ATOM 3071 N N . ASN B 1 144 ? 9.109 -24.188 -7.758 1 97 144 ASN B N 1
ATOM 3072 C CA . ASN B 1 144 ? 8.453 -24.031 -9.047 1 97 144 ASN B CA 1
ATOM 3073 C C . ASN B 1 144 ? 7.148 -23.25 -8.922 1 97 144 ASN B C 1
ATOM 3075 O O . ASN B 1 144 ? 6.934 -22.266 -9.617 1 97 144 ASN B O 1
ATOM 3079 N N . GLY B 1 145 ? 6.301 -23.672 -8.016 1 97.19 145 GLY B N 1
ATOM 3080 C CA . GLY B 1 145 ? 4.992 -23.047 -7.867 1 97.19 145 GLY B CA 1
ATOM 3081 C C . GLY B 1 145 ? 5.055 -21.609 -7.395 1 97.19 145 GLY B C 1
ATOM 3082 O O . GLY B 1 145 ? 4.227 -20.781 -7.785 1 97.19 145 GLY B O 1
ATOM 3083 N N . ILE B 1 146 ? 6.035 -21.297 -6.543 1 97.5 146 ILE B N 1
ATOM 3084 C CA . ILE B 1 146 ? 6.191 -19.922 -6.062 1 97.5 146 ILE B CA 1
ATOM 3085 C C . ILE B 1 146 ? 6.707 -19.031 -7.191 1 97.5 146 ILE B C 1
ATOM 3087 O O . ILE B 1 146 ? 6.238 -17.906 -7.363 1 97.5 146 ILE B O 1
ATOM 3091 N N . ILE B 1 147 ? 7.672 -19.531 -7.973 1 98.19 147 ILE B N 1
ATOM 3092 C CA . ILE B 1 147 ? 8.195 -18.797 -9.117 1 98.19 147 ILE B CA 1
ATOM 3093 C C . ILE B 1 147 ? 7.062 -18.5 -10.102 1 98.19 147 ILE B C 1
ATOM 3095 O O . ILE B 1 147 ? 6.902 -17.359 -10.547 1 98.19 147 ILE B O 1
ATOM 3099 N N . GLN B 1 148 ? 6.25 -19.531 -10.352 1 98.31 148 GLN B N 1
ATOM 3100 C CA . GLN B 1 148 ? 5.117 -19.359 -11.258 1 98.31 148 GLN B CA 1
ATOM 3101 C C . GLN B 1 148 ? 4.117 -18.344 -10.695 1 98.31 148 GLN B C 1
ATOM 3103 O O . GLN B 1 148 ? 3.609 -17.484 -11.422 1 98.31 148 GLN B O 1
ATOM 3108 N N . HIS B 1 149 ? 3.859 -18.422 -9.414 1 98.25 149 HIS B N 1
ATOM 3109 C CA . HIS B 1 149 ? 2.928 -17.531 -8.727 1 98.25 149 HIS B CA 1
ATOM 3110 C C . HIS B 1 149 ? 3.348 -16.062 -8.875 1 98.25 149 HIS B C 1
ATOM 3112 O O . HIS B 1 149 ? 2.568 -15.234 -9.352 1 98.25 149 HIS B O 1
ATOM 3118 N N . GLU B 1 150 ? 4.629 -15.773 -8.523 1 98 150 GLU B N 1
ATOM 3119 C CA . GLU B 1 150 ? 5.125 -14.398 -8.617 1 98 150 GLU B CA 1
ATOM 3120 C C . GLU B 1 150 ? 5.164 -13.93 -10.07 1 98 150 GLU B C 1
ATOM 3122 O O . GLU B 1 150 ? 4.945 -12.75 -10.352 1 98 150 GLU B O 1
ATOM 3127 N N . THR B 1 151 ? 5.48 -14.844 -10.945 1 98.44 151 THR B N 1
ATOM 3128 C CA . THR B 1 151 ? 5.508 -14.508 -12.367 1 98.44 151 THR B CA 1
ATOM 3129 C C . THR B 1 151 ? 4.102 -14.203 -12.875 1 98.44 151 THR B C 1
ATOM 3131 O O . THR B 1 151 ? 3.916 -13.297 -13.688 1 98.44 151 THR B O 1
ATOM 3134 N N . LEU B 1 152 ? 3.09 -14.961 -12.414 1 97.69 152 LEU B N 1
ATOM 3135 C CA . LEU B 1 152 ? 1.703 -14.703 -12.789 1 97.69 152 LEU B CA 1
ATOM 3136 C C . LEU B 1 152 ? 1.267 -13.312 -12.336 1 97.69 152 LEU B C 1
ATOM 3138 O O . LEU B 1 152 ? 0.533 -12.625 -13.047 1 97.69 152 LEU B O 1
ATOM 3142 N N . HIS B 1 153 ? 1.685 -12.891 -11.156 1 94.94 153 HIS B N 1
ATOM 3143 C CA . HIS B 1 153 ? 1.439 -11.508 -10.742 1 94.94 153 HIS B CA 1
ATOM 3144 C C . HIS B 1 153 ? 1.986 -10.523 -11.766 1 94.94 153 HIS B C 1
ATOM 3146 O O . HIS B 1 153 ? 1.283 -9.594 -12.172 1 94.94 153 HIS B O 1
ATOM 3152 N N . ALA B 1 154 ? 3.223 -10.773 -12.188 1 94.62 154 ALA B N 1
ATOM 3153 C CA . ALA B 1 154 ? 3.873 -9.883 -13.148 1 94.62 154 ALA B CA 1
ATOM 3154 C C . ALA B 1 154 ? 3.15 -9.906 -14.492 1 94.62 154 ALA B C 1
ATOM 3156 O O . ALA B 1 154 ? 3.283 -8.977 -15.289 1 94.62 154 ALA B O 1
ATOM 3157 N N . LEU B 1 155 ? 2.404 -10.953 -14.703 1 94.81 155 LEU B N 1
ATOM 3158 C CA . LEU B 1 155 ? 1.625 -11.047 -15.938 1 94.81 155 LEU B CA 1
ATOM 3159 C C . LEU B 1 155 ? 0.255 -10.398 -15.766 1 94.81 155 LEU B C 1
ATOM 3161 O O . LEU B 1 155 ? -0.5 -10.266 -16.734 1 94.81 155 LEU B O 1
ATOM 3165 N N . GLY B 1 156 ? -0.104 -10.062 -14.555 1 90.25 156 GLY B N 1
ATOM 3166 C CA . GLY B 1 156 ? -1.326 -9.297 -14.367 1 90.25 156 GLY B CA 1
ATOM 3167 C C . GLY B 1 156 ? -2.387 -10.047 -13.586 1 90.25 156 GLY B C 1
ATOM 3168 O O . GLY B 1 156 ? -3.525 -9.594 -13.477 1 90.25 156 GLY B O 1
ATOM 3169 N N . PHE B 1 157 ? -2.055 -11.156 -13.008 1 91.88 157 PHE B N 1
ATOM 3170 C CA . PHE B 1 157 ? -3.053 -11.977 -12.328 1 91.88 157 PHE B CA 1
ATOM 3171 C C . PHE B 1 157 ? -3 -11.758 -10.82 1 91.88 157 PHE B C 1
ATOM 3173 O O . PHE B 1 157 ? -1.917 -11.695 -10.234 1 91.88 157 PHE B O 1
ATOM 3180 N N . GLY B 1 158 ? -4.176 -11.586 -10.234 1 91.81 158 GLY B N 1
ATOM 3181 C CA . GLY B 1 158 ? -4.305 -11.492 -8.789 1 91.81 158 GLY B CA 1
ATOM 3182 C C . GLY B 1 158 ? -4.609 -12.828 -8.125 1 91.81 158 GLY B C 1
ATOM 3183 O O . GLY B 1 158 ? -4.645 -13.859 -8.797 1 91.81 158 GLY B O 1
ATOM 3184 N N . HIS B 1 159 ? -4.844 -12.719 -6.863 1 95.5 159 HIS B N 1
ATOM 3185 C CA . HIS B 1 159 ? -5.098 -13.938 -6.109 1 95.5 159 HIS B CA 1
ATOM 3186 C C . HIS B 1 159 ? -6.504 -14.469 -6.375 1 95.5 159 HIS B C 1
ATOM 3188 O O . HIS B 1 159 ? -7.445 -13.688 -6.531 1 95.5 159 HIS B O 1
ATOM 3194 N N . GLU B 1 160 ? -6.566 -15.727 -6.309 1 96.44 160 GLU B N 1
ATOM 3195 C CA . GLU B 1 160 ? -7.832 -16.406 -6.547 1 96.44 160 GLU B CA 1
ATOM 3196 C C . GLU B 1 160 ? -8.836 -16.109 -5.438 1 96.44 160 GLU B C 1
ATOM 3198 O O . GLU B 1 160 ? -10.008 -15.82 -5.711 1 96.44 160 GLU B O 1
ATOM 3203 N N . HIS B 1 161 ? -8.414 -16.062 -4.203 1 96.12 161 HIS B N 1
ATOM 3204 C CA . HIS B 1 161 ? -9.32 -15.914 -3.068 1 96.12 161 HIS B CA 1
ATOM 3205 C C . HIS B 1 161 ? -9.867 -14.492 -2.973 1 96.12 161 HIS B C 1
ATOM 3207 O O . HIS B 1 161 ? -10.758 -14.219 -2.17 1 96.12 161 HIS B O 1
ATOM 3213 N N . THR B 1 162 ? -9.406 -13.594 -3.777 1 93.69 162 THR B N 1
ATOM 3214 C CA . THR B 1 162 ? -9.883 -12.219 -3.729 1 93.69 162 THR B CA 1
ATOM 3215 C C . THR B 1 162 ? -10.797 -11.922 -4.91 1 93.69 162 THR B C 1
ATOM 3217 O O . THR B 1 162 ? -11.211 -10.773 -5.113 1 93.69 162 THR B O 1
ATOM 3220 N N . ARG B 1 163 ? -11.125 -12.883 -5.66 1 93.31 163 ARG B N 1
ATOM 3221 C CA . ARG B 1 163 ? -12.023 -12.711 -6.793 1 93.31 163 ARG B CA 1
ATOM 3222 C C . ARG B 1 163 ? -13.359 -12.109 -6.344 1 93.31 163 ARG B C 1
ATOM 3224 O O . ARG B 1 163 ? -13.805 -12.352 -5.223 1 93.31 163 ARG B O 1
ATOM 3231 N N . SER B 1 164 ? -13.977 -11.453 -7.312 1 90.56 164 SER B N 1
ATOM 3232 C CA . SER B 1 164 ? -15.25 -10.789 -7.027 1 90.56 164 SER B CA 1
ATOM 3233 C C . SER B 1 164 ? -16.328 -11.805 -6.684 1 90.56 164 SER B C 1
ATOM 3235 O O . SER B 1 164 ? -17.266 -11.492 -5.938 1 90.56 164 SER B O 1
ATOM 3237 N N . ASP B 1 165 ? -16.266 -13.055 -7.164 1 94.38 165 ASP B N 1
ATOM 3238 C CA . ASP B 1 165 ? -17.297 -14.055 -6.957 1 94.38 165 ASP B CA 1
ATOM 3239 C C . ASP B 1 165 ? -16.875 -15.078 -5.898 1 94.38 165 ASP B C 1
ATOM 3241 O O . ASP B 1 165 ? -17.516 -16.109 -5.742 1 94.38 165 ASP B O 1
ATOM 3245 N N . ARG B 1 166 ? -15.836 -14.75 -5.133 1 95.94 166 ARG B N 1
ATOM 3246 C CA . ARG B 1 166 ? -15.211 -15.742 -4.266 1 95.94 166 ARG B CA 1
ATOM 3247 C C . ARG B 1 166 ? -16.172 -16.188 -3.164 1 95.94 166 ARG B C 1
ATOM 3249 O O . ARG B 1 166 ? -16.047 -17.312 -2.65 1 95.94 166 ARG B O 1
ATOM 3256 N N . ASP B 1 167 ? -17.203 -15.398 -2.811 1 96.81 167 ASP B N 1
ATOM 3257 C CA . ASP B 1 167 ? -18.062 -15.711 -1.672 1 96.81 167 ASP B CA 1
ATOM 3258 C C . ASP B 1 167 ? -18.969 -16.891 -1.979 1 96.81 167 ASP B C 1
ATOM 3260 O O . ASP B 1 167 ? -19.578 -17.469 -1.073 1 96.81 167 ASP B O 1
ATOM 3264 N N . GLN B 1 168 ? -19.047 -17.234 -3.186 1 96.5 168 GLN B N 1
ATOM 3265 C CA . GLN B 1 168 ? -19.781 -18.438 -3.578 1 96.5 168 GLN B CA 1
ATOM 3266 C C . GLN B 1 168 ? -18.938 -19.688 -3.398 1 96.5 168 GLN B C 1
ATOM 3268 O O . GLN B 1 168 ? -19.469 -20.812 -3.463 1 96.5 168 GLN B O 1
ATOM 3273 N N . TYR B 1 169 ? -17.656 -19.531 -3.043 1 97.62 169 TYR B N 1
ATOM 3274 C CA . TYR B 1 169 ? -16.75 -20.688 -3.111 1 97.62 169 TYR B CA 1
ATOM 3275 C C . TYR B 1 169 ? -15.938 -20.812 -1.832 1 97.62 169 TYR B C 1
ATOM 3277 O O . TYR B 1 169 ? -15.367 -21.875 -1.556 1 97.62 169 TYR B O 1
ATOM 3285 N N . VAL B 1 170 ? -15.781 -19.688 -1.112 1 98.25 170 VAL B N 1
ATOM 3286 C CA . VAL B 1 170 ? -15.055 -19.719 0.153 1 98.25 170 VAL B CA 1
ATOM 3287 C C . VAL B 1 170 ? -15.727 -18.797 1.161 1 98.25 170 VAL B C 1
ATOM 3289 O O . VAL B 1 170 ? -16.438 -17.859 0.778 1 98.25 170 VAL B O 1
ATOM 3292 N N . THR B 1 171 ? -15.508 -19.109 2.377 1 97.94 171 THR B N 1
ATOM 3293 C CA . THR B 1 171 ? -15.891 -18.234 3.486 1 97.94 171 THR B CA 1
ATOM 3294 C C . THR B 1 171 ? -14.664 -17.844 4.312 1 97.94 171 THR B C 1
ATOM 3296 O O . THR B 1 171 ? -13.781 -18.672 4.555 1 97.94 171 THR B O 1
ATOM 3299 N N . MET B 1 172 ? -14.656 -16.625 4.668 1 97.06 172 MET B N 1
ATOM 3300 C CA . MET B 1 172 ? -13.57 -16.156 5.52 1 97.06 172 MET B CA 1
ATOM 3301 C C . MET B 1 172 ? -13.938 -16.281 6.992 1 97.06 172 MET B C 1
ATOM 3303 O O . MET B 1 172 ? -15.047 -15.906 7.395 1 97.06 172 MET B O 1
ATOM 3307 N N . ASN B 1 173 ? -13.008 -16.859 7.73 1 97.62 173 ASN B N 1
ATOM 3308 C CA . ASN B 1 173 ? -13.164 -16.906 9.18 1 97.62 173 ASN B CA 1
ATOM 3309 C C . ASN B 1 173 ? -12.5 -15.719 9.859 1 97.62 173 ASN B C 1
ATOM 3311 O O . ASN B 1 173 ? -11.414 -15.852 10.422 1 97.62 173 ASN B O 1
ATOM 3315 N N . TRP B 1 174 ? -13.211 -14.672 9.984 1 95.62 174 TRP B N 1
ATOM 3316 C CA . TRP B 1 174 ? -12.672 -13.375 10.367 1 95.62 174 TRP B CA 1
ATOM 3317 C C . TRP B 1 174 ? -12.133 -13.406 11.797 1 95.62 174 TRP B C 1
ATOM 3319 O O . TRP B 1 174 ? -11.203 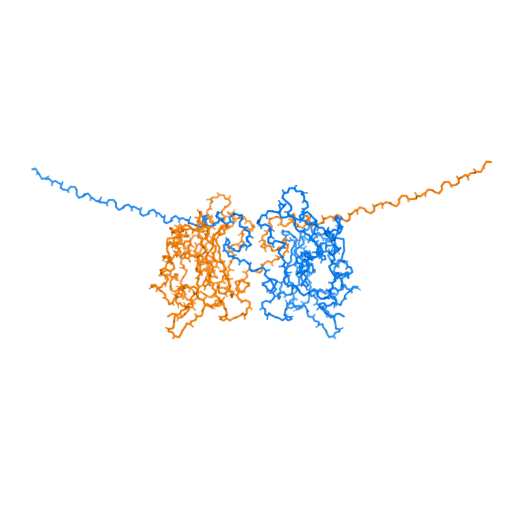-12.672 12.133 1 95.62 174 TRP B O 1
ATOM 3329 N N . SER B 1 175 ? -12.688 -14.203 12.625 1 96.38 175 SER B N 1
ATOM 3330 C CA . SER B 1 175 ? -12.242 -14.305 14.008 1 96.38 175 SER B CA 1
ATOM 3331 C C . SER B 1 175 ? -10.82 -14.836 14.094 1 96.38 175 SER B C 1
ATOM 3333 O O . SER B 1 175 ? -10.141 -14.648 15.109 1 96.38 175 SER B O 1
ATOM 3335 N N . ASN B 1 176 ? -10.406 -15.484 13.016 1 96.88 176 ASN B N 1
ATOM 3336 C CA . ASN B 1 176 ? -9.078 -16.078 13 1 96.88 176 ASN B CA 1
ATOM 3337 C C . ASN B 1 176 ? -8.062 -15.164 12.312 1 96.88 176 ASN B C 1
ATOM 3339 O O . ASN B 1 176 ? -6.902 -15.531 12.148 1 96.88 176 ASN B O 1
ATOM 3343 N N . ILE B 1 177 ? -8.422 -13.953 11.898 1 93.62 177 ILE B N 1
ATOM 3344 C CA . ILE B 1 177 ? -7.609 -13.016 11.141 1 93.62 177 ILE B CA 1
ATOM 3345 C C . ILE B 1 177 ? -7.418 -11.727 11.938 1 93.62 177 ILE B C 1
ATOM 3347 O O . ILE B 1 177 ? -8.383 -11.188 12.492 1 93.62 177 ILE B O 1
ATOM 3351 N N . ASP B 1 178 ? -6.148 -11.336 12.047 1 89.5 178 ASP B N 1
ATOM 3352 C CA . ASP B 1 178 ? -5.934 -10.023 12.648 1 89.5 178 ASP B CA 1
ATOM 3353 C C . ASP B 1 178 ? -6.652 -8.93 11.859 1 89.5 178 ASP B C 1
ATOM 3355 O O . ASP B 1 178 ? -6.59 -8.898 10.633 1 89.5 178 ASP B O 1
ATOM 3359 N N . PRO B 1 179 ? -7.316 -8.008 12.484 1 84.19 179 PRO B N 1
ATOM 3360 C CA . PRO B 1 179 ? -8.008 -6.926 11.773 1 84.19 179 PRO B CA 1
ATOM 3361 C C . PRO B 1 179 ? -7.09 -6.168 10.82 1 84.19 179 PRO B C 1
ATOM 3363 O O . PRO B 1 179 ? -7.531 -5.734 9.75 1 84.19 179 PRO B O 1
ATOM 3366 N N . SER B 1 180 ? -5.805 -6.086 11.172 1 81.12 180 SER B N 1
ATOM 3367 C CA . SER B 1 180 ? -4.855 -5.375 10.32 1 81.12 180 SER B CA 1
ATOM 3368 C C . SER B 1 180 ? -4.574 -6.148 9.031 1 81.12 180 SER B C 1
ATOM 3370 O O . SER B 1 180 ? -4.066 -5.582 8.062 1 81.12 180 SER B O 1
ATOM 3372 N N . ASP B 1 181 ? -4.969 -7.441 9.047 1 87.5 181 ASP B N 1
ATOM 3373 C CA . ASP B 1 181 ? -4.703 -8.281 7.879 1 87.5 181 ASP B CA 1
ATOM 3374 C C . ASP B 1 181 ? -5.98 -8.523 7.078 1 87.5 181 ASP B C 1
ATOM 3376 O O . ASP B 1 181 ? -5.941 -9.164 6.023 1 87.5 181 ASP B O 1
ATOM 3380 N N . ALA B 1 182 ? -7.066 -8.008 7.531 1 87.88 182 ALA B N 1
ATOM 3381 C CA . ALA B 1 182 ? -8.352 -8.25 6.875 1 87.88 182 ALA B CA 1
ATOM 3382 C C . ALA B 1 182 ? -8.328 -7.758 5.43 1 87.88 182 ALA B C 1
ATOM 3384 O O . ALA B 1 182 ? -8.969 -8.352 4.559 1 87.88 182 ALA B O 1
ATOM 3385 N N . VAL B 1 183 ? -7.57 -6.766 5.207 1 83.62 183 VAL B N 1
ATOM 3386 C CA . VAL B 1 183 ? -7.52 -6.133 3.895 1 83.62 183 VAL B CA 1
ATOM 3387 C C . VAL B 1 183 ? -6.957 -7.109 2.867 1 83.62 183 VAL B C 1
ATOM 3389 O O . VAL B 1 183 ? -7.25 -7.004 1.673 1 83.62 183 VAL B O 1
ATOM 3392 N N . ASN B 1 184 ? -6.199 -8.102 3.287 1 88.56 184 ASN B N 1
ATOM 3393 C CA . ASN B 1 184 ? -5.605 -9.086 2.393 1 88.56 184 ASN B CA 1
ATOM 3394 C C . ASN B 1 184 ? -6.652 -10.039 1.829 1 88.56 184 ASN B C 1
ATOM 3396 O O . ASN B 1 184 ? -6.367 -10.812 0.916 1 88.56 184 ASN B O 1
ATOM 3400 N N . PHE B 1 185 ? -7.895 -9.914 2.318 1 92.31 185 PHE B N 1
ATOM 3401 C CA . PHE B 1 185 ? -8.969 -10.805 1.897 1 92.31 185 PHE B CA 1
ATOM 3402 C C . PHE B 1 185 ? -10.07 -10.016 1.195 1 92.31 185 PHE B C 1
ATOM 3404 O O . PHE B 1 185 ? -11.102 -10.586 0.812 1 92.31 185 PHE B O 1
ATOM 3411 N N . ASP B 1 186 ? -9.914 -8.789 1.058 1 88.81 186 ASP B N 1
ATOM 3412 C CA . ASP B 1 186 ? -10.938 -7.98 0.396 1 88.81 186 ASP B CA 1
ATOM 3413 C C . ASP B 1 186 ? -11.164 -8.453 -1.037 1 88.81 186 ASP B C 1
ATOM 3415 O O . ASP B 1 186 ? -10.211 -8.758 -1.758 1 88.81 186 ASP B O 1
ATOM 3419 N N . LYS B 1 187 ? -12.43 -8.438 -1.363 1 89.56 187 LYS B N 1
ATOM 3420 C CA . LYS B 1 187 ? -12.75 -8.75 -2.754 1 89.56 187 LYS B CA 1
ATOM 3421 C C . LYS B 1 187 ? -12.266 -7.645 -3.689 1 89.56 187 LYS B C 1
ATOM 3423 O O . LYS B 1 187 ? -12.383 -6.461 -3.367 1 89.56 187 LYS B O 1
ATOM 3428 N N . GLN B 1 188 ? -11.789 -8.102 -4.77 1 85 188 GLN B N 1
ATOM 3429 C CA . GLN B 1 188 ? -11.391 -7.176 -5.824 1 85 188 GLN B CA 1
ATOM 3430 C C . GLN B 1 188 ? -12.383 -7.184 -6.977 1 85 188 GLN B C 1
ATOM 3432 O O . GLN B 1 188 ? -13.117 -8.164 -7.164 1 85 188 GLN B O 1
ATOM 3437 N N . ILE B 1 189 ? -12.484 -6.059 -7.617 1 78.5 189 ILE B N 1
ATOM 3438 C CA . ILE B 1 189 ? -13.273 -6.016 -8.844 1 78.5 189 ILE B CA 1
ATOM 3439 C C . ILE B 1 189 ? -12.5 -6.676 -9.984 1 78.5 189 ILE B C 1
ATOM 3441 O O . ILE B 1 189 ? -11.562 -6.086 -10.531 1 78.5 189 ILE B O 1
ATOM 3445 N N . THR B 1 190 ? -12.852 -7.883 -10.242 1 81.31 190 THR B N 1
ATOM 3446 C CA . THR B 1 190 ? -12.062 -8.641 -11.211 1 81.31 190 THR B CA 1
ATOM 3447 C C . THR B 1 190 ? -12.914 -8.992 -12.43 1 81.31 190 THR B C 1
ATOM 3449 O O . THR B 1 190 ? -14.133 -9.117 -12.328 1 81.31 190 THR B O 1
ATOM 3452 N N . ASN B 1 191 ? -12.203 -8.93 -13.562 1 77.94 191 ASN B N 1
ATOM 3453 C CA . ASN B 1 191 ? -12.727 -9.656 -14.719 1 77.94 191 ASN B CA 1
ATOM 3454 C C . ASN B 1 191 ? -12.391 -11.141 -14.648 1 77.94 191 ASN B C 1
ATOM 3456 O O . ASN B 1 191 ? -11.242 -11.531 -14.844 1 77.94 191 ASN B O 1
ATOM 3460 N N . ASN B 1 192 ? -13.344 -11.922 -14.32 1 82.94 192 ASN B N 1
ATOM 3461 C CA . ASN B 1 192 ? -13.086 -13.336 -14.062 1 82.94 192 ASN B CA 1
ATOM 3462 C C . ASN B 1 192 ? -12.992 -14.133 -15.352 1 82.94 192 ASN B C 1
ATOM 3464 O O . ASN B 1 192 ? -12.758 -15.344 -15.328 1 82.94 192 ASN B O 1
ATOM 3468 N N . LEU B 1 193 ? -13.008 -13.438 -16.5 1 77.5 193 LEU B N 1
ATOM 3469 C CA . LEU B 1 193 ? -12.758 -14 -17.812 1 77.5 193 LEU B CA 1
ATOM 3470 C C . LEU B 1 193 ? -13.602 -15.25 -18.047 1 77.5 193 LEU B C 1
ATOM 3472 O O . LEU B 1 193 ? -13.125 -16.234 -18.609 1 77.5 193 LEU B O 1
ATOM 3476 N N . ASP B 1 194 ? -14.781 -15.328 -17.438 1 80.12 194 ASP B N 1
ATOM 3477 C CA . ASP B 1 194 ? -15.711 -16.453 -17.547 1 80.12 194 ASP B CA 1
ATOM 3478 C C . ASP B 1 194 ? -15.078 -17.75 -17.078 1 80.12 194 ASP B C 1
ATOM 3480 O O . ASP B 1 194 ? -15.406 -18.828 -17.578 1 80.12 194 ASP B O 1
ATOM 3484 N N . SER B 1 195 ? -14.016 -17.734 -16.359 1 87.94 195 SER B N 1
ATOM 3485 C CA . SER B 1 195 ? -13.383 -18.906 -15.773 1 87.94 195 SER B CA 1
ATOM 3486 C C . SER B 1 195 ? -13.961 -19.219 -14.391 1 87.94 195 SER B C 1
ATOM 3488 O O . SER B 1 195 ? -14.32 -18.312 -13.648 1 87.94 195 SER B O 1
ATOM 3490 N N . PRO B 1 196 ? -14.109 -20.5 -14.125 1 91.12 196 PRO B N 1
ATOM 3491 C CA . PRO B 1 196 ? -14.625 -20.844 -12.797 1 91.12 196 PRO B CA 1
ATOM 3492 C C . PRO B 1 196 ? -13.602 -20.594 -11.688 1 91.12 196 PRO B C 1
ATOM 3494 O O . PRO B 1 196 ? -12.406 -20.469 -11.961 1 91.12 196 PRO B O 1
ATOM 3497 N N . TYR B 1 197 ? -14.172 -20.484 -10.547 1 96 197 TYR B N 1
ATOM 3498 C CA . TYR B 1 197 ? -13.289 -20.453 -9.391 1 96 197 TYR B CA 1
ATOM 3499 C C . TYR B 1 197 ? -12.453 -21.719 -9.289 1 96 197 TYR B C 1
ATOM 3501 O O . TYR B 1 197 ? -12.953 -22.812 -9.539 1 96 197 TYR B O 1
ATOM 3509 N N . ASP B 1 198 ? -11.086 -21.562 -8.93 1 97.19 198 ASP B N 1
ATOM 3510 C CA . ASP B 1 198 ? -10.172 -22.703 -8.984 1 97.19 198 ASP B CA 1
ATOM 3511 C C . ASP B 1 198 ? -9.445 -22.891 -7.648 1 97.19 198 ASP B C 1
ATOM 3513 O O . ASP B 1 198 ? -8.469 -22.188 -7.367 1 97.19 198 ASP B O 1
ATOM 3517 N N . TYR B 1 199 ? -9.875 -23.906 -6.91 1 96.75 199 TYR B N 1
ATOM 3518 C CA . TYR B 1 199 ? -9.242 -24.203 -5.629 1 96.75 199 TYR B CA 1
ATOM 3519 C C . TYR B 1 199 ? -7.793 -24.625 -5.824 1 96.75 199 TYR B C 1
ATOM 3521 O O . TYR B 1 199 ? -6.965 -24.469 -4.926 1 96.75 199 TYR B O 1
ATOM 3529 N N . SER B 1 200 ? -7.465 -25.062 -6.992 1 96.06 200 SER B N 1
ATOM 3530 C CA . SER B 1 200 ? -6.145 -25.641 -7.227 1 96.06 200 SER B CA 1
ATOM 3531 C C . SER B 1 200 ? -5.199 -24.609 -7.84 1 96.06 200 SER B C 1
ATOM 3533 O O . SER B 1 200 ? -4.039 -24.922 -8.125 1 96.06 200 SER B O 1
ATOM 3535 N N . SER B 1 201 ? -5.715 -23.406 -8.047 1 97.31 201 SER B N 1
ATOM 3536 C CA . SER B 1 201 ? -4.879 -22.359 -8.633 1 97.31 201 SER B CA 1
ATOM 3537 C C . SER B 1 201 ? -3.629 -22.109 -7.793 1 97.31 201 SER B C 1
ATOM 3539 O O . SER B 1 201 ? -3.699 -22.062 -6.562 1 97.31 201 SER B O 1
ATOM 3541 N N . VAL B 1 202 ? -2.486 -21.875 -8.445 1 97.38 202 VAL B N 1
ATOM 3542 C CA . VAL B 1 202 ? -1.264 -21.484 -7.75 1 97.38 202 VAL B CA 1
ATOM 3543 C C . VAL B 1 202 ? -1.419 -20.078 -7.168 1 97.38 202 VAL B C 1
ATOM 3545 O O . VAL B 1 202 ? -0.602 -19.656 -6.355 1 97.38 202 VAL B O 1
ATOM 3548 N N . MET B 1 203 ? -2.545 -19.422 -7.512 1 97.38 203 MET B N 1
ATOM 3549 C CA . MET B 1 203 ? -2.811 -18.062 -7.059 1 97.38 203 MET B CA 1
ATOM 3550 C C . MET B 1 203 ? -3.736 -18.062 -5.848 1 97.38 203 MET B C 1
ATOM 3552 O O . MET B 1 203 ? -4.109 -17 -5.344 1 97.38 203 MET B O 1
ATOM 3556 N N . HIS B 1 204 ? -4.105 -19.234 -5.375 1 97.44 204 HIS B N 1
ATOM 3557 C CA . HIS B 1 204 ? -4.98 -19.328 -4.215 1 97.44 204 HIS B CA 1
ATOM 3558 C C . HIS B 1 204 ? -4.176 -19.469 -2.926 1 97.44 204 HIS B C 1
ATOM 3560 O O . HIS B 1 204 ? -3.279 -20.297 -2.832 1 97.44 204 HIS B O 1
ATOM 3566 N N . TYR B 1 205 ? -4.543 -18.656 -1.964 1 96.38 205 TYR B N 1
ATOM 3567 C CA . TYR B 1 205 ? -3.885 -18.812 -0.673 1 96.38 205 TYR B CA 1
ATOM 3568 C C . TYR B 1 205 ? -4.402 -20.047 0.049 1 96.38 205 TYR B C 1
ATOM 3570 O O . TYR B 1 205 ? -5.488 -20.547 -0.252 1 96.38 205 TYR B O 1
ATOM 3578 N N . GLY B 1 206 ? -3.539 -20.484 0.896 1 95.69 206 GLY B N 1
ATOM 3579 C 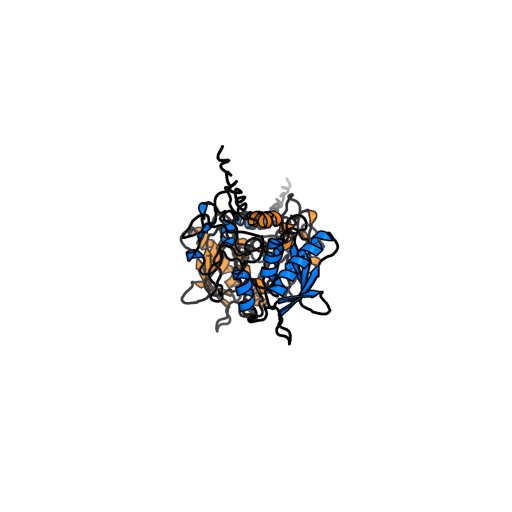CA . GLY B 1 206 ? -3.893 -21.641 1.715 1 95.69 206 GLY B CA 1
ATOM 3580 C C . GLY B 1 206 ? -4.914 -21.312 2.787 1 95.69 206 GLY B C 1
ATOM 3581 O O . GLY B 1 206 ? -5.207 -20.141 3.039 1 95.69 206 GLY B O 1
ATOM 3582 N N . ASN B 1 207 ? -5.43 -22.328 3.438 1 96.06 207 ASN B N 1
ATOM 3583 C CA . ASN B 1 207 ? -6.578 -22.188 4.324 1 96.06 207 ASN B CA 1
ATOM 3584 C C . ASN B 1 207 ? -6.18 -21.562 5.66 1 96.06 207 ASN B C 1
ATOM 3586 O O . ASN B 1 207 ? -7.039 -21.203 6.461 1 96.06 207 ASN B O 1
ATOM 3590 N N . LYS B 1 208 ? -4.883 -21.391 5.895 1 94.75 208 LYS B N 1
ATOM 3591 C CA . LYS B 1 208 ? -4.457 -20.781 7.152 1 94.75 208 LYS B CA 1
ATOM 3592 C C . LYS B 1 208 ? -3.676 -19.5 6.906 1 94.75 208 LYS B C 1
ATOM 3594 O O . LYS B 1 208 ? -2.895 -19.078 7.758 1 94.75 208 LYS B O 1
ATOM 3599 N N . ALA B 1 209 ? -3.775 -18.984 5.758 1 94.56 209 ALA B N 1
ATOM 3600 C CA . ALA B 1 209 ? -3.113 -17.734 5.418 1 94.56 209 ALA B CA 1
ATOM 3601 C C . ALA B 1 209 ? -3.447 -16.641 6.434 1 94.56 209 ALA B C 1
ATOM 3603 O O . ALA B 1 209 ? -4.617 -16.406 6.742 1 94.56 209 ALA B O 1
ATOM 3604 N N . PHE B 1 210 ? -2.432 -16.016 7.027 1 92.62 210 PHE B N 1
ATOM 3605 C CA . PHE B 1 210 ? -2.539 -14.875 7.93 1 92.62 210 PHE B CA 1
ATOM 3606 C C . PHE B 1 210 ? -3.23 -15.273 9.227 1 92.62 210 PHE B C 1
ATOM 3608 O O . PHE B 1 210 ? -3.812 -14.422 9.914 1 92.62 210 PHE B O 1
ATOM 3615 N N . SER B 1 211 ? -3.266 -16.531 9.531 1 94.38 211 SER B N 1
ATOM 3616 C CA . SER B 1 211 ? -3.904 -17 10.758 1 94.38 211 SER B CA 1
ATOM 3617 C C . SER B 1 211 ? -3.16 -16.516 11.992 1 94.38 211 SER B C 1
ATOM 3619 O O . SER B 1 211 ? -1.929 -16.516 12.031 1 94.38 211 SER B O 1
ATOM 3621 N N . ILE B 1 212 ? -3.949 -16.109 13.008 1 93 212 ILE B N 1
ATOM 3622 C CA . ILE B 1 212 ? -3.336 -15.609 14.234 1 93 212 ILE B CA 1
ATOM 3623 C C . ILE B 1 212 ? -3.326 -16.719 15.297 1 93 212 ILE B C 1
ATOM 3625 O O . ILE B 1 212 ? -2.658 -16.594 16.328 1 93 212 ILE B O 1
ATOM 3629 N N . ASN B 1 213 ? -3.994 -17.797 15.062 1 95.44 213 ASN B N 1
ATOM 3630 C CA . ASN B 1 213 ? -4.152 -18.828 16.078 1 95.44 213 ASN B CA 1
ATOM 3631 C C . ASN B 1 213 ? -4.016 -20.219 15.492 1 95.44 213 ASN B C 1
ATOM 3633 O O . ASN B 1 213 ? -4.449 -21.203 16.109 1 95.44 213 ASN B O 1
ATOM 3637 N N . GLY B 1 214 ? -3.578 -20.328 14.25 1 93.56 214 GLY B N 1
ATOM 3638 C CA . GLY B 1 214 ? -3.324 -21.609 13.625 1 93.56 214 GLY B CA 1
ATOM 3639 C C . GLY B 1 214 ? -4.574 -22.25 13.062 1 93.56 214 GLY B C 1
ATOM 3640 O O . GLY B 1 214 ? -4.516 -23.359 12.5 1 93.56 214 GLY B O 1
ATOM 3641 N N . LYS B 1 215 ? -5.668 -21.578 13.195 1 96.38 215 LYS B N 1
ATOM 3642 C CA . LYS B 1 215 ? -6.922 -22.109 12.672 1 96.38 215 LYS B CA 1
ATOM 3643 C C . LYS B 1 215 ? -7.18 -21.609 11.258 1 96.38 215 LYS B C 1
ATOM 3645 O O . LYS B 1 215 ? -6.5 -20.703 10.781 1 96.38 215 LYS B O 1
ATOM 3650 N N . GLU B 1 216 ? -8.148 -22.203 10.617 1 96.44 216 GLU B N 1
ATOM 3651 C CA . GLU B 1 216 ? -8.461 -21.875 9.227 1 96.44 216 GLU B CA 1
ATOM 3652 C C . GLU B 1 216 ? -8.977 -20.453 9.094 1 96.44 216 GLU B C 1
ATOM 3654 O O . GLU B 1 216 ? -9.859 -20.031 9.844 1 96.44 216 GLU B O 1
ATOM 3659 N N . THR B 1 217 ? -8.398 -19.75 8.086 1 97.56 217 THR B N 1
ATOM 3660 C CA . THR B 1 217 ? -8.891 -18.422 7.758 1 97.56 217 THR B CA 1
ATOM 3661 C C . THR B 1 217 ? -9.812 -18.469 6.539 1 97.56 217 THR B C 1
ATOM 3663 O O . THR B 1 217 ? -10.68 -17.609 6.371 1 97.56 217 THR B O 1
ATOM 3666 N N . ILE B 1 218 ? -9.586 -19.438 5.762 1 97.62 218 ILE B N 1
ATOM 3667 C CA . ILE B 1 218 ? -10.398 -19.656 4.566 1 97.62 218 ILE B CA 1
ATOM 3668 C C . ILE B 1 218 ? -11.023 -21.047 4.613 1 97.62 218 ILE B C 1
ATOM 3670 O O . ILE B 1 218 ? -10.32 -22.047 4.734 1 97.62 218 ILE B O 1
ATOM 3674 N N . THR B 1 219 ? -12.289 -21.078 4.52 1 98.31 219 THR B N 1
ATOM 3675 C CA . THR B 1 219 ? -13 -22.344 4.426 1 98.31 219 THR B CA 1
ATOM 3676 C C . THR B 1 219 ? -13.648 -22.5 3.053 1 98.31 219 THR B C 1
ATOM 3678 O O . THR B 1 219 ? -14.344 -21.594 2.582 1 98.31 219 THR B O 1
ATOM 3681 N N . THR B 1 220 ? -13.375 -23.625 2.432 1 97.75 220 THR B N 1
ATOM 3682 C CA . THR B 1 220 ? -13.945 -23.875 1.11 1 97.75 220 THR B CA 1
ATOM 3683 C C . THR B 1 220 ? -15.398 -24.312 1.219 1 97.75 220 THR B C 1
ATOM 3685 O O . THR B 1 220 ? -15.781 -24.984 2.17 1 97.75 220 THR B O 1
ATOM 3688 N N . ILE B 1 221 ? -16.266 -23.906 0.351 1 96.75 221 ILE B N 1
ATOM 3689 C CA . ILE B 1 221 ? -17.672 -24.281 0.28 1 96.75 221 ILE B CA 1
ATOM 3690 C C . ILE B 1 221 ? -18.016 -24.719 -1.143 1 96.75 221 ILE B C 1
ATOM 3692 O O . ILE B 1 221 ? -17.422 -24.234 -2.107 1 96.75 221 ILE B O 1
ATOM 3696 N N . PRO B 1 222 ? -18.891 -25.594 -1.357 1 94.31 222 PRO B N 1
ATOM 3697 C CA . PRO B 1 222 ? -19.719 -26.219 -0.327 1 94.31 222 PRO B CA 1
ATOM 3698 C C . PRO B 1 222 ? -18.984 -27.312 0.442 1 94.31 222 PRO B C 1
ATOM 3700 O O . PRO B 1 222 ? -19.438 -27.734 1.508 1 94.31 222 PRO B O 1
ATOM 3703 N N . LYS B 1 223 ? -17.922 -27.859 -0.12 1 94.81 223 LYS B N 1
ATOM 3704 C CA . LYS B 1 223 ? -17.156 -28.875 0.571 1 94.81 223 LYS B CA 1
ATOM 3705 C C . LYS B 1 223 ? -16.016 -28.266 1.381 1 94.81 223 LYS B C 1
ATOM 3707 O O . LYS B 1 223 ? -15.141 -27.594 0.825 1 94.81 223 LYS B O 1
ATOM 3712 N N . PRO B 1 224 ? -16.047 -28.594 2.678 1 93.44 224 PRO B N 1
ATOM 3713 C CA . PRO B 1 224 ? -14.953 -28.062 3.486 1 93.44 224 PRO B CA 1
ATOM 3714 C C . PRO B 1 224 ? -13.648 -28.844 3.293 1 93.44 224 PRO B C 1
ATOM 3716 O O . PRO B 1 224 ? -13.672 -29.984 2.836 1 93.44 224 PRO B O 1
ATOM 3719 N N . ASN B 1 225 ? -12.57 -28.203 3.443 1 90.81 225 ASN B N 1
ATOM 3720 C CA . ASN B 1 225 ? -11.234 -28.797 3.521 1 90.81 225 ASN B CA 1
ATOM 3721 C C . ASN B 1 225 ? -10.734 -29.219 2.145 1 90.81 225 ASN B C 1
ATOM 3723 O O . ASN B 1 225 ? -9.93 -30.156 2.031 1 90.81 225 ASN B O 1
ATOM 3727 N N . MET B 1 226 ? -11.359 -28.625 1.114 1 93.06 226 MET B N 1
ATOM 3728 C CA . MET B 1 226 ? -10.719 -28.781 -0.186 1 93.06 226 MET B CA 1
ATOM 3729 C C . MET B 1 226 ? -9.297 -28.234 -0.167 1 93.06 226 MET B C 1
ATOM 3731 O O . MET B 1 226 ? -9.023 -27.234 0.493 1 93.06 226 MET B O 1
ATOM 3735 N N . PRO B 1 227 ? -8.414 -28.969 -0.877 1 93.56 227 PRO B N 1
ATOM 3736 C CA . PRO B 1 227 ? -7.043 -28.453 -0.904 1 93.56 227 PRO B CA 1
ATOM 3737 C C . PRO B 1 227 ? -6.938 -27.094 -1.6 1 93.56 227 PRO B C 1
ATOM 3739 O O . PRO B 1 227 ? -7.43 -26.938 -2.719 1 93.56 227 PRO B O 1
ATOM 3742 N N . ILE B 1 228 ? -6.395 -26.109 -0.949 1 95.75 228 ILE B N 1
ATOM 3743 C CA . ILE B 1 228 ? -6.113 -24.781 -1.49 1 95.75 228 ILE B CA 1
ATOM 3744 C C . ILE B 1 228 ? -4.707 -24.344 -1.083 1 95.75 228 ILE B C 1
ATOM 3746 O O . ILE B 1 228 ? -4.16 -24.828 -0.091 1 95.75 228 ILE B O 1
ATOM 3750 N N . GLY B 1 229 ? -4.086 -23.531 -1.887 1 94.25 229 GLY B N 1
ATOM 3751 C CA . GLY B 1 229 ? -2.807 -22.953 -1.514 1 94.25 229 GLY B CA 1
ATOM 3752 C C . GLY B 1 229 ? -1.617 -23.734 -2.02 1 94.25 229 GLY B C 1
ATOM 3753 O O . GLY B 1 229 ? -0.508 -23.609 -1.496 1 94.25 229 GLY B O 1
ATOM 3754 N N . GLN B 1 230 ? -1.816 -24.531 -3.041 1 91.25 230 GLN B N 1
ATOM 3755 C CA . GLN B 1 230 ? -0.703 -25.312 -3.562 1 91.25 230 GLN B CA 1
ATOM 3756 C C . GLN B 1 230 ? 0.274 -24.438 -4.336 1 91.25 230 GLN B C 1
ATOM 3758 O O . GLN B 1 230 ? -0.101 -23.375 -4.836 1 91.25 230 GLN B O 1
ATOM 3763 N N . ARG B 1 231 ? 1.56 -24.938 -4.309 1 92.81 231 ARG B N 1
ATOM 3764 C CA . ARG B 1 231 ? 2.6 -24.281 -5.094 1 92.81 231 ARG B CA 1
ATOM 3765 C C . ARG B 1 231 ? 3.443 -25.312 -5.848 1 92.81 231 ARG B C 1
ATOM 3767 O O . ARG B 1 231 ? 4.672 -25.219 -5.852 1 92.81 231 ARG B O 1
ATOM 3774 N N . VAL B 1 232 ? 2.742 -26.234 -6.383 1 93.88 232 VAL B N 1
ATOM 3775 C CA . VAL B 1 232 ? 3.42 -27.266 -7.164 1 93.88 232 VAL B CA 1
ATOM 3776 C C . VAL B 1 232 ? 3.586 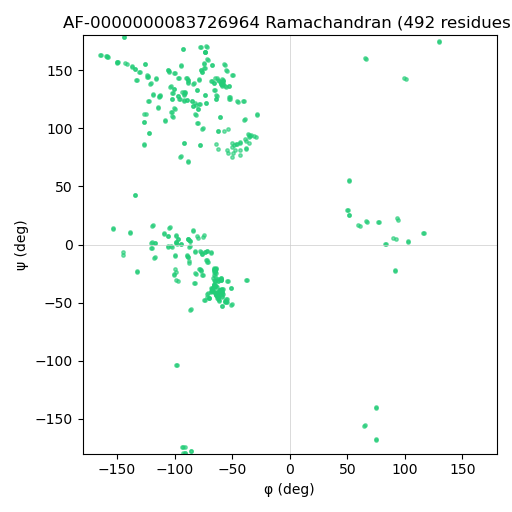-26.781 -8.609 1 93.88 232 VAL B C 1
ATOM 3778 O O . VAL B 1 232 ? 4.703 -26.75 -9.133 1 93.88 232 VAL B O 1
ATOM 3781 N N . SER B 1 233 ? 2.473 -26.453 -9.172 1 96.44 233 SER B N 1
ATOM 3782 C CA . SER B 1 233 ? 2.49 -25.969 -10.555 1 96.44 233 SER B CA 1
ATOM 3783 C C . SER B 1 233 ? 1.18 -25.281 -10.914 1 96.44 233 SER B C 1
ATOM 3785 O O . SER B 1 233 ? 0.162 -25.484 -10.25 1 96.44 233 SER B O 1
ATOM 3787 N N . MET B 1 234 ? 1.21 -24.516 -11.977 1 97.5 234 MET B N 1
ATOM 3788 C CA . MET B 1 234 ? 0.003 -23.875 -12.492 1 97.5 234 MET B CA 1
ATOM 3789 C C . MET B 1 234 ? -1.087 -24.906 -12.766 1 97.5 234 MET B C 1
ATOM 3791 O O . MET B 1 234 ? -0.811 -25.984 -13.305 1 97.5 234 MET B O 1
ATOM 3795 N N . SER B 1 235 ? -2.268 -24.562 -12.344 1 97.12 235 SER B N 1
ATOM 3796 C CA . SER B 1 235 ? -3.42 -25.391 -12.688 1 97.12 235 SER B CA 1
ATOM 3797 C C . SER B 1 235 ? -3.857 -25.156 -14.125 1 97.12 235 SER B C 1
ATOM 3799 O O . SER B 1 235 ? -3.391 -24.234 -14.789 1 97.12 235 SER B O 1
ATOM 3801 N N . ASP B 1 236 ? -4.777 -26.047 -14.57 1 95.88 236 ASP B N 1
ATOM 3802 C CA . ASP B 1 236 ? -5.355 -25.875 -15.906 1 95.88 236 ASP B CA 1
ATOM 3803 C C . ASP B 1 236 ? -6.078 -24.531 -16.031 1 95.88 236 ASP B C 1
ATOM 3805 O O . ASP B 1 236 ? -6.016 -23.891 -17.078 1 95.88 236 ASP B O 1
ATOM 3809 N N . SER B 1 237 ? -6.73 -24.188 -14.977 1 95.44 237 SER B N 1
ATOM 3810 C CA . SER B 1 237 ? -7.453 -22.922 -14.992 1 95.44 237 SER B CA 1
ATOM 3811 C C . SER B 1 237 ? -6.488 -21.734 -15.039 1 95.44 237 SER B C 1
ATOM 3813 O O . SER B 1 237 ? -6.781 -20.719 -15.664 1 95.44 237 SER B O 1
ATOM 3815 N N . ASP B 1 238 ? -5.383 -21.828 -14.344 1 96.75 238 ASP B N 1
ATOM 3816 C CA . ASP B 1 238 ? -4.359 -20.797 -14.445 1 96.75 238 ASP B CA 1
ATOM 3817 C C . ASP B 1 238 ? -3.939 -20.578 -15.898 1 96.75 238 ASP B C 1
ATOM 3819 O O . ASP B 1 238 ? -3.883 -19.453 -16.375 1 96.75 238 ASP B O 1
ATOM 3823 N N . ILE B 1 239 ? -3.658 -21.672 -16.516 1 97 239 ILE B N 1
ATOM 3824 C CA . ILE B 1 239 ? -3.211 -21.656 -17.906 1 97 239 ILE B CA 1
ATOM 3825 C C . ILE B 1 239 ? -4.309 -21.078 -18.797 1 97 239 ILE B C 1
ATOM 3827 O O . ILE B 1 239 ? -4.039 -20.234 -19.656 1 97 239 ILE B O 1
ATOM 3831 N N . LEU B 1 240 ? -5.555 -21.484 -18.578 1 95.5 240 LEU B N 1
ATOM 3832 C CA . LEU B 1 240 ? -6.691 -20.984 -19.344 1 95.5 240 LEU B CA 1
ATOM 3833 C C . LEU B 1 240 ? -6.812 -19.469 -19.203 1 95.5 240 LEU B C 1
ATOM 3835 O O . LEU B 1 240 ? -7.039 -18.766 -20.188 1 95.5 240 LEU B O 1
ATOM 3839 N N . ARG B 1 241 ? -6.648 -18.953 -18.078 1 94.94 241 ARG B N 1
ATOM 3840 C CA . ARG B 1 241 ? -6.805 -17.531 -17.812 1 94.94 241 ARG B CA 1
ATOM 3841 C C . ARG B 1 241 ? -5.707 -16.734 -18.5 1 94.94 241 ARG B C 1
ATOM 3843 O O . ARG B 1 241 ? -5.945 -15.617 -18.969 1 94.94 241 ARG B O 1
ATOM 3850 N N . ILE B 1 242 ? -4.477 -17.266 -18.453 1 95.5 242 ILE B N 1
ATOM 3851 C CA . ILE B 1 242 ? -3.395 -16.609 -19.188 1 95.5 242 ILE B CA 1
ATOM 3852 C C . ILE B 1 242 ? -3.77 -16.484 -20.672 1 95.5 242 ILE B C 1
ATOM 3854 O O . ILE B 1 242 ? -3.656 -15.414 -21.25 1 95.5 242 ILE B O 1
ATOM 3858 N N . ASN B 1 243 ? -4.219 -17.594 -21.203 1 95.25 243 ASN B N 1
ATOM 3859 C CA . ASN B 1 243 ? -4.547 -17.625 -22.625 1 95.25 243 ASN B CA 1
ATOM 3860 C C . ASN B 1 243 ? -5.711 -16.703 -22.953 1 95.25 243 ASN B C 1
ATOM 3862 O O . ASN B 1 243 ? -5.738 -16.078 -24.016 1 95.25 243 ASN B O 1
ATOM 3866 N N . GLU B 1 244 ? -6.672 -16.578 -22.047 1 93.19 244 GLU B N 1
ATOM 3867 C CA . GLU B 1 244 ? -7.805 -15.68 -22.25 1 93.19 244 GLU B CA 1
ATOM 3868 C C . GLU B 1 244 ? -7.375 -14.219 -22.125 1 93.19 244 GLU B C 1
ATOM 3870 O O . GLU B 1 244 ? -7.707 -13.406 -22.984 1 93.19 244 GLU B O 1
ATOM 3875 N N . LEU B 1 245 ? -6.602 -13.922 -21.109 1 91 245 LEU B N 1
ATOM 3876 C CA . LEU B 1 245 ? -6.191 -12.539 -20.891 1 91 245 LEU B CA 1
ATOM 3877 C C . LEU B 1 245 ? -5.367 -12.023 -22.062 1 91 245 LEU B C 1
ATOM 3879 O O . LEU B 1 245 ? -5.535 -10.875 -22.484 1 91 245 LEU B O 1
ATOM 3883 N N . TYR B 1 246 ? -4.477 -12.875 -22.562 1 92.94 246 TYR B N 1
ATOM 3884 C CA . TYR B 1 246 ? -3.535 -12.445 -23.594 1 92.94 246 TYR B CA 1
ATOM 3885 C C . TYR B 1 246 ? -4.004 -12.859 -24.984 1 92.94 246 TYR B C 1
ATOM 3887 O O . TYR B 1 246 ? -3.264 -12.727 -25.953 1 92.94 246 TYR B O 1
ATOM 3895 N N . ASN B 1 247 ? -5.227 -13.383 -25.047 1 92.19 247 ASN B N 1
ATOM 3896 C CA . ASN B 1 247 ? -5.824 -13.773 -26.312 1 92.19 247 ASN B CA 1
ATOM 3897 C C . ASN B 1 247 ? -4.895 -14.672 -27.125 1 92.19 247 ASN B C 1
ATOM 3899 O O . ASN B 1 247 ? -4.59 -14.391 -28.281 1 92.19 247 ASN B O 1
ATOM 3903 N N . CYS B 1 248 ? -4.496 -15.75 -26.469 1 94.88 248 CYS B N 1
ATOM 3904 C CA . CYS B 1 248 ? -3.625 -16.734 -27.109 1 94.88 248 CYS B CA 1
ATOM 3905 C C . CYS B 1 248 ? -4.398 -17.562 -28.125 1 94.88 248 CYS B C 1
ATOM 3907 O O . CYS B 1 248 ? -5.582 -17.844 -27.922 1 94.88 248 CYS B O 1
#

Organism: Esox lucius (NCBI:txid8010)

Foldseek 3Di:
DPPPPPPPPPPPPDPPPDDPCVVVQQVVCVQPLADADPRHHGQDLALCSLAAVVDDCPQAADADPVLAREAEEDEDDDQADPVLVVLLVVLQVVLVVLASYDYDHDDPDQWHEYEEQDDDAAFGAGTHTGYGYGHQNNVPQSASLSSNQRVLRNRHDAALQQEPCNVQWKDFPVVFARSNCVSVRHHYDDDLLPFDRDQAASRYQFQCPRGPPSDGGMFTPPDGPPGHNDRHHGDPSSSVVSCSVSVD/DPPPPPPPPPPPPPPPPDDPCVVVQQVVCVQPLADADPRHHGQDLALCSLAAVVDDCPQAADADPVLAREAEEDEDDDQADPVLVVLLVVLQVVLVVLASYDYDHDDPDQWHEYEEQDDDAAFGAGTHTGYGYGHQNNVPQSASLSSNQRVLRNRHDAALQQEPCNVQWKDFDVVQARSNCVSVRHHYDDDLLPFDRDQAASRYQFQCPRGPPSDGGMFTPPDGPPGHNDRHHGDPSNSVVSCSVSVD

Sequence (496 aa):
QDQESISSISTVNAKEPPRDYTERILTANQGSDQLLMEGDLVVPRTRNAMVCMQGGNSCLWRKDSSGHVVVPYIIEDNRFSPSDRQKIKSALLSFHDLTCVRFVPRGDQEDYISYESWRGCFSTLGRVGGRQTVSLNSAGCILNGIIQHETLHALGFGHEHTRSDRDQYVTMNWSNIDPSDAVNFDKQITNNLDSPYDYSSVMHYGNKAFSINGKETITTIPKPNMPIGQRVSMSDSDILRINELYNCQDQESISSISTVNAKEPPRDYTERILTANQGSDQLLMEGDLVVPRTRNAMVCMQGGNSCLWRKDSSGHVVVPYIIEDNRFSPSDRQKIKSALLSFHDLTCVRFVPRGDQEDYISYESWRGCFSTLGRVGGRQTVSLNSAGCILNGIIQHETLHALGFGHEHTRSDRDQYVTMNWSNIDPSDAVNFDKQITNNLDSPYDYSSVMHYGNKAFSINGKETITTIPKPNMPIGQRVSMSDSDILRINELYNC

Radius of gyration: 26.98 Å; Cα contacts (8 Å, |Δi|>4): 1020; chains: 2; bounding box: 51×132×86 Å

pLDDT: mean 86.74, std 17.28, range [28.89, 98.62]

Secondary structure (DSSP, 8-state):
---------------------HHHHHHHTTT-SS-EETTTEEPP-SHHHHS-TT-GGGGSPPB-TTS-EEEEEEE-SSS--HHHHHHHHHHHHHHHHHSSEEEEE-SS-SSEEEEE--SSEEE-SS--SSEEEEEE-TTT--SHHHHHHHHHHHHT---GGG-TTGGGTEEE-GGGB-GGGGGGG-------TTPPP-TT-TTSPPTTTTBSSSS-SEEESSSTT------SS--HHHHHHHHHHTT-/---------------------HHHHHHHTTT-SS-EETTTEEPP--HHHHS-TT-GGGGSPPB-TTS-EEEEEEE-SSS--HHHHHHHHHHHHHHHHHSSEEEEE-SS-SSEEEEE--SSEEE-SS--SSEEEEEE-TTT--SHHHHHHHHHHHHT---GGG-TTGGGTEEE-GGGB-GGGGGGG-------TTPPP-TT-TTSPPTTTTBSSSS-SEEESSSTT------SS--HHHHHHHHHHTT-

InterPro domains:
  IPR001506 Peptidase M12A [PF01400] (69-247)
  IPR001506 Peptidase M12A [PR00480] (88-106)
  IPR001506 Peptidase M12A [PR00480] (141-159)
  IPR001506 Peptidase M12A [PR00480] (160-177)
  IPR001506 Peptidase M12A [PR00480] (196-211)
  IPR001506 Peptidase M12A [PR00480] (234-247)
  IPR001506 Peptidase M12A [PS51864] (48-248)
  IPR006026 Peptidase, metallopeptidase [SM00235] (57-201)
  IPR024079 Metallopeptidase, catalytic domain superfamily [G3DSA:3.40.390.10] (49-248)

Nearest PDB structures (foldseek):
  3lqb-assembly1_A  TM=9.511E-01  e=5.935E-29  Danio rerio
  3vtg-assembly1_A  TM=9.651E-01  e=5.259E-28  Oryzias latipes
  4gwn-assembly1_A  TM=8.929E-01  e=2.475E-17  Homo sapiens
  4gwm-assembly1_B  TM=8.338E-01  e=1.809E-16  Homo sapiens
  4gwm-assembly1_A  TM=8.321E-01  e=3.436E-16  Homo sapiens